Protein AF-A0A9D2SYR7-F1 (afdb_monomer)

Sequence (391 aa):
MKQKLTSLVLALALLLSACAGAGDPAEWQEQYDLGVRYLSEGNYAEAILAFTAAIEIDPRRAEAYVGRGDAYIGSGENEETLAAALADYQKAVDLDESLAPAWLGLTDIHIRQRDFEAALETLREALEKTENDPDVAGWLAEMEAGTFTDSSGNVRRTAITDEAGTVTGYVDTEVFYIGEGSDLHSALYPSDAPILIFLEGKDYDVGYLYLSELSDVTIQGTTGTRLLSSDGEDTILTISACQNLTLRGLTMGHELGSEIMGCSIGVLWIESSQVSMMDCDIFGCGLQGFFAMDSQVYAQDTIIRDCSYNILEASGSVVDFLNCTFSGNGYDGPSDYGIWAGFGTTIRLTGCVFQDNKNPGFYTTYPEDYSEESTVTVEDCTFSGNAWDGG

InterPro domains:
  IPR011050 Pectin lyase fold/virulence factor [SSF51126] (196-386)
  IPR011990 Tetratricopeptide-like helical domain superfamily [G3DSA:1.25.40.10] (24-147)
  IPR011990 Tetratricopeptide-like helical domain superfamily [SSF48452] (24-143)
  IPR012334 Pectin lyase fold [G3DSA:2.160.20.10] (148-390)
  IPR019734 Tetratricopeptide repeat [PS50005] (28-61)
  IPR019734 Tetratricopeptide repeat [PS50005] (100-133)
  IPR019734 Tetratricopeptide repeat [SM00028] (28-61)
  IPR019734 Tetratricopeptide repeat [SM00028] (62-99)
  IPR019734 Tetratricopeptide repeat [SM00028] (100-133)
  IPR039448 Right handed beta helix domain [PF13229] (266-390)

Radius of gyration: 29.41 Å; Cα contacts (8 Å, |Δi|>4): 934; chains: 1; bounding box: 71×54×85 Å

Mean predicted aligned error: 14.82 Å

Secondary structure (DSSP, 8-state):
-HHHHHHHHHHHHTTS---S----HHHHHHHHHHHHHHHHTT-HHHHHHHHHHHHHH-TT-HHHHHHHHHHHHHH--SHHHHHHHHHHHHHHHHH-TT-HHHHHHHHHHHHHTT-HHHHHHHHHHHHHHTTS-HHHHHHHHHHHTTEEE-TTS-EEEEEEE-TT--EEEEEE-EEEE-SSHHHHHHHTS--SS-EEEEE-SSEEE-SSEEEES-BSEEEEE-TT-EEEE-S--S-SEEEES-BSEEEES-EEEE---TT-TT--SEEEEEES-EEEEES-EEE--SSEEEEEES-EEEEES-EEE--SSEEEEEES-EEEEES-EEES-STTS--S-SEEE-TT-EEEEES-EEES--S--EEE---SS-SS--EEEEES-EEES-TTTT-

Solvent-accessible surface area (backbone atoms only — not comparable to full-atom values): 19263 Å² total; per-residue (Å²): 118,77,72,65,52,56,54,54,53,50,59,61,56,70,75,73,77,78,78,95,64,89,59,62,80,68,61,28,50,56,27,33,55,50,12,54,51,27,42,77,71,68,39,22,71,60,9,35,53,23,12,49,52,14,34,73,58,40,79,80,47,31,67,34,28,30,54,28,18,53,17,29,52,71,68,38,91,44,76,67,32,46,52,52,18,44,54,24,11,52,49,11,32,77,68,35,64,56,46,55,70,18,45,54,46,42,25,31,47,25,41,74,71,66,37,54,67,60,19,53,52,45,34,57,53,39,29,70,49,31,78,58,38,66,67,47,50,49,54,44,52,41,40,74,73,30,40,38,61,36,90,88,70,43,46,42,30,36,52,38,59,49,101,87,67,48,74,77,48,72,46,65,28,61,48,44,78,50,89,49,46,72,47,52,68,64,68,66,57,92,58,102,53,45,36,36,37,45,36,60,55,40,83,30,65,47,40,63,40,79,47,63,68,44,54,43,32,34,42,35,33,34,83,65,14,29,46,30,28,86,75,60,58,38,40,40,36,38,38,33,51,25,36,59,32,35,41,29,34,36,31,38,32,44,80,72,64,102,78,70,91,57,36,70,45,14,41,35,40,37,32,52,22,32,41,38,38,36,51,26,39,38,36,25,61,17,50,21,32,30,40,35,32,52,22,41,39,40,36,30,55,25,37,43,31,45,14,27,23,20,51,37,43,31,29,49,17,41,38,40,36,36,49,23,37,40,31,42,25,11,72,80,45,90,34,94,28,25,35,38,24,30,57,48,8,40,38,40,36,35,50,24,40,39,33,46,24,46,17,39,55,76,47,59,53,77,67,86,88,57,96,47,72,32,44,79,47,81,39,79,58,48,80,46,75,30,63,45,75,86,113

Structure (mmCIF, N/CA/C/O backbone):
data_AF-A0A9D2SYR7-F1
#
_entry.id   AF-A0A9D2SYR7-F1
#
loop_
_atom_site.group_PDB
_atom_site.id
_atom_site.type_symbol
_atom_site.label_atom_id
_atom_site.label_alt_id
_atom_site.label_comp_id
_atom_site.label_asym_id
_atom_site.label_entity_id
_atom_site.label_seq_id
_atom_site.pdbx_PDB_ins_code
_atom_site.Cartn_x
_atom_site.Cartn_y
_atom_site.Cartn_z
_atom_site.occupancy
_atom_site.B_iso_or_equiv
_atom_site.auth_seq_id
_atom_site.auth_comp_id
_atom_site.auth_asym_id
_atom_site.auth_atom_id
_atom_site.pdbx_PDB_model_num
ATOM 1 N N . MET A 1 1 ? -35.992 31.388 26.917 1.00 48.66 1 MET A N 1
ATOM 2 C CA . MET A 1 1 ? -34.893 30.652 27.590 1.00 48.66 1 MET A CA 1
ATOM 3 C C . MET A 1 1 ? -35.279 29.998 28.918 1.00 48.66 1 MET A C 1
ATOM 5 O O . MET A 1 1 ? -34.821 28.892 29.145 1.00 48.66 1 MET A O 1
ATOM 9 N N . LYS A 1 2 ? -36.138 30.580 29.774 1.00 36.91 2 LYS A N 1
ATOM 10 C CA . LYS A 1 2 ? -36.448 29.985 31.097 1.00 36.91 2 LYS A CA 1
ATOM 11 C C . LYS A 1 2 ? -37.322 28.712 31.090 1.00 36.91 2 LYS A C 1
ATOM 13 O O . LYS A 1 2 ? -37.214 27.939 32.025 1.00 36.91 2 LYS A O 1
ATOM 18 N N . GLN A 1 3 ? -38.121 28.462 30.046 1.00 39.56 3 GLN A N 1
ATOM 19 C CA . GLN A 1 3 ? -38.990 27.268 29.961 1.00 39.56 3 GLN A CA 1
ATOM 20 C C . GLN A 1 3 ? -38.303 26.006 29.406 1.00 39.56 3 GLN A C 1
ATOM 22 O O . GLN A 1 3 ? -38.726 24.905 29.734 1.00 39.56 3 GLN A O 1
ATOM 27 N N . LYS A 1 4 ? -37.232 26.139 28.607 1.00 41.53 4 LYS A N 1
ATOM 28 C CA . LYS A 1 4 ? -36.464 24.978 28.105 1.00 41.53 4 LYS A CA 1
ATOM 29 C C . LYS A 1 4 ? -35.461 24.447 29.137 1.00 41.53 4 LYS A C 1
ATOM 31 O O . LYS A 1 4 ? -35.156 23.263 29.137 1.00 41.53 4 LYS A O 1
ATOM 36 N N . LEU A 1 5 ? -35.007 25.305 30.054 1.00 37.31 5 LEU A N 1
ATOM 37 C CA . LEU A 1 5 ? -34.072 24.928 31.116 1.00 37.31 5 LEU A CA 1
ATOM 38 C C . LEU A 1 5 ? -34.754 24.103 32.223 1.00 37.31 5 LEU A C 1
ATOM 40 O O . LEU A 1 5 ? -34.153 23.194 32.778 1.00 37.31 5 LEU A O 1
ATOM 44 N N . THR A 1 6 ? -36.035 24.365 32.495 1.00 39.44 6 THR A N 1
ATOM 45 C CA . THR A 1 6 ? -36.835 23.597 33.461 1.00 39.44 6 THR A CA 1
ATOM 46 C C . THR A 1 6 ? -37.157 22.179 32.994 1.00 39.44 6 THR A C 1
ATOM 48 O O . THR A 1 6 ? -37.266 21.301 33.837 1.00 39.44 6 THR A O 1
ATOM 51 N N . SER A 1 7 ? -37.256 21.923 31.684 1.00 42.66 7 SER A N 1
ATOM 52 C CA . SER A 1 7 ? -37.457 20.561 31.158 1.00 42.66 7 SER A CA 1
ATOM 53 C C . SER A 1 7 ? -36.170 19.732 31.161 1.00 42.66 7 SER A C 1
ATOM 55 O O . SER A 1 7 ? -36.233 18.530 31.386 1.00 42.66 7 SER A O 1
ATOM 57 N N . LEU A 1 8 ? -35.007 20.369 30.991 1.00 40.44 8 LEU A N 1
ATOM 58 C CA . LEU A 1 8 ? -33.708 19.689 31.033 1.00 40.44 8 LEU A CA 1
ATOM 59 C C . LEU A 1 8 ? -33.313 19.296 32.468 1.00 40.44 8 LEU A C 1
ATOM 61 O O . LEU A 1 8 ? -32.791 18.213 32.699 1.00 40.44 8 LEU A O 1
ATOM 65 N N . VAL A 1 9 ? -33.642 20.141 33.452 1.00 47.28 9 VAL A N 1
ATOM 66 C CA . VAL A 1 9 ? -33.416 19.836 34.876 1.00 47.28 9 VAL A CA 1
ATOM 67 C C . VAL A 1 9 ? -34.416 18.795 35.401 1.00 47.28 9 VAL A C 1
ATOM 69 O O . VAL A 1 9 ? -34.073 18.037 36.301 1.00 47.28 9 VAL A O 1
ATOM 72 N N . LEU A 1 10 ? -35.620 18.692 34.822 1.00 41.81 10 LEU A N 1
ATOM 73 C CA . LEU A 1 10 ? -36.580 17.639 35.182 1.00 41.81 10 LEU A CA 1
ATOM 74 C C . LEU A 1 10 ? -36.207 16.269 34.588 1.00 41.81 10 LEU A C 1
ATOM 76 O O . LEU A 1 10 ? -36.459 15.257 35.230 1.00 41.81 10 LEU A O 1
ATOM 80 N N . ALA A 1 11 ? -35.568 16.239 33.412 1.00 42.59 11 ALA A N 1
ATOM 81 C CA . ALA A 1 11 ? -35.024 15.011 32.825 1.00 42.59 11 ALA A CA 1
ATOM 82 C C . ALA A 1 11 ? -33.800 14.495 33.605 1.00 42.59 11 ALA A C 1
ATOM 84 O O . ALA A 1 11 ? -33.682 13.297 33.833 1.00 42.59 11 ALA A O 1
ATOM 85 N 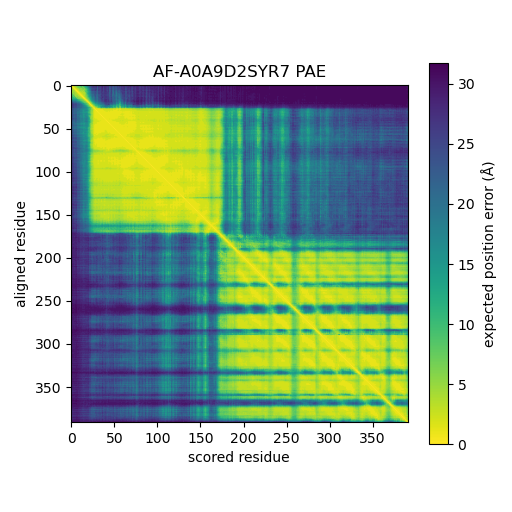N . LEU A 1 12 ? -32.950 15.398 34.108 1.00 42.22 12 LEU A N 1
ATOM 86 C CA . LEU A 1 12 ? -31.802 15.037 34.949 1.00 42.22 12 LEU A CA 1
ATOM 87 C C . LEU A 1 12 ? -32.207 14.655 36.391 1.00 42.22 12 LEU A C 1
ATOM 89 O O . LEU A 1 12 ? -31.517 13.887 37.049 1.00 42.22 12 LEU A O 1
ATOM 93 N N . ALA A 1 13 ? -33.344 15.159 36.887 1.00 41.44 13 ALA A N 1
ATOM 94 C CA . ALA A 1 13 ? -33.865 14.833 38.219 1.00 41.44 13 ALA A CA 1
ATOM 95 C C . ALA A 1 13 ? -34.674 13.521 38.275 1.00 41.44 13 ALA A C 1
ATOM 97 O O . ALA A 1 13 ? -34.903 13.007 39.368 1.00 41.44 13 ALA A O 1
ATOM 98 N N . LEU A 1 14 ? -35.084 12.967 37.129 1.00 45.38 14 LEU A N 1
ATOM 99 C CA . LEU A 1 14 ? -35.725 11.647 37.045 1.00 45.38 14 LEU A CA 1
ATOM 100 C C . LEU A 1 14 ? -34.717 10.482 37.024 1.00 45.38 14 LEU A C 1
ATOM 102 O O . LEU A 1 14 ? -35.133 9.339 37.157 1.00 45.38 14 LEU A O 1
ATOM 106 N N . LEU A 1 15 ? -33.411 10.767 36.946 1.00 47.22 15 LEU A N 1
ATOM 107 C CA . LEU A 1 15 ? -32.326 9.776 37.025 1.00 47.22 15 LEU A CA 1
ATOM 108 C C . LEU A 1 15 ? -31.729 9.621 38.438 1.00 47.22 15 LEU A C 1
ATOM 110 O O . LEU A 1 15 ? -30.835 8.814 38.651 1.00 47.22 15 LEU A O 1
ATOM 114 N N . LEU A 1 16 ? -32.215 10.377 39.431 1.00 45.88 16 LEU A N 1
ATOM 115 C CA . LEU A 1 16 ? -31.649 10.402 40.791 1.00 45.88 16 LEU A CA 1
ATOM 116 C C . LEU A 1 16 ? -32.623 9.918 41.876 1.00 45.88 16 LEU A C 1
ATOM 118 O O . LEU A 1 16 ? -32.547 10.345 43.029 1.00 45.88 16 LEU A O 1
ATOM 122 N N . SER A 1 17 ? -33.521 8.988 41.541 1.00 47.50 17 SER A N 1
ATOM 123 C CA . SER A 1 17 ? -34.275 8.253 42.560 1.00 47.50 17 SER A CA 1
ATOM 124 C C . SER A 1 17 ? -34.324 6.751 42.296 1.00 47.50 17 SER A C 1
ATOM 126 O O . SER A 1 17 ? -35.315 6.246 41.784 1.00 47.50 17 SER A O 1
ATOM 128 N N . ALA A 1 18 ? -33.313 6.024 42.761 1.00 40.41 18 ALA A N 1
ATOM 129 C CA . ALA A 1 18 ? -33.547 4.747 43.428 1.00 40.41 18 ALA A CA 1
ATOM 130 C C . ALA A 1 18 ? -32.327 4.360 44.263 1.00 40.41 18 ALA A C 1
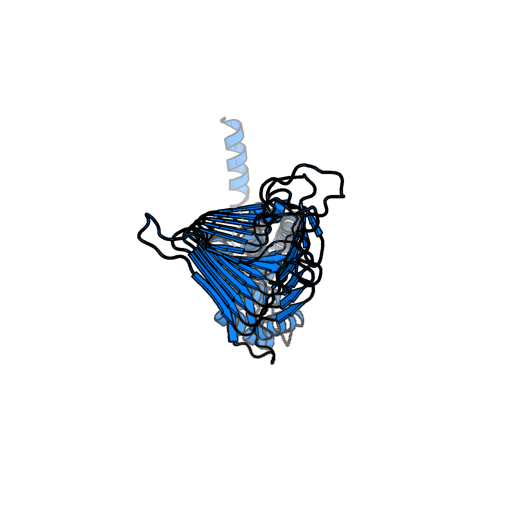ATOM 132 O O . ALA A 1 18 ? -31.233 4.112 43.772 1.00 40.41 18 ALA A O 1
ATOM 133 N N . CYS A 1 19 ? -32.538 4.336 45.572 1.00 40.38 19 CYS A N 1
ATOM 134 C CA . CYS A 1 19 ? -31.651 3.696 46.519 1.00 40.38 19 CYS A CA 1
ATOM 135 C C . CYS A 1 19 ? -31.628 2.178 46.284 1.00 40.38 19 CYS A C 1
ATOM 137 O O . CYS A 1 19 ? -32.682 1.587 46.080 1.00 40.38 19 CYS A O 1
ATOM 139 N N . ALA A 1 20 ? -30.445 1.578 46.435 1.00 46.44 20 ALA A N 1
ATOM 140 C CA . ALA A 1 20 ? -30.196 0.238 46.975 1.00 46.44 20 ALA A CA 1
ATOM 141 C C . ALA A 1 20 ? -31.358 -0.775 46.866 1.00 46.44 20 ALA A C 1
ATOM 143 O O . ALA A 1 20 ? -32.056 -1.061 47.839 1.00 46.44 20 ALA A O 1
ATOM 144 N N . GLY A 1 21 ? -31.502 -1.365 45.689 1.00 45.84 21 GLY A N 1
ATOM 145 C CA . GLY A 1 21 ? -32.274 -2.573 45.442 1.00 45.84 21 GLY A CA 1
ATOM 146 C C . GLY A 1 21 ? -31.791 -3.135 44.118 1.00 45.84 21 GLY A C 1
ATOM 147 O O . GLY A 1 21 ? -31.655 -2.371 43.172 1.00 45.84 21 GLY A O 1
ATOM 148 N N . ALA A 1 22 ? -31.450 -4.422 44.070 1.00 48.69 22 ALA A N 1
ATOM 149 C CA . ALA A 1 22 ? -31.136 -5.091 42.813 1.00 48.69 22 ALA A CA 1
ATOM 150 C C . ALA A 1 22 ? -32.291 -4.826 41.832 1.00 48.69 22 ALA A C 1
ATOM 152 O O . ALA A 1 22 ? -33.424 -5.211 42.131 1.00 48.69 22 ALA A O 1
ATOM 153 N N . GLY A 1 23 ? -32.011 -4.094 40.748 1.00 51.09 23 GLY A N 1
ATOM 154 C CA . GLY A 1 23 ? -32.981 -3.816 39.693 1.00 51.09 23 GLY A CA 1
ATOM 155 C C . GLY A 1 23 ? -33.523 -5.125 39.128 1.00 51.09 23 GLY A C 1
ATOM 156 O O . GLY A 1 23 ? -32.833 -6.149 39.134 1.00 51.09 23 GLY A O 1
ATOM 157 N N . ASP A 1 24 ? -34.781 -5.117 38.699 1.00 56.84 24 ASP A N 1
ATOM 158 C CA . ASP A 1 24 ? -35.392 -6.280 38.057 1.00 56.84 24 ASP A CA 1
ATOM 159 C C . ASP A 1 24 ? -34.542 -6.637 36.813 1.00 56.84 24 ASP A C 1
ATOM 161 O O . ASP A 1 24 ? -34.207 -5.725 36.053 1.00 56.84 24 ASP A O 1
ATOM 165 N N . PRO A 1 25 ? -34.166 -7.908 36.552 1.00 57.25 25 PRO A N 1
ATOM 166 C CA . PRO A 1 25 ? -33.299 -8.278 35.423 1.00 57.25 25 PRO A CA 1
ATOM 167 C C . PRO A 1 25 ? -33.793 -7.809 34.044 1.00 57.25 25 PRO A C 1
ATOM 169 O O . PRO A 1 25 ? -33.026 -7.800 33.090 1.00 57.25 25 PRO A O 1
ATOM 172 N N . ALA A 1 26 ? -35.065 -7.423 33.934 1.00 63.88 26 ALA A N 1
ATOM 173 C CA . ALA A 1 26 ? -35.643 -6.841 32.729 1.00 63.88 26 ALA A CA 1
ATOM 174 C C . ALA A 1 26 ? -35.141 -5.413 32.423 1.00 63.88 26 ALA A C 1
ATOM 176 O O . ALA A 1 26 ? -35.209 -4.991 31.273 1.00 63.88 26 ALA A O 1
ATOM 177 N N . GLU A 1 27 ? -34.640 -4.670 33.415 1.00 81.25 27 GLU A N 1
ATOM 178 C CA . GLU A 1 27 ? -34.367 -3.232 33.280 1.00 81.25 27 GLU A CA 1
ATOM 179 C C . GLU A 1 27 ? -33.000 -2.941 32.631 1.00 81.25 27 GLU A C 1
ATOM 181 O O . GLU A 1 27 ? -32.905 -2.065 31.772 1.00 81.25 27 GLU A O 1
ATOM 186 N N . TRP A 1 28 ? -31.951 -3.716 32.949 1.00 91.94 28 TRP A N 1
ATOM 187 C CA . TRP A 1 28 ? -30.653 -3.586 32.262 1.00 91.94 28 TRP A CA 1
ATOM 188 C C . TRP A 1 28 ? -30.715 -4.134 30.832 1.00 91.94 28 TRP A C 1
ATOM 190 O O . TRP A 1 28 ? -30.085 -3.568 29.942 1.00 91.94 28 TRP A O 1
ATOM 200 N N . GLN A 1 29 ? -31.493 -5.203 30.607 1.00 94.94 29 GLN A N 1
ATOM 201 C CA . GLN A 1 29 ? -31.641 -5.835 29.295 1.00 94.94 29 GLN A CA 1
ATOM 202 C C . GLN A 1 29 ? -32.264 -4.864 28.289 1.00 94.94 29 GLN A C 1
ATOM 204 O O . GLN A 1 29 ? -31.794 -4.778 27.163 1.00 94.94 29 GLN A O 1
ATOM 209 N N . GLU A 1 30 ? -33.264 -4.074 28.698 1.00 94.81 30 GLU A N 1
ATOM 210 C CA . GLU A 1 30 ? -33.865 -3.060 27.822 1.00 94.81 30 GLU A CA 1
ATOM 211 C C . GLU A 1 30 ? -32.842 -1.993 27.394 1.00 94.81 30 GLU A C 1
ATOM 213 O O . GLU A 1 30 ? -32.796 -1.613 26.223 1.00 94.81 30 GLU A O 1
ATOM 218 N N . GLN A 1 31 ? -31.992 -1.531 28.318 1.00 97.38 31 GLN A N 1
ATOM 219 C CA . GLN A 1 31 ? -30.932 -0.568 28.000 1.00 97.38 31 GLN A CA 1
ATOM 220 C C . GLN A 1 31 ? -29.824 -1.190 27.142 1.00 97.38 31 GLN A C 1
ATOM 222 O O . GLN A 1 31 ? -29.323 -0.545 26.223 1.00 97.38 31 GLN A O 1
ATOM 227 N N . TYR A 1 32 ? -29.478 -2.450 27.397 1.00 97.94 32 TYR A N 1
ATOM 228 C CA . TYR A 1 32 ? -28.531 -3.204 26.584 1.00 97.94 32 TYR A CA 1
ATOM 229 C C . TYR A 1 32 ? -29.039 -3.373 25.146 1.00 97.94 32 TYR A C 1
ATOM 231 O O . TYR A 1 32 ? -28.343 -2.999 24.206 1.00 97.94 32 TYR A O 1
ATOM 239 N N . ASP A 1 33 ? -30.276 -3.842 24.967 1.00 97.62 33 ASP A N 1
ATOM 240 C CA . ASP A 1 33 ? -30.898 -4.030 23.652 1.00 97.62 33 ASP A CA 1
ATOM 241 C C . ASP A 1 33 ? -31.002 -2.697 22.890 1.00 97.62 33 ASP A C 1
ATOM 243 O O . ASP A 1 33 ? -30.815 -2.634 21.670 1.00 97.62 33 ASP A O 1
ATOM 247 N N . LEU A 1 34 ? -31.264 -1.601 23.612 1.00 97.50 34 LEU A N 1
ATOM 248 C CA . LEU A 1 34 ? -31.245 -0.251 23.058 1.00 97.50 34 LEU A CA 1
ATOM 249 C C . LEU A 1 34 ? -29.843 0.158 22.585 1.00 97.50 34 LEU A C 1
ATOM 251 O O . LEU A 1 34 ? -29.720 0.722 21.495 1.00 97.50 34 LEU A O 1
ATOM 255 N N . GLY A 1 35 ? -28.808 -0.136 23.376 1.00 98.38 35 GLY A N 1
ATOM 256 C CA . GLY A 1 35 ? -27.408 0.091 23.018 1.00 98.38 35 GLY A CA 1
ATOM 257 C C . GLY A 1 35 ? -27.006 -0.677 21.764 1.00 98.38 35 GLY A C 1
ATOM 258 O O . GLY A 1 35 ? -26.484 -0.075 20.829 1.00 98.38 35 GLY A O 1
ATOM 259 N N . VAL A 1 36 ? -27.354 -1.966 21.688 1.00 98.31 36 VAL A N 1
ATOM 260 C CA . VAL A 1 36 ? -27.117 -2.814 20.507 1.00 98.31 36 VAL A CA 1
ATOM 261 C C . VAL A 1 36 ? -27.783 -2.225 19.264 1.00 98.31 36 VAL A C 1
ATOM 263 O O . VAL A 1 36 ? -27.164 -2.155 18.202 1.00 98.31 36 VAL A O 1
ATOM 266 N N . ARG A 1 37 ? -29.026 -1.742 19.383 1.00 98.44 37 ARG A N 1
ATOM 267 C CA . ARG A 1 37 ? -29.715 -1.097 18.260 1.00 98.44 37 ARG A CA 1
ATOM 268 C C . ARG A 1 37 ? -28.987 0.164 17.798 1.00 98.44 37 ARG A C 1
ATOM 270 O O . ARG A 1 37 ? -28.721 0.286 16.606 1.00 98.44 37 ARG A O 1
ATOM 277 N N . TYR A 1 38 ? -28.652 1.079 18.708 1.00 98.12 38 TYR A N 1
ATOM 278 C CA . TYR A 1 38 ? -27.938 2.305 18.337 1.00 98.12 38 TYR A CA 1
ATOM 279 C C . TYR A 1 38 ? -26.572 2.014 17.718 1.00 98.12 38 TYR A C 1
ATOM 281 O O . TYR A 1 38 ? -26.217 2.644 16.724 1.00 98.12 38 TYR A O 1
ATOM 289 N N . LEU A 1 39 ? -25.850 1.026 18.250 1.00 95.44 39 LEU A N 1
ATOM 290 C CA . LEU A 1 39 ? -24.577 0.575 17.700 1.00 95.44 39 LEU A CA 1
ATOM 291 C C . LEU A 1 39 ? -24.743 0.086 16.254 1.00 95.44 39 LEU A C 1
ATOM 293 O O . LEU A 1 39 ? -24.022 0.539 15.371 1.00 95.44 39 LEU A O 1
ATOM 297 N N . SER A 1 40 ? -25.754 -0.748 15.984 1.00 94.81 40 SER A N 1
ATOM 298 C CA . SER A 1 40 ? -26.044 -1.245 14.628 1.00 94.81 40 SER A CA 1
ATOM 299 C C . SER A 1 40 ? -26.464 -0.154 13.632 1.00 94.81 40 SER A C 1
ATOM 301 O O . SER A 1 40 ? -26.335 -0.332 12.423 1.00 94.81 40 SER A O 1
ATOM 303 N N . GLU A 1 41 ? -26.964 0.980 14.130 1.00 93.44 41 GLU A N 1
ATOM 304 C CA . GLU A 1 41 ? -27.340 2.151 13.331 1.00 93.44 41 GLU A CA 1
ATOM 305 C C . GLU A 1 41 ? -26.176 3.146 13.144 1.00 93.44 41 GLU A C 1
ATOM 307 O O . GLU A 1 41 ? -26.349 4.152 12.458 1.00 93.44 41 GLU A O 1
ATOM 312 N N . GLY A 1 42 ? -25.009 2.899 13.754 1.00 86.81 42 GLY A N 1
ATOM 313 C CA . GLY A 1 42 ? -23.868 3.825 13.761 1.00 86.81 42 GLY A CA 1
ATOM 314 C C . GLY A 1 42 ? -24.047 5.038 14.687 1.00 86.81 42 GLY A C 1
ATOM 315 O O . GLY A 1 42 ? -23.277 5.995 14.626 1.00 86.81 42 GLY A O 1
ATOM 316 N N . ASN A 1 43 ? -25.061 5.021 15.557 1.00 91.38 43 ASN A N 1
ATOM 317 C CA . ASN A 1 43 ? -25.347 6.077 16.531 1.00 91.38 43 ASN A CA 1
ATOM 318 C C . ASN A 1 43 ? -24.513 5.856 17.805 1.00 91.38 43 ASN A C 1
ATOM 320 O O . ASN A 1 43 ? -25.028 5.501 18.867 1.00 91.38 43 ASN A O 1
ATOM 324 N N . TYR A 1 44 ? -23.193 6.008 17.684 1.00 88.50 44 TYR A N 1
ATOM 325 C CA . TYR A 1 44 ? -22.240 5.580 18.713 1.00 88.50 44 TYR A CA 1
ATOM 326 C C . TYR A 1 44 ? -22.386 6.322 20.047 1.00 88.50 44 TYR A C 1
ATOM 328 O O . TYR A 1 44 ? -22.284 5.710 21.108 1.00 88.50 44 TYR A O 1
ATOM 336 N N . ALA A 1 45 ? -22.685 7.624 20.026 1.00 93.94 45 ALA A N 1
ATOM 337 C CA . ALA A 1 45 ? -22.868 8.404 21.251 1.00 93.94 45 ALA A CA 1
ATOM 338 C C . ALA A 1 45 ? -24.088 7.922 22.056 1.00 93.94 45 ALA A C 1
ATOM 340 O O . ALA A 1 45 ? -24.022 7.765 23.277 1.00 93.94 45 ALA A O 1
ATOM 341 N N . GLU A 1 46 ? -25.200 7.649 21.376 1.00 96.44 46 GLU A N 1
ATOM 342 C CA . GLU A 1 46 ? -26.412 7.097 21.970 1.00 96.44 46 GLU A CA 1
ATOM 343 C C . GLU A 1 46 ? -26.203 5.657 22.456 1.00 96.44 46 GLU A C 1
ATOM 345 O O . GLU A 1 46 ? -26.698 5.304 23.530 1.00 96.44 46 GLU A O 1
ATOM 350 N N . ALA A 1 47 ? -25.431 4.849 21.722 1.00 98.00 47 ALA A N 1
ATOM 351 C CA . ALA A 1 47 ? -25.047 3.505 22.144 1.00 98.00 47 ALA A CA 1
ATOM 352 C C . ALA A 1 47 ? -24.237 3.535 23.451 1.00 98.00 47 ALA A C 1
ATOM 354 O O . ALA A 1 47 ? -24.585 2.831 24.400 1.00 98.00 47 ALA A O 1
ATOM 355 N N . ILE A 1 48 ? -23.230 4.414 23.550 1.00 98.31 48 ILE A N 1
ATOM 356 C CA . ILE A 1 48 ? -22.422 4.601 24.768 1.00 98.31 48 ILE A CA 1
ATOM 357 C C . ILE A 1 48 ? -23.311 4.947 25.969 1.00 98.31 48 ILE A C 1
ATOM 359 O O . ILE A 1 48 ? -23.127 4.390 27.056 1.00 98.31 48 ILE A O 1
ATOM 363 N N . LEU A 1 49 ? -24.293 5.839 25.793 1.00 98.06 49 LEU A N 1
ATOM 364 C CA . LEU A 1 49 ? -25.225 6.216 26.861 1.00 98.06 49 LEU A CA 1
ATOM 365 C C . LEU A 1 49 ? -26.111 5.043 27.300 1.00 98.06 49 LEU A C 1
ATOM 367 O O . LEU A 1 49 ? -26.281 4.826 28.500 1.00 98.06 49 LEU A O 1
ATOM 371 N N . ALA A 1 50 ? -26.651 4.279 26.351 1.00 98.19 50 ALA A N 1
ATOM 372 C CA . ALA A 1 50 ? -27.522 3.144 26.641 1.00 98.19 50 ALA A CA 1
ATOM 373 C C . ALA A 1 50 ? -26.767 1.999 27.340 1.00 98.19 50 ALA A C 1
ATOM 375 O O . ALA A 1 50 ? -27.214 1.510 28.377 1.00 98.19 50 ALA A O 1
ATOM 376 N N . PHE A 1 51 ? -25.573 1.634 26.861 1.00 98.62 51 PHE A N 1
ATOM 377 C CA . PHE A 1 51 ? -24.742 0.640 27.544 1.00 98.62 51 PHE A CA 1
ATOM 378 C C . PHE A 1 51 ? -24.278 1.117 28.923 1.00 98.62 51 PHE A C 1
ATOM 380 O O . PHE A 1 51 ? -24.254 0.331 29.867 1.00 98.62 51 PHE A O 1
ATOM 387 N N . THR A 1 52 ? -23.985 2.411 29.085 1.00 98.56 52 THR A N 1
ATOM 388 C CA . THR A 1 52 ? -23.676 2.981 30.406 1.00 98.56 52 THR A CA 1
ATOM 389 C C . THR A 1 52 ? -24.848 2.824 31.370 1.00 98.56 52 THR A C 1
ATOM 391 O O . THR A 1 52 ? -24.637 2.388 32.498 1.00 98.56 52 THR A O 1
ATOM 394 N N . ALA A 1 53 ? -26.080 3.090 30.927 1.00 97.00 53 ALA A N 1
ATOM 395 C CA . ALA A 1 53 ? -27.267 2.861 31.747 1.00 97.00 53 ALA A CA 1
ATOM 396 C C . ALA A 1 53 ? -27.435 1.374 32.115 1.00 97.00 53 ALA A C 1
ATOM 398 O O . ALA A 1 53 ? -27.723 1.061 33.268 1.00 97.00 53 ALA A O 1
ATOM 399 N N . ALA A 1 54 ? -27.192 0.449 31.177 1.00 97.44 54 ALA A N 1
ATOM 400 C CA . ALA A 1 54 ? -27.217 -0.988 31.462 1.00 97.44 54 ALA A CA 1
ATOM 401 C C . ALA A 1 54 ? -26.190 -1.384 32.544 1.00 97.44 54 ALA A C 1
ATOM 403 O O . ALA A 1 54 ? -26.531 -2.109 33.479 1.00 97.44 54 ALA A O 1
ATOM 404 N N . ILE A 1 55 ? -24.965 -0.853 32.456 1.00 98.00 55 ILE A N 1
ATOM 405 C CA . ILE A 1 55 ? -23.878 -1.072 33.427 1.00 98.00 55 ILE A CA 1
ATOM 406 C C . ILE A 1 55 ? -24.210 -0.474 34.803 1.00 98.00 55 ILE A C 1
ATOM 408 O O . ILE A 1 55 ? -23.882 -1.068 35.830 1.00 98.00 55 ILE A O 1
ATOM 412 N N . GLU A 1 56 ? -24.855 0.694 34.857 1.00 96.75 56 GLU A N 1
ATOM 413 C CA . GLU A 1 56 ? -25.283 1.313 36.119 1.00 96.75 56 GLU A CA 1
ATOM 414 C C . GLU A 1 56 ? -26.378 0.500 36.829 1.00 96.75 56 GLU A C 1
ATOM 416 O O . GLU A 1 56 ? -26.396 0.448 38.062 1.00 96.75 56 GLU A O 1
ATOM 421 N N . ILE A 1 57 ? -27.265 -0.154 36.067 1.00 95.00 57 ILE A N 1
ATOM 422 C CA . ILE A 1 57 ? -28.328 -1.019 36.601 1.00 95.00 57 ILE A CA 1
ATOM 423 C C . ILE A 1 57 ? -27.753 -2.359 37.086 1.00 95.00 57 ILE A C 1
ATOM 425 O O . ILE A 1 57 ? -28.056 -2.781 38.206 1.00 95.00 57 ILE A O 1
ATOM 429 N N . ASP A 1 58 ? -26.919 -3.022 36.275 1.00 95.12 58 ASP A N 1
ATOM 430 C CA . ASP A 1 58 ? -26.176 -4.221 36.679 1.00 95.12 58 ASP A CA 1
ATOM 431 C C . ASP A 1 58 ? -24.700 -4.170 36.224 1.00 95.12 58 ASP A C 1
ATOM 433 O O . ASP A 1 58 ? -24.377 -4.503 35.080 1.00 95.12 58 ASP A O 1
ATOM 437 N N . PRO A 1 59 ? -23.758 -3.866 37.138 1.00 96.31 59 PRO A N 1
ATOM 438 C CA . PRO A 1 59 ? -22.334 -3.761 36.820 1.00 96.31 59 PRO A CA 1
ATOM 439 C C . PRO A 1 59 ? -21.647 -5.122 36.619 1.00 96.31 59 PRO A C 1
ATOM 441 O O . PRO A 1 59 ? -20.425 -5.183 36.490 1.00 96.31 59 PRO A O 1
ATOM 444 N N . ARG A 1 60 ? -22.391 -6.236 36.659 1.00 96.06 60 ARG A N 1
ATOM 445 C CA . ARG A 1 60 ? -21.870 -7.592 36.424 1.00 96.06 60 ARG A CA 1
ATOM 446 C C . ARG A 1 60 ? -22.187 -8.128 35.029 1.00 96.06 60 ARG A C 1
ATOM 448 O O . ARG A 1 60 ? -22.027 -9.332 34.816 1.00 96.06 60 ARG A O 1
ATOM 455 N N . ARG A 1 61 ? -22.690 -7.295 34.118 1.00 96.75 61 ARG A N 1
ATOM 456 C CA . ARG A 1 61 ? -23.006 -7.674 32.733 1.00 96.75 61 ARG A CA 1
ATOM 457 C C . ARG A 1 61 ? -21.793 -7.423 31.849 1.00 96.75 61 ARG A C 1
ATOM 459 O O . ARG A 1 61 ? -21.561 -6.292 31.434 1.00 96.75 61 ARG A O 1
ATOM 466 N N . ALA A 1 62 ? -21.001 -8.465 31.604 1.00 98.06 62 ALA A N 1
ATOM 467 C CA . ALA A 1 62 ? -19.790 -8.373 30.790 1.00 98.06 62 ALA A CA 1
ATOM 468 C C . ALA A 1 62 ? -20.112 -7.906 29.358 1.00 98.06 62 ALA A C 1
ATOM 470 O O . ALA A 1 62 ? -19.413 -7.066 28.802 1.00 98.06 62 ALA A O 1
ATOM 471 N N . GLU A 1 63 ? -21.239 -8.356 28.810 1.00 97.94 63 GLU A N 1
ATOM 472 C CA . GLU A 1 63 ? -21.708 -8.033 27.464 1.00 97.94 63 GLU A CA 1
ATOM 473 C C . GLU A 1 63 ? -21.985 -6.533 27.285 1.00 97.94 63 GLU A C 1
ATOM 475 O O . GLU A 1 63 ? -21.761 -5.987 26.208 1.00 97.94 63 GLU A O 1
ATOM 480 N N . ALA A 1 64 ? -22.442 -5.844 28.338 1.00 98.38 64 ALA A N 1
ATOM 481 C CA . ALA A 1 64 ? -22.690 -4.403 28.286 1.00 98.38 64 ALA A CA 1
ATOM 482 C C . ALA A 1 64 ? -21.386 -3.593 28.223 1.00 98.38 64 ALA A C 1
ATOM 484 O O . ALA A 1 64 ? -21.350 -2.550 27.573 1.00 98.38 64 ALA A O 1
ATOM 485 N N . TYR A 1 65 ? -20.315 -4.086 28.854 1.00 98.81 65 TYR A N 1
ATOM 486 C CA . TYR A 1 65 ? -18.981 -3.507 28.705 1.00 98.81 65 TYR A CA 1
ATOM 487 C C . TYR A 1 65 ? -18.431 -3.742 27.294 1.00 98.81 65 TYR A C 1
ATOM 489 O O . TYR A 1 65 ? -17.958 -2.787 26.689 1.00 98.81 65 TYR A O 1
ATOM 497 N N . VAL A 1 66 ? -18.578 -4.952 26.732 1.00 98.81 66 VAL A N 1
ATOM 498 C CA . VAL A 1 66 ? -18.206 -5.232 25.328 1.00 98.81 66 VAL A CA 1
ATOM 499 C C . VAL A 1 66 ? -18.914 -4.266 24.380 1.00 98.81 66 VAL A C 1
ATOM 501 O O . VAL A 1 66 ? -18.250 -3.539 23.652 1.00 98.81 66 VAL A O 1
ATOM 504 N N . GLY A 1 67 ? -20.244 -4.161 24.464 1.00 98.62 67 GLY A N 1
ATOM 505 C CA . GLY A 1 67 ? -21.007 -3.280 23.578 1.00 98.62 67 GLY A CA 1
ATOM 506 C C . GLY A 1 67 ? -20.631 -1.799 23.709 1.00 98.62 67 GLY A C 1
ATOM 507 O O . GLY A 1 67 ? -20.649 -1.061 22.722 1.00 98.62 67 GLY A O 1
ATOM 508 N N . ARG A 1 68 ? -20.252 -1.340 24.911 1.00 98.75 68 ARG A N 1
ATOM 509 C CA . ARG A 1 68 ? -19.757 0.031 25.096 1.00 98.75 68 ARG A CA 1
ATOM 510 C C . ARG A 1 68 ? -18.352 0.219 24.522 1.00 98.75 68 ARG A C 1
ATOM 512 O O . ARG A 1 68 ? -18.108 1.258 23.913 1.00 98.75 68 ARG A O 1
ATOM 519 N N . GLY A 1 69 ? -17.478 -0.777 24.662 1.00 98.50 69 GLY A N 1
ATOM 520 C CA . GLY A 1 69 ? -16.177 -0.830 23.993 1.00 98.50 69 GLY A CA 1
ATOM 521 C C . GLY A 1 69 ? -16.312 -0.738 22.473 1.00 98.50 69 GLY A C 1
ATOM 522 O O . GLY A 1 69 ? -15.694 0.135 21.862 1.00 98.50 69 GLY A O 1
ATOM 523 N N . ASP A 1 70 ? -17.210 -1.531 21.883 1.00 97.81 70 ASP A N 1
ATOM 524 C CA . ASP A 1 70 ? -17.506 -1.502 20.445 1.00 97.81 70 ASP A CA 1
ATOM 525 C C . ASP A 1 70 ? -17.998 -0.114 20.009 1.00 97.81 70 ASP A C 1
ATOM 527 O O . ASP A 1 70 ? -17.597 0.417 18.973 1.00 97.81 70 ASP A O 1
ATOM 531 N N . ALA A 1 71 ? -18.854 0.516 20.820 1.00 96.69 71 ALA A N 1
ATOM 532 C CA . ALA A 1 71 ? -19.355 1.857 20.545 1.00 96.69 71 ALA A CA 1
ATOM 533 C C . ALA A 1 71 ? -18.259 2.931 20.644 1.00 96.69 71 ALA A C 1
ATOM 535 O O . ALA A 1 71 ? -18.269 3.877 19.854 1.00 96.69 71 ALA A O 1
ATOM 536 N N . TYR A 1 72 ? -17.299 2.793 21.565 1.00 95.44 72 TYR A N 1
ATOM 537 C CA . TYR A 1 72 ? -16.124 3.666 21.604 1.00 95.44 72 TYR A CA 1
ATOM 538 C C . TYR A 1 72 ? -15.276 3.513 20.341 1.00 95.44 72 TYR A C 1
ATOM 540 O O . TYR A 1 72 ? -14.932 4.533 19.746 1.00 95.44 72 TYR A O 1
ATOM 548 N N . ILE A 1 73 ? -15.024 2.284 19.881 1.00 90.25 73 ILE A N 1
ATOM 549 C CA . ILE A 1 73 ? -14.288 2.030 18.632 1.00 90.25 73 ILE A CA 1
ATOM 550 C C . ILE A 1 73 ? -15.020 2.609 17.422 1.00 90.25 73 ILE A C 1
ATOM 552 O O . ILE A 1 73 ? -14.424 3.315 16.611 1.00 90.25 73 ILE A O 1
ATOM 556 N N . GLY A 1 74 ? -16.333 2.395 17.334 1.00 82.56 74 GLY A N 1
ATOM 557 C CA . GLY A 1 74 ? -17.154 2.969 16.271 1.00 82.56 74 GLY A CA 1
ATOM 558 C C . GLY A 1 74 ? -17.157 4.503 16.271 1.00 82.56 74 GLY A C 1
ATOM 559 O O . GLY A 1 74 ? -17.208 5.122 15.209 1.00 82.56 74 GLY A O 1
ATOM 560 N N . SER A 1 75 ? -17.044 5.136 17.445 1.00 77.38 75 SER A N 1
ATOM 561 C CA . SER A 1 75 ? -17.003 6.600 17.569 1.00 77.38 75 SER A CA 1
ATOM 562 C C . SER A 1 75 ? -15.714 7.244 17.036 1.00 77.38 75 SER A C 1
ATOM 564 O O . SER A 1 75 ? -15.692 8.458 16.812 1.00 77.38 75 SER A O 1
ATOM 566 N N . GLY A 1 76 ? -14.667 6.446 16.809 1.00 74.75 76 GLY A N 1
ATOM 567 C CA . GLY A 1 76 ? -13.395 6.867 16.238 1.00 74.75 76 GLY A CA 1
ATOM 568 C C . GLY A 1 76 ? -12.197 6.201 16.911 1.00 74.75 76 GLY A C 1
ATOM 569 O O . GLY A 1 76 ? -12.311 5.573 17.957 1.00 74.75 76 GLY A O 1
ATOM 570 N N . GLU A 1 77 ? -11.025 6.385 16.308 1.00 74.25 77 GLU A N 1
ATOM 571 C CA . GLU A 1 77 ? -9.757 5.832 16.783 1.00 74.25 77 GLU A CA 1
ATOM 572 C C . GLU A 1 77 ? -8.846 6.965 17.264 1.00 74.25 77 GLU A C 1
ATOM 574 O O . GLU A 1 77 ? -8.061 7.541 16.514 1.00 74.25 77 GLU A O 1
ATOM 579 N N . ASN A 1 78 ? -8.997 7.345 18.529 1.00 70.50 78 ASN A N 1
ATOM 580 C CA . ASN A 1 78 ? -8.118 8.302 19.197 1.00 70.50 78 ASN A CA 1
ATOM 581 C C . ASN A 1 78 ? -7.711 7.780 20.582 1.00 70.50 78 ASN A C 1
ATOM 583 O O . ASN A 1 78 ? -8.300 6.835 21.097 1.00 70.50 78 ASN A O 1
ATOM 587 N N . GLU A 1 79 ? -6.714 8.407 21.206 1.00 67.88 79 GLU A N 1
ATOM 588 C CA . GLU A 1 79 ? -6.161 7.946 22.489 1.00 67.88 79 GLU A CA 1
ATOM 589 C C . GLU A 1 79 ? -7.232 7.792 23.588 1.00 67.88 79 GLU A C 1
ATOM 591 O O . GLU A 1 79 ? -7.206 6.825 24.344 1.00 67.88 79 GLU A O 1
ATOM 596 N N . GLU A 1 80 ? -8.212 8.701 23.647 1.00 75.69 80 GLU A N 1
ATOM 597 C CA . GLU A 1 80 ? -9.286 8.673 24.649 1.00 75.69 80 GLU A CA 1
ATOM 598 C C . GLU A 1 80 ? -10.261 7.508 24.421 1.00 75.69 80 GLU A C 1
ATOM 600 O O . GLU A 1 80 ? -10.570 6.764 25.351 1.00 75.69 80 GLU A O 1
ATOM 605 N N . THR A 1 81 ? -10.722 7.332 23.182 1.00 77.56 81 THR A N 1
ATOM 606 C CA . THR A 1 81 ? -11.654 6.259 22.785 1.00 77.56 81 THR A CA 1
ATOM 607 C C . THR A 1 81 ? -11.011 4.881 22.895 1.00 77.56 81 THR A C 1
ATOM 609 O O . THR A 1 81 ? -11.629 3.975 23.453 1.00 77.56 81 THR A O 1
ATOM 612 N N . LEU A 1 82 ? -9.750 4.734 22.475 1.00 77.88 82 LEU A N 1
ATOM 613 C CA . LEU A 1 82 ? -8.987 3.495 22.632 1.00 77.88 82 LEU A CA 1
ATOM 614 C C . LEU A 1 82 ? -8.763 3.153 24.108 1.00 77.88 82 LEU A C 1
ATOM 616 O O . LEU A 1 82 ? -8.949 2.004 24.500 1.00 77.88 82 LEU A O 1
ATOM 620 N N . ALA A 1 83 ? -8.414 4.132 24.950 1.00 87.94 83 ALA A N 1
ATOM 621 C CA . ALA A 1 83 ? -8.246 3.902 26.384 1.00 87.94 83 ALA A CA 1
ATOM 622 C C . ALA A 1 83 ? -9.569 3.529 27.078 1.00 87.94 83 ALA A C 1
ATOM 624 O O . ALA A 1 83 ? -9.579 2.666 27.959 1.00 87.94 83 ALA A O 1
ATOM 625 N N . ALA A 1 84 ? -10.682 4.155 26.684 1.00 91.88 84 ALA A N 1
ATOM 626 C CA . ALA A 1 84 ? -12.006 3.834 27.208 1.00 91.88 84 ALA A CA 1
ATOM 627 C C . ALA A 1 84 ? -12.456 2.421 26.797 1.00 91.88 84 ALA A C 1
ATOM 629 O O . ALA A 1 84 ? -12.882 1.647 27.655 1.00 91.88 84 ALA A O 1
ATOM 630 N N . ALA A 1 85 ? -12.291 2.061 25.521 1.00 97.50 85 ALA A N 1
ATOM 631 C CA . ALA A 1 85 ? -12.598 0.726 25.016 1.00 97.50 85 ALA A CA 1
ATOM 632 C C . ALA A 1 85 ? -11.723 -0.354 25.672 1.00 97.50 85 ALA A C 1
ATOM 634 O O . ALA A 1 85 ? -12.248 -1.367 26.127 1.00 97.50 85 ALA A O 1
ATOM 635 N N . LEU A 1 86 ? -10.414 -0.106 25.821 1.00 97.88 86 LEU A N 1
ATOM 636 C CA . LEU A 1 86 ? -9.492 -1.005 26.526 1.00 97.88 86 LEU A CA 1
ATOM 637 C C . LEU A 1 86 ? -9.973 -1.310 27.946 1.00 97.88 86 LEU A C 1
ATOM 639 O O . LEU A 1 86 ? -10.007 -2.466 28.364 1.00 97.88 86 LEU A O 1
ATOM 643 N N . ALA A 1 87 ? -10.352 -0.266 28.690 1.00 98.44 87 ALA A N 1
ATOM 644 C CA . ALA A 1 87 ? -10.827 -0.408 30.059 1.00 98.44 87 ALA A CA 1
ATOM 645 C C . ALA A 1 87 ? -12.121 -1.232 30.137 1.00 98.44 87 ALA A C 1
ATOM 647 O O . ALA A 1 87 ? -12.278 -2.037 31.057 1.00 98.44 87 ALA A O 1
ATOM 648 N N . ASP A 1 88 ? -13.029 -1.053 29.177 1.00 98.75 88 ASP A N 1
ATOM 649 C CA . ASP A 1 88 ? -14.288 -1.791 29.120 1.00 98.75 88 ASP A CA 1
ATOM 650 C C . ASP A 1 88 ? -14.086 -3.258 28.720 1.00 98.75 88 ASP A C 1
ATOM 652 O O . ASP A 1 88 ? -14.601 -4.142 29.406 1.00 98.75 88 ASP A O 1
ATOM 656 N N . TYR A 1 89 ? -13.285 -3.554 27.694 1.00 98.75 89 TYR A N 1
ATOM 657 C CA . TYR A 1 89 ? -12.989 -4.941 27.327 1.00 98.75 89 TYR A CA 1
ATOM 658 C C . TYR A 1 89 ? -12.232 -5.678 28.435 1.00 98.75 89 TYR A C 1
ATOM 660 O O . TYR A 1 89 ? -12.593 -6.806 28.772 1.00 98.75 89 TYR A O 1
ATOM 668 N N . GLN A 1 90 ? -11.265 -5.025 29.091 1.00 98.69 90 GLN A N 1
ATOM 669 C CA . GLN A 1 90 ? -10.584 -5.606 30.250 1.00 98.69 90 GLN A CA 1
ATOM 670 C C . GLN A 1 90 ? -11.582 -5.900 31.371 1.00 98.69 90 GLN A C 1
ATOM 672 O O . GLN A 1 90 ? -11.545 -6.960 31.994 1.00 98.69 90 GLN A O 1
ATOM 677 N N . LYS A 1 91 ? -12.524 -4.980 31.607 1.00 98.69 91 LYS A N 1
ATOM 678 C CA . LYS A 1 91 ? -13.561 -5.181 32.613 1.00 98.69 91 LYS A CA 1
ATOM 679 C C . LYS A 1 91 ? -14.504 -6.333 32.259 1.00 98.69 91 LYS A C 1
ATOM 681 O O . LYS A 1 91 ? -14.946 -7.037 33.169 1.00 98.69 91 LYS A O 1
ATOM 686 N N . ALA A 1 92 ? -14.813 -6.525 30.979 1.00 98.69 92 ALA A N 1
ATOM 687 C CA . ALA A 1 92 ? -15.611 -7.645 30.501 1.00 98.69 92 ALA A CA 1
ATOM 688 C C . ALA A 1 92 ? -14.891 -8.986 30.726 1.00 98.69 92 ALA A C 1
ATOM 690 O O . ALA A 1 92 ? -15.498 -9.886 31.304 1.00 98.69 92 ALA A O 1
ATOM 691 N N . VAL A 1 93 ? -13.597 -9.080 30.393 1.00 98.50 93 VAL A N 1
ATOM 692 C CA . VAL A 1 93 ? -12.763 -10.268 30.669 1.00 98.50 93 VAL A CA 1
ATOM 693 C C . VAL A 1 93 ? -12.684 -10.569 32.169 1.00 98.50 93 VAL A C 1
ATOM 695 O O . VAL A 1 93 ? -12.854 -11.714 32.581 1.00 98.50 93 VAL A O 1
ATOM 698 N N . ASP A 1 94 ? -12.508 -9.548 33.015 1.00 98.25 94 ASP A N 1
ATOM 699 C CA . ASP A 1 94 ? -12.476 -9.717 34.476 1.00 98.25 94 ASP A CA 1
ATOM 700 C C . ASP A 1 94 ? -13.799 -10.271 35.050 1.00 98.25 94 ASP A C 1
ATOM 702 O O . ASP A 1 94 ? -13.823 -10.859 36.137 1.00 98.25 94 ASP A O 1
ATOM 706 N N . LEU A 1 95 ? -14.925 -10.006 34.378 1.00 98.25 95 LEU A N 1
ATOM 707 C CA . LEU A 1 95 ? -16.258 -10.455 34.786 1.00 98.25 95 LEU A CA 1
ATOM 708 C C . LEU A 1 95 ? -16.593 -11.849 34.247 1.00 98.25 95 LEU A C 1
ATOM 710 O O . LEU A 1 95 ? -17.244 -12.618 34.962 1.00 98.25 95 LEU A O 1
ATOM 714 N N . ASP A 1 96 ? -16.170 -12.148 33.021 1.00 97.94 96 ASP A N 1
ATOM 715 C CA . ASP A 1 96 ? -16.355 -13.426 32.340 1.00 97.94 96 ASP A CA 1
ATOM 716 C C . ASP A 1 96 ? -15.158 -13.728 31.425 1.00 97.94 96 ASP A C 1
ATOM 718 O O . ASP A 1 96 ? -15.078 -13.264 30.288 1.00 97.94 96 ASP A O 1
ATOM 722 N N . GLU A 1 97 ? -14.234 -14.554 31.918 1.00 97.31 97 GLU A N 1
ATOM 723 C CA . GLU A 1 97 ? -13.041 -14.951 31.164 1.00 97.31 97 GLU A CA 1
ATOM 724 C C . GLU A 1 97 ? -13.359 -15.863 29.968 1.00 97.31 97 GLU A C 1
ATOM 726 O O . GLU A 1 97 ? -12.509 -16.027 29.098 1.00 97.31 97 GLU A O 1
ATOM 731 N N . SER A 1 98 ? -14.568 -16.432 29.889 1.00 97.56 98 SER A N 1
ATOM 732 C CA . SER A 1 98 ? -14.994 -17.283 28.769 1.00 97.56 98 SER A CA 1
ATOM 733 C C . SER A 1 98 ? -15.656 -16.502 27.628 1.00 97.56 98 SER A C 1
ATOM 735 O O . SER A 1 98 ? -15.963 -17.076 26.582 1.00 97.56 98 SER A O 1
ATOM 737 N N . LEU A 1 99 ? -15.862 -15.189 27.796 1.00 98.00 99 LEU A N 1
ATOM 738 C CA . LEU A 1 99 ? -16.532 -14.341 26.815 1.00 98.00 99 LEU A CA 1
ATOM 739 C C . LEU A 1 99 ? -15.582 -13.957 25.670 1.00 98.00 99 LEU A C 1
ATOM 741 O O . LEU A 1 99 ? -14.882 -12.947 25.739 1.00 98.00 99 LEU A O 1
ATOM 745 N N . ALA A 1 100 ? -15.596 -14.736 24.586 1.00 98.25 100 ALA A N 1
ATOM 746 C CA . ALA A 1 100 ? -14.747 -14.505 23.413 1.00 98.25 100 ALA A CA 1
ATOM 747 C C . ALA A 1 100 ? -14.799 -13.065 22.853 1.00 98.25 100 ALA A C 1
ATOM 749 O O . ALA A 1 100 ? -13.728 -12.492 22.653 1.00 98.25 100 ALA A O 1
ATOM 750 N N . PRO A 1 101 ? -15.969 -12.404 22.700 1.00 98.31 101 PRO A N 1
ATOM 751 C CA . PRO A 1 101 ? -16.027 -11.015 22.232 1.00 98.31 101 PRO A CA 1
ATOM 752 C C . PRO A 1 101 ? -15.204 -10.018 23.061 1.00 98.31 101 PRO A C 1
ATOM 754 O O . PRO A 1 101 ? -14.664 -9.067 22.506 1.00 98.31 101 PRO A O 1
ATOM 757 N N . ALA A 1 102 ? -15.060 -10.234 24.374 1.00 98.38 102 ALA A N 1
ATOM 758 C CA . ALA A 1 102 ? -14.252 -9.359 25.222 1.00 98.38 102 ALA A CA 1
ATOM 759 C C . ALA A 1 102 ? -12.754 -9.482 24.909 1.00 98.38 102 ALA A C 1
ATOM 761 O O . ALA A 1 102 ? -12.049 -8.477 24.822 1.00 98.38 102 ALA A O 1
ATOM 762 N N . TRP A 1 103 ? -12.280 -10.708 24.685 1.00 98.56 103 TRP A N 1
ATOM 763 C CA . TRP A 1 103 ? -10.903 -10.972 24.274 1.00 98.56 103 TRP A CA 1
ATOM 764 C C . TRP A 1 103 ? -10.603 -10.450 22.870 1.00 98.56 103 TRP A C 1
ATOM 766 O O . TRP A 1 103 ? -9.566 -9.829 22.661 1.00 98.56 103 TRP A O 1
ATOM 776 N N . LEU A 1 104 ? -11.519 -10.664 21.921 1.00 98.50 104 LEU A N 1
ATOM 777 C CA . LEU A 1 104 ? -11.401 -10.138 20.559 1.00 98.50 104 LEU A CA 1
ATOM 778 C C . LEU A 1 104 ? -11.340 -8.602 20.571 1.00 98.50 104 LEU A C 1
ATOM 780 O O . LEU A 1 104 ? -10.514 -8.016 19.877 1.00 98.50 104 LEU A O 1
ATOM 784 N N . GLY A 1 105 ? -12.137 -7.956 21.429 1.00 98.31 105 GLY A N 1
ATOM 785 C CA . GLY A 1 105 ? -12.071 -6.516 21.666 1.00 98.31 105 GLY A CA 1
ATOM 786 C C . GLY A 1 105 ? -10.720 -6.050 22.222 1.00 98.31 105 GLY A C 1
ATOM 787 O O . GLY A 1 105 ? -10.153 -5.088 21.712 1.00 98.31 105 GLY A O 1
ATOM 788 N N . LEU A 1 106 ? -10.149 -6.737 23.222 1.00 98.12 106 LEU A N 1
ATOM 789 C CA . LEU A 1 106 ? -8.800 -6.423 23.728 1.00 98.12 106 LEU A CA 1
ATOM 790 C C . LEU A 1 106 ? -7.731 -6.540 22.635 1.00 98.12 106 LEU A C 1
ATOM 792 O O . LEU A 1 106 ? -6.888 -5.653 22.494 1.00 98.12 106 LEU A O 1
ATOM 796 N N . THR A 1 107 ? -7.781 -7.619 21.853 1.00 98.31 107 THR A N 1
ATOM 797 C CA . THR A 1 107 ? -6.883 -7.836 20.715 1.00 98.31 107 THR A CA 1
ATOM 798 C C . THR A 1 107 ? -6.996 -6.702 19.701 1.00 98.31 107 THR A C 1
ATOM 800 O O . THR A 1 107 ? -5.970 -6.173 19.277 1.00 98.31 107 THR A O 1
ATOM 803 N N . ASP A 1 108 ? -8.217 -6.277 19.362 1.00 96.62 108 ASP A N 1
ATOM 804 C CA . ASP A 1 108 ? -8.456 -5.152 18.454 1.00 96.62 108 ASP A CA 1
ATOM 805 C C . ASP A 1 108 ? -7.772 -3.870 18.939 1.00 96.62 108 ASP A C 1
ATOM 807 O O . ASP A 1 108 ? -7.097 -3.183 18.169 1.00 96.62 108 ASP A O 1
ATOM 811 N N . ILE A 1 109 ? -7.877 -3.569 20.239 1.00 95.00 109 ILE A N 1
ATOM 812 C CA . ILE A 1 109 ? -7.206 -2.401 20.814 1.00 95.00 109 ILE A CA 1
ATOM 813 C C . ILE A 1 109 ? -5.691 -2.512 20.684 1.00 95.00 109 ILE A C 1
ATOM 815 O O . ILE A 1 109 ? -5.055 -1.546 20.262 1.00 95.00 109 ILE A O 1
ATOM 819 N N . HIS A 1 110 ? -5.107 -3.664 21.010 1.00 94.81 110 HIS A N 1
ATOM 820 C CA . HIS A 1 110 ? -3.666 -3.860 20.874 1.00 94.81 110 HIS A CA 1
ATOM 821 C C . HIS A 1 110 ? -3.205 -3.716 19.413 1.00 94.81 110 HIS A C 1
ATOM 823 O O . HIS A 1 110 ? -2.183 -3.079 19.160 1.00 94.81 110 HIS A O 1
ATOM 829 N N . ILE A 1 111 ? -3.982 -4.209 18.441 1.00 91.81 111 ILE A N 1
ATOM 830 C CA . ILE A 1 111 ? -3.705 -4.026 17.007 1.00 91.81 111 ILE A CA 1
ATOM 831 C C . ILE A 1 111 ? -3.746 -2.541 16.617 1.00 91.81 111 ILE A C 1
ATOM 833 O O . ILE A 1 111 ? -2.803 -2.050 15.993 1.00 91.81 111 ILE A O 1
ATOM 837 N N . ARG A 1 112 ? -4.786 -1.805 17.025 1.00 84.44 112 ARG A N 1
ATOM 838 C CA . ARG A 1 112 ? -4.929 -0.358 16.764 1.00 84.44 112 ARG A CA 1
ATOM 839 C C . ARG A 1 112 ? -3.834 0.474 17.436 1.00 84.44 112 ARG A C 1
ATOM 841 O O . ARG A 1 112 ? -3.329 1.433 16.864 1.00 84.44 112 ARG A O 1
ATOM 848 N N . GLN A 1 113 ? -3.386 0.060 18.619 1.00 82.62 113 GLN A N 1
ATOM 849 C CA . GLN A 1 113 ? -2.241 0.650 19.321 1.00 82.62 113 GLN A CA 1
ATOM 850 C C . GLN A 1 113 ? -0.882 0.209 18.756 1.00 82.62 113 GLN A C 1
ATOM 852 O O . GLN A 1 113 ? 0.155 0.681 19.227 1.00 82.62 113 GLN A O 1
ATOM 857 N N . ARG A 1 114 ? -0.871 -0.671 17.745 1.00 82.31 114 ARG A N 1
ATOM 858 C CA . ARG A 1 114 ? 0.326 -1.267 17.130 1.00 82.31 114 ARG A CA 1
ATOM 859 C C . ARG A 1 114 ? 1.184 -2.081 18.106 1.00 82.31 114 ARG A C 1
ATOM 861 O O . ARG A 1 114 ? 2.363 -2.328 17.844 1.00 82.31 114 ARG A O 1
ATOM 868 N N . ASP A 1 115 ? 0.592 -2.558 19.197 1.00 87.00 115 ASP A N 1
ATOM 869 C CA . ASP A 1 115 ? 1.197 -3.530 20.107 1.00 87.00 115 ASP A CA 1
ATOM 870 C C . ASP A 1 115 ? 0.839 -4.957 19.669 1.00 87.00 115 ASP A C 1
ATOM 872 O O . ASP A 1 115 ? 0.061 -5.686 20.283 1.00 87.00 115 ASP A O 1
ATOM 876 N N . PHE A 1 116 ? 1.394 -5.353 18.528 1.00 91.50 116 PHE A N 1
ATOM 877 C CA . PHE A 1 116 ? 1.074 -6.629 17.889 1.00 91.50 116 PHE A CA 1
ATOM 878 C C . PHE A 1 116 ? 1.544 -7.854 18.688 1.00 91.50 116 PHE A C 1
ATOM 880 O O . PHE A 1 116 ? 0.981 -8.936 18.534 1.00 91.50 116 PHE A O 1
ATOM 887 N N . GLU A 1 117 ? 2.563 -7.693 19.538 1.00 93.31 117 GLU A N 1
ATOM 888 C CA . GLU A 1 117 ? 3.006 -8.763 20.437 1.00 93.31 117 GLU A CA 1
ATOM 889 C C . GLU A 1 117 ? 1.980 -8.965 21.556 1.00 93.31 117 GLU A C 1
ATOM 891 O O . GLU A 1 117 ? 1.569 -10.099 21.805 1.00 93.31 117 GLU A O 1
ATOM 896 N N . ALA A 1 118 ? 1.495 -7.876 22.169 1.00 94.31 118 ALA A N 1
ATOM 897 C CA . ALA A 1 118 ? 0.408 -7.957 23.137 1.00 94.31 118 ALA A CA 1
ATOM 898 C C . ALA A 1 118 ? -0.872 -8.525 22.509 1.00 94.31 118 ALA A C 1
ATOM 900 O O . ALA A 1 118 ? -1.542 -9.340 23.142 1.00 94.31 118 ALA A O 1
ATOM 901 N N . ALA A 1 119 ? -1.192 -8.166 21.261 1.00 97.31 119 ALA A N 1
ATOM 902 C CA . ALA A 1 119 ? -2.331 -8.729 20.535 1.00 97.31 119 ALA A CA 1
ATOM 903 C C . ALA A 1 119 ? -2.215 -10.258 20.365 1.00 97.31 119 ALA A C 1
ATOM 905 O O . ALA A 1 119 ? -3.165 -10.984 20.659 1.00 97.31 119 ALA A O 1
ATOM 906 N N . LEU A 1 120 ? -1.044 -10.763 19.949 1.00 97.50 120 LEU A N 1
ATOM 907 C CA . LEU A 1 120 ? -0.798 -12.205 19.810 1.00 97.50 120 LEU A CA 1
ATOM 908 C C . LEU A 1 120 ? -0.908 -12.934 21.150 1.00 97.50 120 LEU A C 1
ATOM 910 O O . LEU A 1 120 ? -1.531 -13.992 21.223 1.00 97.50 120 LEU A O 1
ATOM 914 N N . GLU A 1 121 ? -0.315 -12.381 22.207 1.00 97.50 121 GLU A N 1
ATOM 915 C CA . GLU A 1 121 ? -0.386 -12.984 23.539 1.00 97.50 121 GLU A CA 1
ATOM 916 C C . GLU A 1 121 ? -1.824 -13.006 24.072 1.00 97.50 121 GLU A C 1
ATOM 918 O O . GLU A 1 121 ? -2.275 -14.026 24.591 1.00 97.50 121 GLU A O 1
ATOM 923 N N . THR A 1 122 ? -2.574 -11.923 23.844 1.00 98.19 122 THR A N 1
ATOM 924 C CA . THR A 1 122 ? -3.996 -11.819 24.205 1.00 98.19 122 THR A CA 1
ATOM 925 C C . THR A 1 122 ? -4.816 -12.916 23.527 1.00 98.19 122 THR A C 1
ATOM 927 O O . THR A 1 122 ? -5.593 -13.594 24.195 1.00 98.19 122 THR A O 1
ATOM 930 N N . LEU A 1 123 ? -4.624 -13.154 22.223 1.00 98.06 123 LEU A N 1
ATOM 931 C CA . LEU A 1 123 ? -5.339 -14.218 21.507 1.00 98.06 123 LEU A CA 1
ATOM 932 C C . LEU A 1 123 ? -4.942 -15.626 21.959 1.00 98.06 123 LEU A C 1
ATOM 934 O O . LEU A 1 123 ? -5.796 -16.511 22.012 1.00 98.06 123 LEU A O 1
ATOM 938 N N . ARG A 1 124 ? -3.667 -15.854 22.296 1.00 97.88 124 ARG A N 1
ATOM 939 C CA . ARG A 1 124 ? -3.212 -17.149 22.827 1.00 97.88 124 ARG A CA 1
ATOM 940 C C . ARG A 1 124 ? -3.873 -17.461 24.163 1.00 97.88 124 ARG A C 1
ATOM 942 O O . ARG A 1 124 ? -4.367 -18.571 24.343 1.00 97.88 124 ARG A O 1
ATOM 949 N N . GLU A 1 125 ? -3.929 -16.485 25.068 1.00 97.69 125 GLU A N 1
ATOM 950 C CA . GLU A 1 125 ? -4.641 -16.643 26.337 1.00 97.69 125 GLU A CA 1
ATOM 951 C C . GLU A 1 125 ? -6.147 -16.834 26.106 1.00 97.69 125 GLU A C 1
ATOM 953 O O . GLU A 1 125 ? -6.752 -17.758 26.657 1.00 97.69 125 GLU A O 1
ATOM 958 N N . ALA A 1 126 ? -6.746 -16.029 25.225 1.00 97.56 126 ALA A N 1
ATOM 959 C CA . ALA A 1 126 ? -8.154 -16.136 24.865 1.00 97.56 126 ALA A CA 1
ATOM 960 C C . ALA A 1 126 ? -8.519 -17.533 24.349 1.00 97.56 126 ALA A C 1
ATOM 962 O O . ALA A 1 126 ? -9.560 -18.071 24.724 1.00 97.56 126 ALA A O 1
ATOM 963 N N . LEU A 1 127 ? -7.663 -18.153 23.531 1.00 97.25 127 LEU A N 1
ATOM 964 C CA . LEU A 1 127 ? -7.907 -19.483 22.972 1.00 97.25 127 LEU A CA 1
ATOM 965 C C . LEU A 1 127 ? -8.043 -20.547 24.072 1.00 97.25 127 LEU A C 1
ATOM 967 O O . LEU A 1 127 ? -8.920 -21.412 23.996 1.00 97.25 127 LEU A O 1
ATOM 971 N N . GLU A 1 128 ? -7.216 -20.461 25.119 1.00 95.94 128 GLU A N 1
ATOM 972 C CA . GLU A 1 128 ? -7.298 -21.354 26.280 1.00 95.94 128 GLU A CA 1
ATOM 973 C C . GLU A 1 128 ? -8.566 -21.105 27.106 1.00 95.94 128 GLU A C 1
ATOM 975 O O . GLU A 1 128 ? -9.216 -22.053 27.554 1.00 95.94 128 GLU A O 1
ATOM 980 N N . LYS A 1 129 ? -8.928 -19.834 27.308 1.00 97.19 129 LYS A N 1
ATOM 981 C CA . LYS A 1 129 ? -10.033 -19.415 28.184 1.00 97.19 129 LYS A CA 1
ATOM 982 C C . LYS A 1 129 ? -11.423 -19.607 27.580 1.00 97.19 129 LYS A C 1
ATOM 984 O O . LYS A 1 129 ? -12.379 -19.847 28.312 1.00 97.19 129 LYS A O 1
ATOM 989 N N . THR A 1 130 ? -11.526 -19.538 26.258 1.00 95.94 130 THR A N 1
ATOM 990 C CA . THR A 1 130 ? -12.791 -19.592 25.503 1.00 95.94 130 THR A CA 1
ATOM 991 C C . THR A 1 130 ? -13.096 -20.984 24.936 1.00 95.94 130 THR A C 1
ATOM 993 O O . THR A 1 130 ? -13.958 -21.139 24.079 1.00 95.94 130 THR A O 1
ATOM 996 N N . GLU A 1 131 ? -12.395 -22.020 25.413 1.00 94.00 131 GLU A N 1
ATOM 997 C CA . GLU A 1 131 ? -12.542 -23.414 24.964 1.00 94.00 131 GLU A CA 1
ATOM 998 C C . GLU A 1 131 ? -12.299 -23.624 23.451 1.00 94.00 131 GLU A C 1
ATOM 1000 O O . GLU A 1 131 ? -12.906 -24.500 22.831 1.00 94.00 131 GLU A O 1
ATOM 1005 N N . ASN A 1 132 ? -11.328 -22.906 22.873 1.00 90.44 132 ASN A N 1
ATOM 1006 C CA . ASN A 1 132 ? -11.044 -22.855 21.430 1.00 90.44 132 ASN A CA 1
ATOM 1007 C C . ASN A 1 132 ? -12.205 -22.286 20.603 1.00 90.44 132 ASN A C 1
ATOM 1009 O O . ASN A 1 132 ? -12.626 -22.897 19.613 1.00 90.44 132 ASN A O 1
ATOM 1013 N N . ASP A 1 133 ? -12.714 -21.123 21.008 1.00 97.31 133 ASP A N 1
ATOM 1014 C CA . ASP A 1 133 ? -13.677 -20.379 20.205 1.00 97.31 133 ASP A CA 1
ATOM 1015 C C . ASP A 1 133 ? -13.155 -20.197 18.758 1.00 97.31 133 ASP A C 1
ATOM 1017 O O . ASP A 1 133 ? -11.980 -19.862 18.556 1.00 97.31 133 ASP A O 1
ATOM 1021 N N . PRO A 1 134 ? -13.979 -20.482 17.732 1.00 97.25 134 PRO A N 1
ATOM 1022 C CA . PRO A 1 134 ? -13.533 -20.486 16.343 1.00 97.25 134 PRO A CA 1
ATOM 1023 C C . PRO A 1 134 ? -13.116 -19.105 15.833 1.00 97.25 134 PRO A C 1
ATOM 1025 O O . PRO A 1 134 ? -12.238 -19.045 14.972 1.00 97.25 134 PRO A O 1
ATOM 1028 N N . ASP A 1 135 ? -13.698 -18.021 16.350 1.00 96.00 135 ASP A N 1
ATOM 1029 C CA . ASP A 1 135 ? -13.362 -16.662 15.922 1.00 96.00 135 ASP A CA 1
ATOM 1030 C C . ASP A 1 135 ? -12.004 -16.252 16.509 1.00 96.00 135 ASP A C 1
ATOM 1032 O O . ASP A 1 135 ? -11.144 -15.733 15.794 1.00 96.00 135 ASP A O 1
ATOM 1036 N N . VAL A 1 136 ? -11.751 -16.606 17.777 1.00 97.88 136 VAL A N 1
ATOM 1037 C CA . VAL A 1 136 ? -10.431 -16.457 18.420 1.00 97.88 136 VAL A CA 1
ATOM 1038 C C . VAL A 1 136 ? -9.363 -17.261 17.677 1.00 97.88 136 VAL A C 1
ATOM 1040 O O . VAL A 1 136 ? -8.299 -16.732 17.351 1.00 97.88 136 VAL A O 1
ATOM 1043 N N . ALA A 1 137 ? -9.644 -18.531 17.369 1.00 97.56 137 ALA A N 1
ATOM 1044 C CA . ALA A 1 137 ? -8.719 -19.389 16.632 1.00 97.56 137 ALA A CA 1
ATOM 1045 C C . ALA A 1 137 ? -8.443 -18.865 15.214 1.00 97.56 137 ALA A C 1
ATOM 1047 O O . ALA A 1 137 ? -7.310 -18.942 14.738 1.00 97.56 137 ALA A O 1
ATOM 1048 N N . GLY A 1 138 ? -9.470 -18.334 14.545 1.00 96.94 138 GLY A N 1
ATOM 1049 C CA . GLY A 1 138 ? -9.364 -17.753 13.211 1.00 96.94 138 GLY A CA 1
ATOM 1050 C C . GLY A 1 138 ? -8.460 -16.524 13.182 1.00 96.94 138 GLY A C 1
ATOM 1051 O O . GLY A 1 138 ? -7.516 -16.489 12.394 1.00 96.94 138 GLY A O 1
ATOM 1052 N N . TRP A 1 139 ? -8.697 -15.559 14.075 1.00 96.88 139 TRP A N 1
ATOM 1053 C CA . TRP A 1 139 ? -7.891 -14.336 14.138 1.00 96.88 139 TRP A CA 1
ATOM 1054 C C . TRP A 1 139 ? -6.443 -14.634 14.556 1.00 96.88 139 TRP A C 1
ATOM 1056 O O . TRP A 1 139 ? -5.504 -14.076 13.988 1.00 96.88 139 TRP A O 1
ATOM 1066 N N . LEU A 1 140 ? -6.233 -15.591 15.472 1.00 97.75 140 LEU A N 1
ATOM 1067 C CA . LEU A 1 140 ? -4.883 -16.023 15.844 1.00 97.75 140 LEU A CA 1
ATOM 1068 C C . LEU A 1 140 ? -4.147 -16.632 14.649 1.00 97.75 140 LEU A C 1
ATOM 1070 O O . LEU A 1 140 ? -2.998 -16.279 14.401 1.00 97.75 140 LEU A O 1
ATOM 1074 N N . ALA A 1 141 ? -4.808 -17.506 13.886 1.00 95.44 141 ALA A N 1
ATOM 1075 C CA . ALA A 1 141 ? -4.213 -18.118 12.702 1.00 95.44 141 ALA A CA 1
ATOM 1076 C C . ALA A 1 141 ? -3.863 -17.082 11.620 1.00 95.44 141 ALA A C 1
ATOM 1078 O O . ALA A 1 141 ? -2.829 -17.215 10.967 1.00 95.44 141 ALA A O 1
ATOM 1079 N N . GLU A 1 142 ? -4.688 -16.048 11.439 1.00 93.06 142 GLU A N 1
ATOM 1080 C CA . GLU A 1 142 ? -4.399 -14.926 10.537 1.00 93.06 142 GLU A CA 1
ATOM 1081 C C . GLU A 1 142 ? -3.133 -14.165 10.968 1.00 93.06 142 GLU A C 1
ATOM 1083 O O . GLU A 1 142 ? -2.215 -13.967 10.166 1.00 93.06 142 GLU A O 1
ATOM 1088 N N . MET A 1 143 ? -3.038 -13.817 12.254 1.00 94.50 143 MET A N 1
ATOM 1089 C CA . MET A 1 143 ? -1.884 -13.102 12.804 1.00 94.50 143 MET A CA 1
ATOM 1090 C C . MET A 1 143 ? -0.609 -13.950 12.800 1.00 94.50 143 MET A C 1
ATOM 1092 O O . MET A 1 143 ? 0.469 -13.436 12.503 1.00 94.50 143 MET A O 1
ATOM 1096 N N . GLU A 1 144 ? -0.708 -15.256 13.057 1.00 92.75 144 GLU A N 1
ATOM 1097 C CA . GLU A 1 144 ? 0.416 -16.193 12.942 1.00 92.75 144 GLU A CA 1
ATOM 1098 C C . GLU A 1 144 ? 0.854 -16.417 11.488 1.00 92.75 144 GLU A C 1
ATOM 1100 O O . GLU A 1 144 ? 2.038 -16.649 11.233 1.00 92.75 144 GLU A O 1
ATOM 1105 N N . ALA A 1 145 ? -0.066 -16.296 10.525 1.00 88.31 145 ALA A N 1
ATOM 1106 C CA . ALA A 1 145 ? 0.260 -16.242 9.100 1.00 88.31 145 ALA A CA 1
ATOM 1107 C C . ALA A 1 145 ? 0.906 -14.903 8.689 1.00 88.31 145 ALA A C 1
ATOM 1109 O O . ALA A 1 145 ? 1.460 -14.798 7.593 1.00 88.31 145 ALA A O 1
ATOM 1110 N N . GLY A 1 146 ? 0.890 -13.909 9.581 1.00 88.25 146 GLY A N 1
ATOM 1111 C CA . GLY A 1 146 ? 1.604 -12.649 9.442 1.00 88.25 146 GLY A CA 1
ATOM 1112 C C . GLY A 1 146 ? 0.736 -11.457 9.055 1.00 88.25 146 GLY A C 1
ATOM 1113 O O . GLY A 1 146 ? 1.297 -10.394 8.804 1.00 88.25 146 GLY A O 1
ATOM 1114 N N . THR A 1 147 ? -0.591 -11.591 9.011 1.00 87.69 147 THR A N 1
ATOM 1115 C CA . THR A 1 147 ? -1.511 -10.485 8.704 1.00 87.69 147 THR A CA 1
ATOM 1116 C C . THR A 1 147 ? -2.258 -10.058 9.964 1.00 87.69 147 THR A C 1
ATOM 1118 O O . THR A 1 147 ? -2.836 -10.875 10.668 1.00 87.69 147 THR A O 1
ATOM 1121 N N . PHE A 1 148 ? -2.219 -8.766 10.276 1.00 91.00 148 PHE A N 1
ATOM 1122 C CA . PHE A 1 148 ? -2.822 -8.196 11.476 1.00 91.00 148 PHE A CA 1
ATOM 1123 C C . PHE A 1 148 ? -3.924 -7.239 11.054 1.00 91.00 148 PHE A C 1
ATOM 1125 O O . PHE A 1 148 ? -3.645 -6.084 10.730 1.00 91.00 148 PHE A O 1
ATOM 1132 N N . THR A 1 149 ? -5.157 -7.725 11.039 1.00 87.88 149 THR A N 1
ATOM 1133 C CA . THR A 1 149 ? -6.343 -6.939 10.683 1.00 87.88 149 THR A CA 1
ATOM 1134 C C . THR A 1 149 ? -7.077 -6.501 11.944 1.00 87.88 149 THR A C 1
ATOM 1136 O O . THR A 1 149 ? -7.131 -7.262 12.904 1.00 87.88 149 THR A O 1
ATOM 1139 N N . ASP A 1 150 ? -7.597 -5.274 11.969 1.00 90.00 150 ASP A N 1
ATOM 1140 C CA . ASP A 1 150 ? -8.465 -4.783 13.044 1.00 90.00 150 ASP A CA 1
ATOM 1141 C C . ASP A 1 150 ? -9.921 -5.272 12.882 1.00 90.00 150 ASP A C 1
ATOM 1143 O O . ASP A 1 150 ? -10.317 -5.815 11.850 1.00 90.00 150 ASP A O 1
ATOM 1147 N N . SER A 1 151 ? -10.756 -5.038 13.892 1.00 88.50 151 SER A N 1
ATOM 1148 C CA . SER A 1 151 ? -12.180 -5.409 13.914 1.00 88.50 151 SER A CA 1
ATOM 1149 C C . SER A 1 151 ? -13.022 -4.752 12.812 1.00 88.50 151 SER A C 1
ATOM 1151 O O . SER A 1 151 ? -14.131 -5.199 12.524 1.00 88.50 151 SER A O 1
ATOM 1153 N N . SER A 1 152 ? -12.520 -3.681 12.189 1.00 82.94 152 SER A N 1
ATOM 1154 C CA . SER A 1 152 ? -13.162 -2.985 11.070 1.00 82.94 152 SER A CA 1
ATOM 1155 C C . SER A 1 152 ? -12.736 -3.531 9.703 1.00 82.94 152 SER A C 1
ATOM 1157 O O . SER A 1 152 ? -13.249 -3.065 8.687 1.00 82.94 152 SER A O 1
ATOM 1159 N N . GLY A 1 153 ? -11.835 -4.517 9.662 1.00 81.81 153 GLY A N 1
ATOM 1160 C CA . GLY A 1 153 ? -11.324 -5.117 8.432 1.00 81.81 153 GLY A CA 1
ATOM 1161 C C . GLY A 1 153 ? -10.102 -4.409 7.843 1.00 81.81 153 GLY A C 1
ATOM 1162 O O . GLY A 1 153 ? -9.715 -4.724 6.718 1.00 81.81 153 GLY A O 1
ATOM 1163 N N . ASN A 1 154 ? -9.478 -3.469 8.562 1.00 74.06 154 ASN A N 1
ATOM 1164 C CA . ASN A 1 154 ? -8.283 -2.780 8.073 1.00 74.06 154 ASN A CA 1
ATOM 1165 C C . ASN A 1 154 ? -7.022 -3.550 8.460 1.00 74.06 154 ASN A C 1
ATOM 1167 O O . ASN A 1 154 ? -6.779 -3.805 9.641 1.00 74.06 154 ASN A O 1
ATOM 1171 N N . VAL A 1 155 ? -6.173 -3.853 7.481 1.00 78.94 155 VAL A N 1
ATOM 1172 C CA . VAL A 1 155 ? -4.856 -4.449 7.733 1.00 78.94 155 VAL A CA 1
ATOM 1173 C C . VAL A 1 155 ? -3.928 -3.384 8.328 1.00 78.94 155 VAL A C 1
ATOM 1175 O O . VAL A 1 155 ? -3.681 -2.349 7.715 1.00 78.94 155 VAL A O 1
ATOM 1178 N N . ARG A 1 156 ? -3.407 -3.642 9.530 1.00 78.31 156 ARG A N 1
ATOM 1179 C CA . ARG A 1 156 ? -2.513 -2.757 10.300 1.00 78.31 156 ARG A CA 1
ATOM 1180 C C . ARG A 1 156 ? -1.047 -3.184 10.256 1.00 78.31 156 ARG A C 1
ATOM 1182 O O . ARG A 1 156 ? -0.151 -2.362 10.445 1.00 78.31 156 ARG A O 1
ATOM 1189 N N . ARG A 1 157 ? -0.780 -4.467 10.002 1.00 82.62 157 ARG A N 1
ATOM 1190 C CA . ARG A 1 157 ? 0.568 -5.006 9.769 1.00 82.62 157 ARG A CA 1
ATOM 1191 C C . ARG A 1 157 ? 0.502 -6.223 8.855 1.00 82.62 157 ARG A C 1
ATOM 1193 O O . ARG A 1 157 ? -0.408 -7.037 8.971 1.00 82.62 157 ARG A O 1
ATOM 1200 N N . THR A 1 158 ? 1.495 -6.369 7.984 1.00 83.69 158 THR A N 1
ATOM 1201 C CA . THR A 1 158 ? 1.686 -7.585 7.185 1.00 83.69 158 THR A CA 1
ATOM 1202 C C . THR A 1 158 ? 3.134 -8.059 7.237 1.00 83.69 158 THR A C 1
ATOM 1204 O O . THR A 1 158 ? 4.065 -7.254 7.276 1.00 83.69 158 THR A O 1
ATOM 1207 N N . ALA A 1 159 ? 3.338 -9.371 7.234 1.00 82.62 159 ALA A N 1
ATOM 1208 C CA . ALA A 1 159 ? 4.645 -9.986 7.092 1.00 82.62 159 ALA A CA 1
ATOM 1209 C C . ALA A 1 159 ? 5.181 -9.794 5.667 1.00 82.62 159 ALA A C 1
ATOM 1211 O O . ALA A 1 159 ? 4.460 -9.959 4.681 1.00 82.62 159 ALA A O 1
ATOM 1212 N N . ILE A 1 160 ? 6.472 -9.492 5.563 1.00 72.12 160 ILE A N 1
ATOM 1213 C CA . ILE A 1 160 ? 7.240 -9.605 4.325 1.00 72.12 160 ILE A CA 1
ATOM 1214 C C . ILE A 1 160 ? 7.772 -11.029 4.278 1.00 72.12 160 ILE A C 1
ATOM 1216 O O . ILE A 1 160 ? 8.428 -11.461 5.226 1.00 72.12 160 ILE A O 1
ATOM 1220 N N . THR A 1 161 ? 7.516 -11.746 3.188 1.00 69.38 161 THR A N 1
ATOM 1221 C CA . THR A 1 161 ? 8.040 -13.099 2.983 1.00 69.38 161 THR A CA 1
ATOM 1222 C C . THR A 1 161 ? 9.043 -13.139 1.835 1.00 69.38 161 THR A C 1
ATOM 1224 O O . THR A 1 161 ? 8.932 -12.375 0.876 1.00 69.38 161 THR A O 1
ATOM 1227 N N . ASP A 1 162 ? 10.062 -13.991 1.948 1.00 65.62 162 ASP A N 1
ATOM 1228 C CA . ASP A 1 162 ? 10.926 -14.333 0.813 1.00 65.62 162 ASP A CA 1
ATOM 1229 C C . ASP A 1 162 ? 10.239 -15.327 -0.144 1.00 65.62 162 ASP A C 1
ATOM 1231 O O . ASP A 1 162 ? 9.141 -15.817 0.120 1.00 65.62 162 ASP A O 1
ATOM 1235 N N . GLU A 1 163 ? 10.892 -15.664 -1.260 1.00 63.25 163 GLU A N 1
ATOM 1236 C CA . GLU A 1 163 ? 10.377 -16.643 -2.236 1.00 63.25 163 GLU A CA 1
ATOM 1237 C C . GLU A 1 163 ? 10.118 -18.039 -1.634 1.00 63.25 163 GLU A C 1
ATOM 1239 O O . GLU A 1 163 ? 9.373 -18.835 -2.209 1.00 63.25 163 GLU A O 1
ATOM 1244 N N . ALA A 1 164 ? 10.716 -18.354 -0.480 1.00 67.88 164 ALA A N 1
ATOM 1245 C CA . ALA A 1 164 ? 10.505 -19.603 0.246 1.00 67.88 164 ALA A CA 1
ATOM 1246 C C . ALA A 1 164 ? 9.357 -19.517 1.273 1.00 67.88 164 ALA A C 1
ATOM 1248 O O . ALA A 1 164 ? 9.064 -20.515 1.936 1.00 67.88 164 ALA A O 1
ATOM 1249 N N . GLY A 1 165 ? 8.698 -18.358 1.397 1.00 61.88 165 GLY A N 1
ATOM 1250 C CA . GLY A 1 165 ? 7.628 -18.097 2.361 1.00 61.88 165 GLY A CA 1
ATOM 1251 C C . GLY A 1 165 ? 8.127 -17.768 3.771 1.00 61.88 165 GLY A C 1
ATOM 1252 O O . GLY A 1 165 ? 7.335 -17.751 4.711 1.00 61.88 165 GLY A O 1
ATOM 1253 N N . THR A 1 166 ? 9.426 -17.521 3.954 1.00 74.19 166 THR A N 1
ATOM 1254 C CA . THR A 1 166 ? 10.005 -17.171 5.256 1.00 74.19 166 THR A CA 1
ATOM 1255 C C . THR A 1 166 ? 9.724 -15.712 5.562 1.00 74.19 166 THR A C 1
ATOM 1257 O O . THR A 1 166 ? 10.059 -14.850 4.755 1.00 74.19 166 THR A O 1
ATOM 1260 N N . VAL A 1 167 ? 9.179 -15.413 6.743 1.00 74.62 167 VAL A N 1
ATOM 1261 C CA . VAL A 1 167 ? 9.000 -14.027 7.192 1.00 74.62 167 VAL A CA 1
ATOM 1262 C C . VAL A 1 167 ? 10.369 -13.371 7.404 1.00 74.62 167 VAL A C 1
ATOM 1264 O O . VAL A 1 167 ? 11.125 -13.765 8.292 1.00 74.62 167 VAL A O 1
ATOM 1267 N N . THR A 1 168 ? 10.698 -12.377 6.581 1.00 70.94 168 THR A N 1
ATOM 1268 C CA . THR A 1 168 ? 11.957 -11.614 6.627 1.00 70.94 168 THR A CA 1
ATOM 1269 C C . THR A 1 168 ? 11.807 -10.263 7.325 1.00 70.94 168 THR A C 1
ATOM 1271 O O . THR A 1 168 ? 12.805 -9.646 7.696 1.00 70.94 168 THR A O 1
ATOM 1274 N N . GLY A 1 169 ? 10.570 -9.820 7.555 1.00 73.38 169 GLY A N 1
ATOM 1275 C CA . GLY A 1 169 ? 10.246 -8.580 8.250 1.00 73.38 169 GLY A CA 1
ATOM 1276 C C . GLY A 1 169 ? 8.739 -8.365 8.352 1.00 73.38 169 GLY A C 1
ATOM 1277 O O . GLY A 1 169 ? 7.954 -9.217 7.944 1.00 73.38 169 GLY A O 1
ATOM 1278 N N . TYR A 1 170 ? 8.343 -7.211 8.879 1.00 75.19 170 TYR A N 1
ATOM 1279 C CA . TYR A 1 170 ? 6.954 -6.763 8.928 1.00 75.19 170 TYR A CA 1
ATOM 1280 C C . TYR A 1 170 ? 6.870 -5.328 8.415 1.00 75.19 170 TYR A C 1
ATOM 1282 O O . TYR A 1 170 ? 7.788 -4.539 8.646 1.00 75.19 170 TYR A O 1
ATOM 1290 N N . VAL A 1 171 ? 5.767 -5.000 7.750 1.00 68.94 171 VAL A N 1
ATOM 1291 C CA . VAL A 1 171 ? 5.404 -3.626 7.402 1.00 68.94 171 VAL A CA 1
ATOM 1292 C C . VAL A 1 171 ? 4.201 -3.249 8.243 1.00 68.94 171 VAL A C 1
ATOM 1294 O O . VAL A 1 171 ? 3.127 -3.835 8.100 1.00 68.94 171 VAL A O 1
ATOM 1297 N N . ASP A 1 172 ? 4.383 -2.276 9.125 1.00 65.12 172 ASP A N 1
ATOM 1298 C CA . ASP A 1 172 ? 3.270 -1.631 9.807 1.00 65.12 172 ASP A CA 1
ATOM 1299 C C . ASP A 1 172 ? 2.667 -0.630 8.833 1.00 65.12 172 ASP A C 1
ATOM 1301 O O . ASP A 1 172 ? 3.375 0.251 8.351 1.00 65.12 172 ASP A O 1
ATOM 1305 N N . THR A 1 173 ? 1.395 -0.801 8.505 1.00 55.31 173 THR A N 1
ATOM 1306 C CA . THR A 1 173 ? 0.822 -0.186 7.314 1.00 55.31 173 THR A CA 1
ATOM 1307 C C . THR A 1 173 ? -0.508 0.477 7.642 1.00 55.31 173 THR A C 1
ATOM 1309 O O . THR A 1 173 ? -1.356 -0.134 8.287 1.00 55.31 173 THR A O 1
ATOM 1312 N N . GLU A 1 174 ? -0.728 1.696 7.149 1.00 52.22 174 GLU A N 1
ATOM 1313 C CA . GLU A 1 174 ? -2.086 2.146 6.828 1.00 52.22 174 GLU A CA 1
ATOM 1314 C C . GLU A 1 174 ? -2.450 1.552 5.466 1.00 52.22 174 GLU A C 1
ATOM 1316 O O . GLU A 1 174 ? -2.012 2.051 4.428 1.00 52.22 174 GLU A O 1
ATOM 1321 N N . VAL A 1 175 ? -3.143 0.404 5.465 1.00 46.34 175 VAL A N 1
ATOM 1322 C CA . VAL A 1 175 ? -3.553 -0.246 4.214 1.00 46.34 175 VAL A CA 1
ATOM 1323 C C . VAL A 1 175 ? -4.829 0.407 3.720 1.00 46.34 175 VAL A C 1
ATOM 1325 O O . VAL A 1 175 ? -5.900 0.223 4.295 1.00 46.34 175 VAL A O 1
ATOM 1328 N N . PHE A 1 176 ? -4.720 1.124 2.609 1.00 50.50 176 PHE A N 1
ATOM 1329 C CA . PHE A 1 176 ? -5.878 1.621 1.881 1.00 50.50 176 PHE A CA 1
ATOM 1330 C C . PHE A 1 176 ? -6.231 0.639 0.758 1.00 50.50 176 PHE A C 1
ATOM 1332 O O . PHE A 1 176 ? -5.444 0.446 -0.171 1.00 50.50 176 PHE A O 1
ATOM 1339 N N . TYR A 1 177 ? -7.416 0.025 0.842 1.00 42.50 177 TYR A N 1
ATOM 1340 C CA . TYR A 1 177 ? -8.015 -0.734 -0.258 1.00 42.50 177 TYR A CA 1
ATOM 1341 C C . TYR A 1 177 ? -8.806 0.219 -1.142 1.00 42.50 177 TYR A C 1
ATOM 1343 O O . TYR A 1 177 ? -9.871 0.708 -0.762 1.00 42.50 177 TYR A O 1
ATOM 1351 N N . ILE A 1 178 ? -8.274 0.501 -2.325 1.00 50.84 178 ILE A N 1
ATOM 1352 C CA . ILE A 1 178 ? -8.866 1.495 -3.214 1.00 50.84 178 ILE A CA 1
ATOM 1353 C C . ILE A 1 178 ? -9.875 0.831 -4.155 1.00 50.84 178 ILE A C 1
ATOM 1355 O O . ILE A 1 178 ? -9.519 0.059 -5.054 1.00 50.84 178 ILE A O 1
ATOM 1359 N N . GLY A 1 179 ? -11.155 1.147 -3.937 1.00 33.81 179 GLY A N 1
ATOM 1360 C CA . GLY A 1 179 ? -12.281 0.707 -4.756 1.00 33.81 179 GLY A CA 1
ATOM 1361 C C . GLY A 1 179 ? -12.438 1.526 -6.039 1.00 33.81 179 GLY A C 1
ATOM 1362 O O . GLY A 1 179 ? -12.694 0.936 -7.091 1.00 33.81 179 GLY A O 1
ATOM 1363 N N . GLU A 1 180 ? -12.220 2.841 -5.966 1.00 53.00 180 GLU A N 1
ATOM 1364 C CA . GLU A 1 180 ? -12.348 3.794 -7.077 1.00 53.00 180 GLU A CA 1
ATOM 1365 C C . GLU A 1 180 ? -11.133 4.741 -7.156 1.00 53.00 180 GLU A C 1
ATOM 1367 O O . GLU A 1 180 ? -10.504 5.047 -6.148 1.00 53.00 180 GLU A O 1
ATOM 1372 N N . GLY A 1 181 ? -10.786 5.251 -8.347 1.00 51.09 181 GLY A N 1
ATOM 1373 C CA . GLY A 1 181 ? -9.591 6.096 -8.546 1.00 51.09 181 GLY A CA 1
ATOM 1374 C C . GLY A 1 181 ? -9.541 7.372 -7.683 1.00 51.09 181 GLY A C 1
ATOM 1375 O O . GLY A 1 181 ? -8.457 7.844 -7.339 1.00 51.09 181 GLY A O 1
ATOM 1376 N N . SER A 1 182 ? -10.694 7.900 -7.257 1.00 57.22 182 SER A N 1
ATOM 1377 C CA . SER A 1 182 ? -10.790 9.039 -6.328 1.00 57.22 182 SER A CA 1
ATOM 1378 C C . SER A 1 182 ? -10.284 8.730 -4.918 1.00 57.22 182 SER A C 1
ATOM 1380 O O . SER A 1 182 ? -9.802 9.628 -4.223 1.00 57.22 182 SER A O 1
ATOM 1382 N N . ASP A 1 183 ? -10.367 7.471 -4.492 1.00 57.03 183 ASP A N 1
ATOM 1383 C CA . ASP A 1 183 ? -9.956 7.062 -3.150 1.00 57.03 183 ASP A CA 1
ATOM 1384 C C . ASP A 1 183 ? -8.425 7.020 -3.047 1.00 57.03 183 ASP A C 1
ATOM 1386 O O . ASP A 1 183 ? -7.869 7.275 -1.980 1.00 57.03 183 ASP A O 1
ATOM 1390 N N . LEU A 1 184 ? -7.729 6.794 -4.172 1.00 63.84 184 LEU A N 1
ATOM 1391 C CA . LEU A 1 184 ? -6.265 6.775 -4.242 1.00 63.84 184 LEU A CA 1
ATOM 1392 C C . LEU A 1 184 ? -5.685 8.146 -3.886 1.00 63.84 184 LEU A C 1
ATOM 1394 O O . LEU A 1 184 ? -4.766 8.230 -3.083 1.00 63.84 184 LEU A O 1
ATOM 1398 N N . HIS A 1 185 ? -6.277 9.227 -4.404 1.00 64.31 185 HIS A N 1
ATOM 1399 C CA . HIS A 1 185 ? -5.895 10.597 -4.042 1.00 64.31 185 HIS A CA 1
ATOM 1400 C C . HIS A 1 185 ? -6.089 10.885 -2.545 1.00 64.31 185 HIS A C 1
ATOM 1402 O O . HIS A 1 185 ? -5.323 11.646 -1.959 1.00 64.31 185 HIS A O 1
ATOM 1408 N N . SER A 1 186 ? -7.100 10.276 -1.921 1.00 62.12 186 SER A N 1
ATOM 1409 C CA . SER A 1 186 ? -7.421 10.483 -0.503 1.00 62.12 186 SER A CA 1
ATOM 1410 C C . SER A 1 186 ? -6.510 9.681 0.433 1.00 62.12 186 SE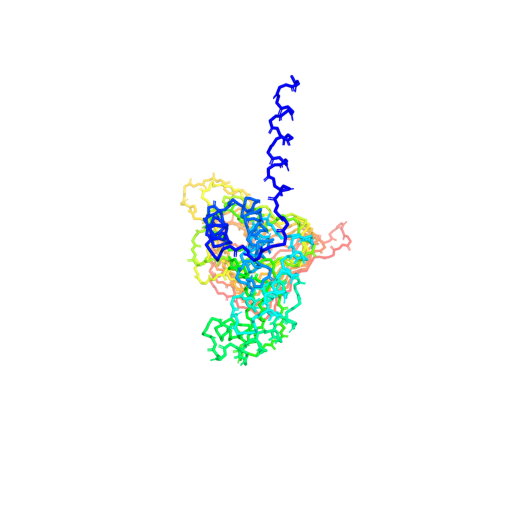R A C 1
ATOM 1412 O O . SER A 1 186 ? -6.247 10.117 1.549 1.00 62.12 186 SER A O 1
ATOM 1414 N N . ALA A 1 187 ? -5.995 8.537 -0.022 1.00 61.50 187 ALA A N 1
ATOM 1415 C CA . ALA A 1 187 ? -5.036 7.708 0.713 1.00 61.50 187 ALA A CA 1
ATOM 1416 C C . ALA A 1 187 ? -3.617 8.302 0.772 1.00 61.50 187 ALA A C 1
ATOM 1418 O O . ALA A 1 187 ? -2.783 7.845 1.546 1.00 61.50 187 ALA A O 1
ATOM 1419 N N . LEU A 1 188 ? -3.339 9.317 -0.048 1.00 65.69 188 LEU A N 1
ATOM 1420 C CA . LEU A 1 188 ? -2.022 9.941 -0.195 1.00 65.69 188 LEU A CA 1
ATOM 1421 C C . LEU A 1 188 ? -1.871 11.232 0.629 1.00 65.69 188 LEU A C 1
ATOM 1423 O O . LEU A 1 188 ? -0.959 12.020 0.380 1.00 65.69 188 LEU A O 1
ATOM 1427 N N . TYR A 1 189 ? -2.752 11.477 1.605 1.00 61.22 189 TYR A N 1
ATOM 1428 C CA . TYR A 1 189 ? -2.530 12.557 2.568 1.00 61.22 189 TYR A CA 1
ATOM 1429 C C . TYR A 1 189 ? -1.339 12.218 3.483 1.00 61.22 189 TYR A C 1
ATOM 1431 O O . TYR A 1 189 ? -1.160 11.057 3.846 1.00 61.22 189 TYR A O 1
ATOM 1439 N N . PRO A 1 190 ? -0.518 13.214 3.863 1.00 54.19 190 PRO A N 1
ATOM 1440 C CA . PRO A 1 190 ? 0.706 12.986 4.620 1.00 54.19 190 PRO A CA 1
ATOM 1441 C C . PRO A 1 190 ? 0.416 12.280 5.949 1.00 54.19 190 PRO A C 1
ATOM 1443 O O . PRO A 1 190 ? -0.343 12.786 6.778 1.00 54.19 190 PRO A O 1
ATOM 1446 N N . SER A 1 191 ? 1.054 11.125 6.129 1.00 56.59 191 SER A N 1
ATOM 1447 C CA . SER A 1 191 ? 1.082 10.326 7.353 1.00 56.59 191 SER A CA 1
ATOM 1448 C C . SER A 1 191 ? 2.529 10.269 7.851 1.00 56.59 191 SER A C 1
ATOM 1450 O O . SER A 1 191 ? 3.459 10.210 7.049 1.00 56.59 191 SER A O 1
ATOM 1452 N N . ASP A 1 192 ? 2.737 10.296 9.170 1.00 59.22 192 ASP A N 1
ATOM 1453 C CA . ASP A 1 192 ? 4.072 10.145 9.782 1.00 59.22 192 ASP A CA 1
ATOM 1454 C C . ASP A 1 192 ? 4.558 8.674 9.763 1.00 59.22 192 ASP A C 1
ATOM 1456 O O . ASP A 1 192 ? 5.640 8.360 10.268 1.00 59.22 192 ASP A O 1
ATOM 1460 N N . ALA A 1 193 ? 3.751 7.754 9.222 1.00 62.50 193 ALA A N 1
ATOM 1461 C CA . ALA A 1 193 ? 4.052 6.333 9.094 1.00 62.50 193 ALA A CA 1
ATOM 1462 C C . ALA A 1 193 ? 4.239 5.924 7.621 1.00 62.50 193 ALA A C 1
ATOM 1464 O O . ALA A 1 193 ? 3.612 6.521 6.746 1.00 62.50 193 ALA A O 1
ATOM 1465 N N . PRO A 1 194 ? 5.037 4.873 7.340 1.00 72.12 194 PRO A N 1
ATOM 1466 C CA . PRO A 1 194 ? 5.099 4.285 6.009 1.00 72.12 194 PRO A CA 1
ATOM 1467 C C . PRO A 1 194 ? 3.706 3.886 5.513 1.00 72.12 194 PRO A C 1
ATOM 1469 O O . PRO A 1 194 ? 2.948 3.220 6.225 1.00 72.12 194 PRO A O 1
ATOM 1472 N N . ILE A 1 195 ? 3.378 4.281 4.287 1.00 78.12 195 ILE A N 1
ATOM 1473 C CA . ILE A 1 195 ? 2.078 4.006 3.668 1.00 78.12 195 ILE A CA 1
ATOM 1474 C C . ILE A 1 195 ? 2.268 2.862 2.678 1.00 78.12 195 ILE A C 1
ATOM 1476 O O . ILE A 1 195 ? 3.166 2.915 1.843 1.00 78.12 195 ILE A O 1
ATOM 1480 N N . LEU A 1 196 ? 1.414 1.841 2.717 1.00 75.44 196 LEU A N 1
ATOM 1481 C CA . LEU A 1 196 ? 1.347 0.840 1.654 1.00 75.44 196 LEU A CA 1
ATOM 1482 C C . LEU A 1 196 ? -0.089 0.736 1.140 1.00 75.44 196 LEU A C 1
ATOM 1484 O O . LEU A 1 196 ? -1.013 0.325 1.836 1.00 75.44 196 LEU A O 1
ATOM 1488 N N . ILE A 1 197 ? -0.257 1.141 -0.113 1.00 79.25 197 ILE A N 1
ATOM 1489 C CA . ILE A 1 197 ? -1.523 1.149 -0.831 1.00 79.25 197 ILE A CA 1
ATOM 1490 C C . ILE A 1 197 ? -1.599 -0.130 -1.653 1.00 79.25 197 ILE A C 1
ATOM 1492 O O . ILE A 1 197 ? -0.742 -0.371 -2.505 1.00 79.25 197 ILE A O 1
ATOM 1496 N N . PHE A 1 198 ? -2.640 -0.926 -1.420 1.00 71.69 198 PHE A N 1
ATOM 1497 C CA . PHE A 1 198 ? -2.915 -2.121 -2.207 1.00 71.69 198 PHE A CA 1
ATOM 1498 C C . PHE A 1 198 ? -4.008 -1.842 -3.231 1.00 71.69 198 PHE A C 1
ATOM 1500 O O . PHE A 1 198 ? -5.120 -1.426 -2.899 1.00 71.69 198 PHE A O 1
ATOM 1507 N N . LEU A 1 199 ? -3.684 -2.111 -4.490 1.00 73.69 199 LEU A N 1
ATOM 1508 C CA . LEU A 1 199 ? -4.600 -1.991 -5.610 1.00 73.69 199 LEU A CA 1
ATOM 1509 C C . LEU A 1 199 ? -4.978 -3.385 -6.120 1.00 73.69 199 LEU A C 1
ATOM 1511 O O . LEU A 1 199 ? -4.131 -4.237 -6.403 1.00 73.69 199 LEU A O 1
ATOM 1515 N N . GLU A 1 200 ? -6.279 -3.624 -6.235 1.00 70.88 200 GLU A N 1
ATOM 1516 C CA . GLU A 1 200 ? -6.822 -4.875 -6.753 1.00 70.88 200 GLU A CA 1
ATOM 1517 C C . GLU A 1 200 ? -6.591 -4.998 -8.265 1.00 70.88 200 GLU A C 1
ATOM 1519 O O . GLU A 1 200 ? -6.348 -4.017 -8.970 1.00 70.88 200 GLU A O 1
ATOM 1524 N N . GLY A 1 201 ? -6.661 -6.222 -8.784 1.00 77.31 201 GLY A N 1
ATOM 1525 C CA . GLY A 1 201 ? -6.451 -6.522 -10.197 1.00 77.31 201 GLY A CA 1
ATOM 1526 C C . GLY A 1 201 ? -7.597 -6.025 -11.078 1.00 77.31 201 GLY A C 1
ATOM 1527 O O . GLY A 1 201 ? -8.471 -6.809 -11.448 1.00 77.31 201 GLY A O 1
ATOM 1528 N N . LYS A 1 202 ? -7.614 -4.728 -11.391 1.00 80.06 202 LYS A 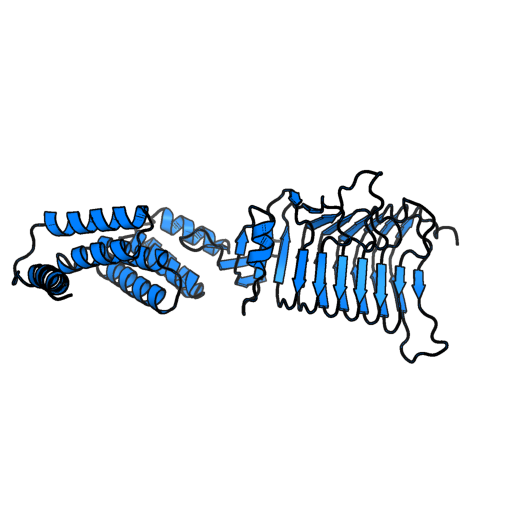N 1
ATOM 1529 C CA . LYS A 1 202 ? -8.575 -4.077 -12.290 1.00 80.06 202 LYS A CA 1
ATOM 1530 C C . LYS A 1 202 ? -8.012 -2.783 -12.886 1.00 80.06 202 LYS A C 1
ATOM 1532 O O . LYS A 1 202 ? -6.941 -2.319 -12.491 1.00 80.06 202 LYS A O 1
ATOM 1537 N N . ASP A 1 203 ? -8.778 -2.194 -13.799 1.00 85.25 203 ASP A N 1
ATOM 1538 C CA . ASP A 1 203 ? -8.500 -0.871 -14.350 1.00 85.25 203 ASP A CA 1
ATOM 1539 C C . ASP A 1 203 ? -8.910 0.229 -13.356 1.00 85.25 203 ASP A C 1
ATOM 1541 O O . ASP A 1 203 ? -10.036 0.255 -12.852 1.00 85.25 203 ASP A O 1
ATOM 1545 N N . TYR A 1 204 ? -7.988 1.152 -13.109 1.00 81.06 204 TYR A N 1
ATOM 1546 C CA . TYR A 1 204 ? -8.181 2.397 -12.382 1.00 81.06 204 TYR A CA 1
ATOM 1547 C C . TYR A 1 204 ? -7.987 3.542 -13.365 1.00 81.06 204 TYR A C 1
ATOM 1549 O O . TYR A 1 204 ? -6.866 3.793 -13.807 1.00 81.06 204 TYR A O 1
ATOM 1557 N N . ASP A 1 205 ? -9.071 4.236 -13.701 1.00 78.69 205 ASP A N 1
ATOM 1558 C CA . ASP A 1 205 ? -8.966 5.504 -14.416 1.00 78.69 205 ASP A CA 1
ATOM 1559 C C . ASP A 1 205 ? -8.557 6.583 -13.414 1.00 78.69 205 ASP A C 1
ATOM 1561 O O . ASP A 1 205 ? -9.335 6.968 -12.536 1.00 78.69 205 ASP A O 1
ATOM 1565 N N . VAL A 1 206 ? -7.292 6.982 -13.482 1.00 75.25 206 VAL A N 1
ATOM 1566 C CA . VAL A 1 206 ? -6.707 7.965 -12.568 1.00 75.25 206 VAL A CA 1
ATOM 1567 C C . VAL A 1 206 ? -6.692 9.367 -13.163 1.00 75.25 206 VAL A C 1
ATOM 1569 O O . VAL A 1 206 ? -6.405 10.308 -12.425 1.00 75.25 206 VAL A O 1
ATOM 1572 N N . GLY A 1 207 ? -7.005 9.523 -14.456 1.00 72.94 207 GLY A N 1
ATOM 1573 C CA . GLY A 1 207 ? -6.858 10.784 -15.185 1.00 72.94 207 GLY A CA 1
ATOM 1574 C C . GLY A 1 207 ? -5.420 11.306 -15.100 1.00 72.94 207 GLY A C 1
ATOM 1575 O O . GLY A 1 207 ? -4.562 10.911 -15.886 1.00 72.94 207 GLY A O 1
ATOM 1576 N N . TYR A 1 208 ? -5.155 12.149 -14.104 1.00 74.50 208 TYR A N 1
ATOM 1577 C CA . TYR A 1 208 ? -3.837 12.653 -13.724 1.00 74.50 208 TYR A CA 1
ATOM 1578 C C . TYR A 1 208 ? -3.594 12.396 -12.229 1.00 74.50 208 TYR A C 1
ATOM 1580 O O . TYR A 1 208 ? -4.327 12.919 -11.385 1.00 74.50 208 TYR A O 1
ATOM 1588 N N . LEU A 1 209 ? -2.560 11.619 -11.886 1.00 80.94 209 LEU A N 1
ATOM 1589 C CA . LEU A 1 209 ? -2.178 11.338 -10.499 1.00 80.94 209 LEU A CA 1
ATOM 1590 C C . LEU A 1 209 ? -0.927 12.136 -10.108 1.00 80.94 209 LEU A C 1
ATOM 1592 O O . LEU A 1 209 ? 0.143 11.979 -10.698 1.00 80.94 209 LEU A O 1
ATOM 1596 N N . TYR A 1 210 ? -1.059 12.977 -9.080 1.00 84.50 210 TYR A N 1
ATOM 1597 C CA . TYR A 1 210 ? 0.028 13.807 -8.558 1.00 84.50 210 TYR A CA 1
ATOM 1598 C C . TYR A 1 210 ? 0.472 13.325 -7.177 1.00 84.50 210 TYR A C 1
ATOM 1600 O O . TYR A 1 210 ? -0.266 13.451 -6.200 1.00 84.50 210 TYR A O 1
ATOM 1608 N N . LEU A 1 211 ? 1.690 12.792 -7.097 1.00 88.00 211 LEU A N 1
ATOM 1609 C CA . LEU A 1 211 ? 2.348 12.377 -5.861 1.00 88.00 211 LEU A CA 1
ATOM 1610 C C . LEU A 1 211 ? 3.338 13.465 -5.450 1.00 88.00 211 LEU A C 1
ATOM 1612 O O . LEU A 1 211 ? 4.280 13.750 -6.187 1.00 88.00 211 LEU A O 1
ATOM 1616 N N . SER A 1 212 ? 3.129 14.090 -4.293 1.00 89.12 212 SER A N 1
ATOM 1617 C CA . SER A 1 212 ? 3.935 15.235 -3.865 1.00 89.12 212 SER A CA 1
ATOM 1618 C C . SER A 1 212 ? 4.256 15.178 -2.385 1.00 89.12 212 SER A C 1
ATOM 1620 O O . SER A 1 212 ? 3.355 14.962 -1.581 1.00 89.12 212 SER A O 1
ATOM 1622 N N . GLU A 1 213 ? 5.519 15.437 -2.036 1.00 88.06 213 GLU A N 1
ATOM 1623 C CA . GLU A 1 213 ? 5.987 15.540 -0.641 1.00 88.06 213 GLU A CA 1
ATOM 1624 C C . GLU A 1 213 ? 5.705 14.278 0.202 1.00 88.06 213 GLU A C 1
ATOM 1626 O O . GLU A 1 213 ? 5.519 14.345 1.416 1.00 88.06 213 GLU A O 1
ATOM 1631 N N . LEU A 1 214 ? 5.676 13.110 -0.446 1.00 85.94 214 LEU A N 1
ATOM 1632 C CA . LEU A 1 214 ? 5.455 11.824 0.211 1.00 85.94 214 LEU A CA 1
ATOM 1633 C C . LEU A 1 214 ? 6.769 11.236 0.726 1.00 85.94 214 LEU A C 1
ATOM 1635 O O . LEU A 1 214 ? 7.826 11.438 0.132 1.00 85.94 214 LEU A O 1
ATOM 1639 N N . SER A 1 215 ? 6.714 10.477 1.816 1.00 87.50 215 SER A N 1
ATOM 1640 C CA . SER A 1 215 ? 7.864 9.738 2.345 1.00 87.50 215 SER A CA 1
ATOM 1641 C C . SER A 1 215 ? 7.450 8.318 2.710 1.00 87.50 215 SER A C 1
ATOM 1643 O O . SER A 1 215 ? 6.388 8.126 3.292 1.00 87.50 215 SER A O 1
ATOM 1645 N N . ASP A 1 216 ? 8.278 7.337 2.348 1.00 85.31 216 ASP A N 1
ATOM 1646 C CA . ASP A 1 216 ? 8.098 5.919 2.693 1.00 85.31 216 ASP A CA 1
ATOM 1647 C C . ASP A 1 216 ? 6.748 5.339 2.226 1.00 85.31 216 ASP A C 1
ATOM 1649 O O . ASP A 1 216 ? 6.044 4.651 2.967 1.00 85.31 216 ASP A O 1
ATOM 1653 N N . VAL A 1 217 ? 6.380 5.614 0.971 1.00 87.19 217 VAL A N 1
ATOM 1654 C CA . VAL A 1 217 ? 5.122 5.148 0.370 1.00 87.19 217 VAL A CA 1
ATOM 1655 C C . VAL A 1 217 ? 5.381 4.000 -0.597 1.00 87.19 217 VAL A C 1
ATOM 1657 O O . VAL A 1 217 ? 6.238 4.096 -1.467 1.00 87.19 217 VAL A O 1
ATOM 1660 N N . THR A 1 218 ? 4.603 2.927 -0.503 1.00 86.62 218 THR A N 1
ATOM 1661 C CA . THR A 1 218 ? 4.555 1.846 -1.491 1.00 86.62 218 THR A CA 1
ATOM 1662 C C . THR A 1 218 ? 3.166 1.773 -2.114 1.00 86.62 218 THR A C 1
ATOM 1664 O O . THR A 1 218 ? 2.172 1.672 -1.407 1.00 86.62 218 THR A O 1
ATOM 1667 N N . ILE A 1 219 ? 3.075 1.782 -3.440 1.00 89.25 219 ILE A N 1
ATOM 1668 C CA . ILE A 1 219 ? 1.842 1.504 -4.181 1.00 89.25 219 ILE A CA 1
ATOM 1669 C C . ILE A 1 219 ? 2.027 0.160 -4.873 1.00 89.25 219 ILE A C 1
ATOM 1671 O O . ILE A 1 219 ? 2.851 0.027 -5.781 1.00 89.25 219 ILE A O 1
ATOM 1675 N N . GLN A 1 220 ? 1.277 -0.843 -4.424 1.00 85.44 220 GLN A N 1
ATOM 1676 C CA . GLN A 1 220 ? 1.397 -2.215 -4.890 1.00 85.44 220 GLN A CA 1
ATOM 1677 C C . GLN A 1 220 ? 0.123 -2.672 -5.601 1.00 85.44 220 GLN A C 1
ATOM 1679 O O . GLN A 1 220 ? -0.947 -2.776 -5.002 1.00 85.44 220 GLN A O 1
ATOM 1684 N N . GLY A 1 221 ? 0.268 -2.997 -6.882 1.00 79.25 221 GLY A N 1
ATOM 1685 C CA . GLY A 1 221 ? -0.740 -3.689 -7.670 1.00 79.25 221 GLY A CA 1
ATOM 1686 C C . GLY A 1 221 ? -0.687 -5.200 -7.489 1.00 79.25 221 GLY A C 1
ATOM 1687 O O . GLY A 1 221 ? 0.343 -5.790 -7.156 1.00 79.25 221 GLY A O 1
ATOM 1688 N N . THR A 1 222 ? -1.821 -5.835 -7.747 1.00 76.38 222 THR A N 1
ATOM 1689 C CA . THR A 1 222 ? -1.926 -7.282 -7.948 1.00 76.38 222 THR A CA 1
ATOM 1690 C C . THR A 1 222 ? -2.035 -7.589 -9.445 1.00 76.38 222 THR A C 1
ATOM 1692 O O . THR A 1 222 ? -2.087 -6.694 -10.288 1.00 76.38 222 THR A O 1
ATOM 1695 N N . THR A 1 223 ? -2.023 -8.868 -9.829 1.00 77.62 223 THR A N 1
ATOM 1696 C CA . THR A 1 223 ? -2.113 -9.245 -11.248 1.00 77.62 223 THR A CA 1
ATOM 1697 C C . THR A 1 223 ? -3.361 -8.648 -11.900 1.00 77.62 223 THR A C 1
ATOM 1699 O O . THR A 1 223 ? -4.481 -8.930 -11.481 1.00 77.62 223 THR A O 1
ATOM 1702 N N . GLY A 1 224 ? -3.161 -7.861 -12.959 1.00 73.44 224 GLY A N 1
ATOM 1703 C CA . GLY A 1 224 ? -4.240 -7.176 -13.669 1.00 73.44 224 GLY A CA 1
ATOM 1704 C C . GLY A 1 224 ? -4.549 -5.769 -13.155 1.00 73.44 224 GLY A C 1
ATOM 1705 O O . GLY A 1 224 ? -5.496 -5.172 -13.650 1.00 73.44 224 GLY A O 1
ATOM 1706 N N . THR A 1 225 ? -3.781 -5.228 -12.201 1.00 85.50 225 THR A N 1
ATOM 1707 C CA . THR A 1 225 ? -3.893 -3.825 -11.782 1.00 85.50 225 THR A CA 1
ATOM 1708 C C . THR A 1 225 ? -3.341 -2.904 -12.863 1.00 85.50 225 THR A C 1
ATOM 1710 O O . THR A 1 225 ? -2.167 -3.003 -13.240 1.00 85.50 225 THR A O 1
ATOM 1713 N N . ARG A 1 226 ? -4.179 -1.979 -13.337 1.00 88.38 226 ARG A N 1
ATOM 1714 C CA . ARG A 1 226 ? -3.828 -1.035 -14.400 1.00 88.38 226 ARG A CA 1
ATOM 1715 C C . ARG A 1 226 ? -4.184 0.387 -13.984 1.00 88.38 226 ARG A C 1
ATOM 1717 O O . ARG A 1 226 ? -5.340 0.653 -13.686 1.00 88.38 226 ARG A O 1
ATOM 1724 N N . LEU A 1 227 ? -3.208 1.291 -13.965 1.00 87.12 227 LEU A N 1
ATOM 1725 C CA . LEU A 1 227 ? -3.417 2.729 -13.796 1.00 87.12 227 LEU A CA 1
ATOM 1726 C C . LEU A 1 227 ? -3.457 3.368 -15.180 1.00 87.12 227 LEU A C 1
ATOM 1728 O O . LEU A 1 227 ? -2.443 3.412 -15.882 1.00 87.12 227 LEU A O 1
ATOM 1732 N N . LEU A 1 228 ? -4.640 3.811 -15.582 1.00 81.56 228 LEU A N 1
ATOM 1733 C CA . LEU A 1 228 ? -4.913 4.311 -16.920 1.00 81.56 228 LEU A CA 1
ATOM 1734 C C . LEU A 1 228 ? -5.348 5.771 -16.865 1.00 81.56 228 LEU A C 1
ATOM 1736 O O . LEU A 1 228 ? -5.937 6.213 -15.883 1.00 81.56 228 LEU A O 1
ATOM 1740 N N . SER A 1 229 ? -5.091 6.499 -17.946 1.00 75.38 229 SER A N 1
ATOM 1741 C CA . SER A 1 229 ? -5.664 7.826 -18.172 1.00 75.38 229 SER A CA 1
ATOM 1742 C C . SER A 1 229 ? -6.482 7.816 -19.457 1.00 75.38 229 SER A C 1
ATOM 1744 O O . SER A 1 229 ? -5.956 7.487 -20.528 1.00 75.38 229 SER A O 1
ATOM 1746 N N . SER A 1 230 ? -7.773 8.145 -19.347 1.00 66.19 230 SER A N 1
ATOM 1747 C CA . SER A 1 230 ? -8.693 8.245 -20.489 1.00 66.19 230 SER A CA 1
ATOM 1748 C C . SER A 1 230 ? -8.890 9.683 -21.003 1.00 66.19 230 SER A C 1
ATOM 1750 O O . SER A 1 230 ? -9.447 9.884 -22.086 1.00 66.19 230 SER A O 1
ATOM 1752 N N . ASP A 1 231 ? -8.360 10.675 -20.279 1.00 59.25 231 ASP A N 1
ATOM 1753 C CA . ASP A 1 231 ? -8.696 12.097 -20.441 1.00 59.25 231 ASP A CA 1
ATOM 1754 C C . ASP A 1 231 ? -7.821 12.842 -21.467 1.00 59.25 231 ASP A C 1
ATOM 1756 O O . ASP A 1 231 ? -8.114 13.981 -21.835 1.00 59.25 231 ASP A O 1
ATOM 1760 N N . GLY A 1 232 ? -6.765 12.198 -21.977 1.00 54.22 232 GLY A N 1
ATOM 1761 C CA . GLY A 1 232 ? -5.806 12.825 -22.894 1.00 54.22 232 GLY A CA 1
ATOM 1762 C C . GLY A 1 232 ? -4.858 13.819 -22.215 1.00 54.22 232 GLY A C 1
ATOM 1763 O O . GLY A 1 232 ? -4.295 14.668 -22.905 1.00 54.22 232 GLY A O 1
ATOM 1764 N N . GLU A 1 233 ? -4.711 13.720 -20.891 1.00 58.56 233 GLU A N 1
ATOM 1765 C CA . GLU A 1 233 ? -3.722 14.464 -20.110 1.00 58.56 233 GLU A CA 1
ATOM 1766 C C . GLU A 1 233 ? -2.287 14.111 -20.535 1.00 58.56 233 GLU A C 1
ATOM 1768 O O . GLU A 1 233 ? -2.008 13.052 -21.103 1.00 58.56 233 GLU A O 1
ATOM 1773 N N . ASP A 1 234 ? -1.366 15.040 -20.280 1.00 63.78 234 ASP A N 1
ATOM 1774 C CA . ASP A 1 234 ? 0.012 14.959 -20.771 1.00 63.78 234 ASP A CA 1
ATOM 1775 C C . ASP A 1 234 ? 0.874 13.921 -20.037 1.00 63.78 234 ASP A C 1
ATOM 1777 O O . ASP A 1 234 ? 1.854 13.451 -20.617 1.00 63.78 234 ASP A O 1
ATOM 1781 N N . THR A 1 235 ? 0.510 13.580 -18.792 1.00 72.31 235 THR A N 1
ATOM 1782 C CA . THR A 1 235 ? 1.222 12.641 -17.909 1.00 72.31 235 THR A CA 1
ATOM 1783 C C . THR A 1 235 ? 0.237 11.833 -17.063 1.00 72.31 235 THR A C 1
ATOM 1785 O O . THR A 1 235 ? -0.734 12.390 -16.561 1.00 72.31 235 THR A O 1
ATOM 1788 N N . ILE A 1 236 ? 0.496 10.539 -16.838 1.00 79.00 236 ILE A N 1
ATOM 1789 C CA . ILE A 1 236 ? -0.336 9.706 -15.943 1.00 79.00 236 ILE A CA 1
ATOM 1790 C C . ILE A 1 236 ? 0.052 9.920 -14.491 1.00 79.00 236 ILE A C 1
ATOM 1792 O O . ILE A 1 236 ? -0.810 10.089 -13.629 1.00 79.00 236 ILE A O 1
ATOM 1796 N N . LEU A 1 237 ? 1.357 9.887 -14.225 1.00 86.44 237 LEU A N 1
ATOM 1797 C CA . LEU A 1 237 ? 1.897 9.975 -12.883 1.00 86.44 237 LEU A CA 1
ATOM 1798 C C . LEU A 1 237 ? 3.009 11.018 -12.819 1.00 86.44 237 LEU A C 1
ATOM 1800 O O . LEU A 1 237 ? 4.084 10.846 -13.399 1.00 86.44 237 LEU A O 1
ATOM 1804 N N . THR A 1 238 ? 2.749 12.078 -12.064 1.00 88.12 238 THR A N 1
ATOM 1805 C CA . THR A 1 238 ? 3.743 13.092 -11.721 1.00 88.12 238 THR A CA 1
ATOM 1806 C C . THR A 1 238 ? 4.164 12.901 -10.272 1.00 88.12 238 THR A C 1
ATOM 1808 O O . THR A 1 238 ? 3.322 12.853 -9.378 1.00 88.12 238 THR A O 1
ATOM 1811 N N . ILE A 1 239 ? 5.469 12.810 -10.042 1.00 92.44 239 ILE A N 1
ATOM 1812 C CA . ILE A 1 239 ? 6.093 12.547 -8.749 1.00 92.44 239 ILE A CA 1
ATOM 1813 C C . ILE A 1 239 ? 7.030 13.708 -8.434 1.00 92.44 239 ILE A C 1
ATOM 1815 O O . ILE A 1 239 ? 7.990 13.945 -9.165 1.00 92.44 239 ILE A O 1
ATOM 1819 N N . SER A 1 240 ? 6.762 14.429 -7.349 1.00 93.75 240 SER A N 1
ATOM 1820 C CA . SER A 1 240 ? 7.545 15.591 -6.933 1.00 93.75 240 SER A CA 1
ATOM 1821 C C . SER A 1 240 ? 7.926 15.509 -5.458 1.00 93.75 240 SER A C 1
ATOM 1823 O O . SER A 1 240 ? 7.100 15.176 -4.610 1.00 93.75 240 SER A O 1
ATOM 1825 N N . ALA A 1 241 ? 9.181 15.820 -5.130 1.00 93.62 241 ALA A N 1
ATOM 1826 C CA . ALA A 1 241 ? 9.671 15.897 -3.751 1.00 93.62 241 ALA A CA 1
ATOM 1827 C C . ALA A 1 241 ? 9.380 14.648 -2.883 1.00 93.62 241 ALA A C 1
ATOM 1829 O O . ALA A 1 241 ? 9.190 14.766 -1.673 1.00 93.62 241 ALA A O 1
ATOM 1830 N N . CYS A 1 242 ? 9.317 13.456 -3.485 1.00 93.00 242 CYS A N 1
ATOM 1831 C CA . CYS A 1 242 ? 9.020 12.214 -2.772 1.00 93.00 242 CYS A CA 1
ATOM 1832 C C . CYS A 1 242 ? 10.302 11.506 -2.305 1.00 93.00 242 CYS A C 1
ATOM 1834 O O . CYS A 1 242 ? 11.294 11.463 -3.032 1.00 93.00 242 CYS A O 1
ATOM 1836 N N . GLN A 1 243 ? 10.281 10.886 -1.126 1.00 92.38 243 GLN A N 1
ATOM 1837 C CA . GLN A 1 243 ? 11.371 10.053 -0.604 1.00 92.38 243 GLN A CA 1
ATOM 1838 C C . GLN A 1 243 ? 10.906 8.606 -0.435 1.00 92.38 243 GLN A C 1
ATOM 1840 O O . GLN A 1 243 ? 9.802 8.362 0.044 1.00 92.38 243 GLN A O 1
ATOM 1845 N N . ASN A 1 244 ? 11.746 7.639 -0.817 1.00 90.81 244 ASN A N 1
ATOM 1846 C CA . ASN A 1 244 ? 11.440 6.206 -0.720 1.00 90.81 244 ASN A CA 1
ATOM 1847 C C . ASN A 1 244 ? 10.069 5.799 -1.308 1.00 90.81 244 ASN A C 1
ATOM 1849 O O . ASN A 1 244 ? 9.381 4.947 -0.748 1.00 90.81 244 ASN A O 1
ATOM 1853 N N . LEU A 1 245 ? 9.660 6.388 -2.437 1.00 94.12 245 LEU A N 1
ATOM 1854 C CA . LEU A 1 245 ? 8.434 5.974 -3.120 1.00 94.12 245 LEU A CA 1
ATOM 1855 C C . LEU A 1 245 ? 8.686 4.676 -3.897 1.00 94.12 245 LEU A C 1
ATOM 1857 O O . LEU A 1 245 ? 9.578 4.620 -4.740 1.00 94.12 245 LEU A O 1
ATOM 1861 N N . THR A 1 246 ? 7.880 3.648 -3.656 1.00 94.00 246 THR A N 1
ATOM 1862 C CA . THR A 1 246 ? 7.957 2.361 -4.352 1.00 94.00 246 THR A CA 1
ATOM 1863 C C . THR A 1 246 ? 6.680 2.101 -5.141 1.00 94.00 246 THR A C 1
ATOM 1865 O O . THR A 1 246 ? 5.584 2.139 -4.594 1.00 94.00 246 THR A O 1
ATOM 1868 N N . LEU A 1 247 ? 6.812 1.802 -6.427 1.00 93.62 247 LEU A N 1
ATOM 1869 C CA . LEU A 1 247 ? 5.733 1.366 -7.309 1.00 93.62 247 LEU A CA 1
ATOM 1870 C C . LEU A 1 247 ? 5.982 -0.100 -7.668 1.00 93.62 247 LEU A C 1
ATOM 1872 O O . LEU A 1 247 ? 7.063 -0.429 -8.160 1.00 93.62 247 LEU A O 1
ATOM 1876 N N . ARG A 1 248 ? 5.017 -0.989 -7.416 1.00 92.94 248 ARG A N 1
ATOM 1877 C CA . ARG A 1 248 ? 5.222 -2.430 -7.606 1.00 92.94 248 ARG A CA 1
ATOM 1878 C C . ARG A 1 248 ? 4.062 -3.125 -8.295 1.00 92.94 248 ARG A C 1
ATOM 1880 O O . ARG A 1 248 ? 2.924 -2.978 -7.861 1.00 92.94 248 ARG A O 1
ATOM 1887 N N . GLY A 1 249 ? 4.350 -3.945 -9.306 1.00 90.00 249 GLY A N 1
ATOM 1888 C CA . GLY A 1 249 ? 3.336 -4.797 -9.939 1.00 90.00 249 GLY A CA 1
ATOM 1889 C C . GLY A 1 249 ? 2.236 -4.011 -10.659 1.00 90.00 249 GLY A C 1
ATOM 1890 O O . GLY A 1 249 ? 1.102 -4.479 -10.749 1.00 90.00 249 GLY A O 1
ATOM 1891 N N . LEU A 1 250 ? 2.540 -2.791 -11.110 1.00 91.75 250 LEU A N 1
ATOM 1892 C CA . LEU A 1 250 ? 1.578 -1.894 -11.745 1.00 91.75 250 LEU A CA 1
ATOM 1893 C C . LEU A 1 250 ? 1.755 -1.914 -13.258 1.00 91.75 250 LEU A C 1
ATOM 1895 O O . LEU A 1 250 ? 2.865 -1.748 -13.762 1.00 91.75 250 LEU A O 1
ATOM 1899 N N . THR A 1 251 ? 0.647 -2.033 -13.986 1.00 91.62 251 THR A N 1
ATOM 1900 C CA . THR A 1 251 ? 0.620 -1.635 -15.397 1.00 91.62 251 THR A CA 1
ATOM 1901 C C . THR A 1 251 ? 0.196 -0.169 -15.463 1.00 91.62 251 THR A C 1
ATOM 1903 O O . THR A 1 251 ? -0.858 0.169 -14.936 1.00 91.62 251 THR A O 1
ATOM 1906 N N . MET A 1 252 ? 0.979 0.715 -16.069 1.00 89.00 252 MET A N 1
ATOM 1907 C CA . MET A 1 252 ? 0.711 2.158 -16.084 1.00 89.00 252 MET A CA 1
ATOM 1908 C C . MET A 1 252 ? 0.789 2.670 -17.512 1.00 89.00 252 MET A C 1
ATOM 1910 O O . MET A 1 252 ? 1.807 2.471 -18.175 1.00 89.00 252 MET A O 1
ATOM 1914 N N . GLY A 1 253 ? -0.273 3.298 -18.011 1.00 83.69 253 GLY A N 1
ATOM 1915 C CA . GLY A 1 253 ? -0.247 3.707 -19.406 1.00 83.69 253 GLY A CA 1
ATOM 1916 C C . GLY A 1 253 ? -1.511 4.295 -20.000 1.00 83.69 253 GLY A C 1
ATOM 1917 O O . GLY A 1 253 ? -2.587 4.285 -19.409 1.00 83.69 253 GLY A O 1
ATOM 1918 N N . HIS A 1 254 ? -1.353 4.837 -21.203 1.00 76.00 254 HIS A N 1
ATOM 1919 C CA . HIS A 1 254 ? -2.431 5.455 -21.967 1.00 76.00 254 HIS A CA 1
ATOM 1920 C C . HIS A 1 254 ? -3.102 4.418 -22.876 1.00 76.00 254 HIS A C 1
ATOM 1922 O O . HIS A 1 254 ? -2.441 3.818 -23.723 1.00 76.00 254 HIS A O 1
ATOM 1928 N N . GLU A 1 255 ? -4.426 4.266 -22.785 1.00 70.38 255 GLU A N 1
ATOM 1929 C CA . GLU A 1 255 ? -5.236 3.525 -23.771 1.00 70.38 255 GLU A CA 1
ATOM 1930 C C . GLU A 1 255 ? -5.855 4.467 -24.819 1.00 70.38 255 GLU A C 1
ATOM 1932 O O . GLU A 1 255 ? -7.029 4.371 -25.177 1.00 70.38 255 GLU A O 1
ATOM 1937 N N . LEU A 1 256 ? -5.078 5.428 -25.316 1.00 60.81 256 LEU A N 1
ATOM 1938 C CA . LEU A 1 256 ? -5.576 6.364 -26.320 1.00 60.81 256 LEU A CA 1
ATOM 1939 C C . LEU A 1 256 ? -5.560 5.688 -27.702 1.00 60.81 256 LEU A C 1
ATOM 1941 O O . LEU A 1 256 ? -4.538 5.171 -28.155 1.00 60.81 256 LEU A O 1
ATOM 1945 N N . GLY A 1 257 ? -6.707 5.686 -28.387 1.00 54.12 257 GLY A N 1
ATOM 1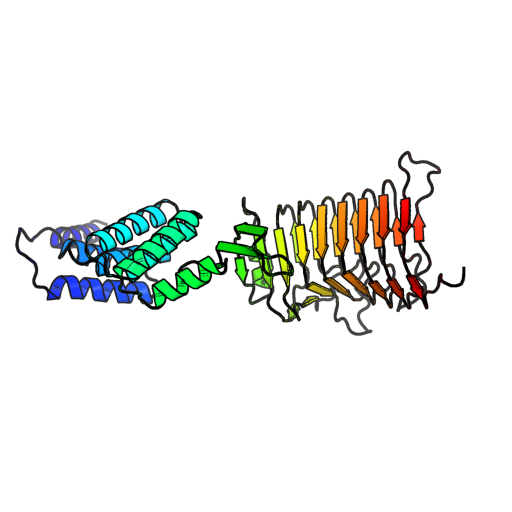946 C CA . GLY A 1 257 ? -6.786 5.291 -29.795 1.00 54.12 257 GLY A CA 1
ATOM 1947 C C . GLY A 1 257 ? -5.947 6.219 -30.683 1.00 54.12 257 GLY A C 1
ATOM 1948 O O . GLY A 1 257 ? -5.672 7.358 -30.315 1.00 54.12 257 GLY A O 1
ATOM 1949 N N . SER A 1 258 ? -5.586 5.751 -31.882 1.00 48.66 258 SER A N 1
ATOM 1950 C CA . SER A 1 258 ? -4.666 6.383 -32.852 1.00 48.66 258 SER A CA 1
ATOM 1951 C C . SER A 1 258 ? -5.040 7.790 -33.371 1.00 48.66 258 SER A C 1
ATOM 1953 O O . SER A 1 258 ? -4.513 8.223 -34.393 1.00 48.66 258 SER A O 1
ATOM 1955 N N . GLU A 1 259 ? -5.993 8.487 -32.750 1.00 48.25 259 GLU A N 1
ATOM 1956 C CA . GLU A 1 259 ? -6.561 9.758 -33.217 1.00 48.25 259 GLU A CA 1
ATOM 1957 C C . GLU A 1 259 ? -6.327 10.942 -32.261 1.00 48.25 259 GLU A C 1
ATOM 1959 O O . GLU A 1 259 ? -6.633 12.079 -32.626 1.00 48.25 259 GLU A O 1
ATOM 1964 N N . ILE A 1 260 ? -5.764 10.728 -31.065 1.00 50.38 260 ILE A N 1
ATOM 1965 C CA . ILE A 1 260 ? -5.557 11.808 -30.088 1.00 50.38 260 ILE A CA 1
ATOM 1966 C C . ILE A 1 260 ? -4.154 12.404 -30.264 1.00 50.38 260 ILE A C 1
ATOM 1968 O O . ILE A 1 260 ? -3.177 11.956 -29.670 1.00 50.38 260 ILE A O 1
ATOM 1972 N N . MET A 1 261 ? -4.060 13.447 -31.097 1.00 49.59 261 MET A N 1
ATOM 1973 C CA . MET A 1 261 ? -2.936 14.390 -31.062 1.00 49.59 261 MET A CA 1
ATOM 1974 C C . MET A 1 261 ? -3.043 15.211 -29.773 1.00 49.59 261 MET A C 1
ATOM 1976 O O . MET A 1 261 ? -3.798 16.184 -29.744 1.00 49.59 261 MET A O 1
ATOM 1980 N N . GLY A 1 262 ? -2.346 14.812 -28.709 1.00 50.28 262 GLY A N 1
ATOM 1981 C CA . GLY A 1 262 ? -2.495 15.504 -27.427 1.00 50.28 262 GLY A CA 1
ATOM 1982 C C . GLY A 1 262 ? -1.461 15.216 -26.349 1.00 50.28 262 GLY A C 1
ATOM 1983 O O . GLY A 1 262 ? -1.120 16.154 -25.652 1.00 50.28 262 GLY A O 1
ATOM 1984 N N . CYS A 1 263 ? -0.922 13.999 -26.231 1.00 56.06 263 CYS A N 1
ATOM 1985 C CA . CYS A 1 263 ? -0.014 13.691 -25.121 1.00 56.06 263 CYS A CA 1
ATOM 1986 C C . CYS A 1 263 ? 1.365 14.336 -25.349 1.00 56.06 263 CYS A C 1
ATOM 1988 O O . CYS A 1 263 ? 2.172 13.855 -26.151 1.00 56.06 263 CYS A O 1
ATOM 1990 N N . SER A 1 264 ? 1.608 15.478 -24.707 1.00 55.66 264 SER A N 1
ATOM 1991 C CA . SER A 1 264 ? 2.771 16.323 -24.978 1.00 55.66 264 SER A CA 1
ATOM 1992 C C . SER A 1 264 ? 3.977 16.039 -24.086 1.00 55.66 264 SER A C 1
ATOM 1994 O O . SER A 1 264 ? 5.044 16.576 -24.369 1.00 55.66 264 SER A O 1
ATOM 1996 N N . ILE A 1 265 ? 3.859 15.180 -23.064 1.00 59.09 265 ILE A N 1
ATOM 1997 C CA . ILE A 1 265 ? 4.948 14.943 -22.107 1.00 59.09 265 ILE A CA 1
ATOM 1998 C C . ILE A 1 265 ? 5.305 13.457 -21.996 1.00 59.09 265 ILE A C 1
ATOM 2000 O O . ILE A 1 265 ? 6.345 13.084 -22.532 1.00 59.09 265 ILE A O 1
ATOM 2004 N N . GLY A 1 266 ? 4.484 12.585 -21.400 1.00 71.94 266 GLY A N 1
ATOM 2005 C CA . GLY A 1 266 ? 4.859 11.175 -21.247 1.00 71.94 266 GLY A CA 1
ATOM 2006 C C . GLY A 1 266 ? 4.013 10.331 -20.303 1.00 71.94 266 GLY A C 1
ATOM 2007 O O . GLY A 1 266 ? 2.907 10.706 -19.962 1.00 71.94 266 GLY A O 1
ATOM 2008 N N . VAL A 1 267 ? 4.501 9.162 -19.867 1.00 80.00 267 VAL A N 1
ATOM 2009 C CA . VAL A 1 267 ? 3.776 8.341 -18.870 1.00 80.00 267 VAL A CA 1
ATOM 2010 C C . VAL A 1 267 ? 4.145 8.754 -17.442 1.00 80.00 267 VAL A C 1
ATOM 2012 O O . VAL A 1 267 ? 3.268 8.876 -16.585 1.00 80.00 267 VAL A O 1
ATOM 2015 N N . LEU A 1 268 ? 5.435 9.008 -17.201 1.00 87.94 268 LEU A N 1
ATOM 2016 C CA . LEU A 1 268 ? 5.997 9.314 -15.884 1.00 87.94 268 LEU A CA 1
ATOM 2017 C C . LEU A 1 268 ? 6.810 10.609 -15.909 1.00 87.94 268 LEU A C 1
ATOM 2019 O O . LEU A 1 268 ? 7.729 10.748 -16.718 1.00 87.94 268 LEU A O 1
ATOM 2023 N N . TRP A 1 269 ? 6.515 11.508 -14.970 1.00 90.19 269 TRP A N 1
ATOM 2024 C CA . TRP A 1 269 ? 7.300 12.713 -14.702 1.00 90.19 269 TRP A CA 1
ATOM 2025 C C . TRP A 1 269 ? 7.819 12.686 -13.269 1.00 90.19 269 TRP A C 1
ATOM 2027 O O . TRP A 1 269 ? 7.024 12.696 -12.333 1.00 90.19 269 TRP A O 1
ATOM 2037 N N . ILE A 1 270 ? 9.138 12.662 -13.080 1.00 94.00 270 ILE A N 1
ATOM 2038 C CA . ILE A 1 270 ? 9.760 12.555 -11.756 1.00 94.00 270 ILE A CA 1
ATOM 2039 C C . ILE A 1 270 ? 10.693 13.737 -11.514 1.00 94.00 270 ILE A C 1
ATOM 2041 O O . ILE A 1 270 ? 11.628 13.971 -12.276 1.00 94.00 270 ILE A O 1
ATOM 2045 N N . GLU A 1 271 ? 10.464 14.469 -10.430 1.00 95.69 271 GLU A N 1
ATOM 2046 C CA . GLU A 1 271 ? 11.249 15.642 -10.059 1.00 95.69 271 GLU A CA 1
ATOM 2047 C C . GLU A 1 271 ? 11.640 15.607 -8.581 1.00 95.69 271 GLU A C 1
ATOM 2049 O O . GLU A 1 271 ? 10.803 15.367 -7.707 1.00 95.69 271 GLU A O 1
ATOM 2054 N N . SER A 1 272 ? 12.913 15.887 -8.284 1.00 97.38 272 SER A N 1
ATOM 2055 C CA . SER A 1 272 ? 13.433 15.999 -6.913 1.00 97.38 272 SER A CA 1
ATOM 2056 C C . SER A 1 272 ? 13.049 14.821 -6.003 1.00 97.38 272 SER A C 1
ATOM 2058 O O . SER A 1 272 ? 12.719 15.025 -4.834 1.00 97.38 272 SER A O 1
ATOM 2060 N N . SER A 1 273 ? 13.022 13.596 -6.538 1.00 97.81 273 SER A N 1
ATOM 2061 C CA . SER A 1 273 ? 12.424 12.439 -5.858 1.00 97.81 273 SER A CA 1
ATOM 2062 C C . SER A 1 273 ? 13.326 11.206 -5.838 1.00 97.81 273 SER A C 1
ATOM 2064 O O . SER A 1 273 ? 14.212 11.046 -6.676 1.00 97.81 273 SER A O 1
ATOM 2066 N N . GLN A 1 274 ? 13.070 10.300 -4.894 1.00 97.62 274 GLN A N 1
ATOM 2067 C CA . GLN A 1 274 ? 13.628 8.950 -4.855 1.00 97.62 274 GLN A CA 1
ATOM 2068 C C . GLN A 1 274 ? 12.520 7.929 -5.119 1.00 97.62 274 GLN A C 1
ATOM 2070 O O . GLN A 1 274 ? 11.607 7.777 -4.303 1.00 97.62 274 GLN A O 1
ATOM 2075 N N . VAL A 1 275 ? 12.611 7.231 -6.252 1.00 97.44 275 VAL A N 1
ATOM 2076 C CA . VAL A 1 275 ? 11.565 6.328 -6.745 1.00 97.44 275 VAL A CA 1
ATOM 2077 C C . VAL A 1 275 ? 12.150 4.969 -7.111 1.00 97.44 275 VAL A C 1
ATOM 2079 O O . VAL A 1 275 ? 13.144 4.885 -7.829 1.00 97.44 275 VAL A O 1
ATOM 2082 N N . SER A 1 276 ? 11.517 3.899 -6.636 1.00 97.38 276 SER A N 1
ATOM 2083 C CA . SER A 1 276 ? 11.800 2.518 -7.028 1.00 97.38 276 SER A CA 1
ATOM 2084 C C . SER A 1 276 ? 10.602 1.918 -7.758 1.00 97.38 276 SER A C 1
ATOM 2086 O O . SER A 1 276 ? 9.478 2.003 -7.277 1.00 97.38 276 SER A O 1
ATOM 2088 N N . MET A 1 277 ? 10.832 1.292 -8.905 1.00 96.00 277 MET A N 1
ATOM 2089 C CA . MET A 1 277 ? 9.830 0.575 -9.690 1.00 96.00 277 MET A CA 1
ATOM 2090 C C . MET A 1 277 ? 10.235 -0.894 -9.785 1.00 96.00 277 MET A C 1
ATOM 2092 O O . MET A 1 277 ? 11.362 -1.196 -10.176 1.00 96.00 277 MET A O 1
ATOM 2096 N N . MET A 1 278 ? 9.339 -1.802 -9.410 1.00 95.50 278 MET A N 1
ATOM 2097 C CA . MET A 1 278 ? 9.597 -3.244 -9.408 1.00 95.50 278 MET A CA 1
ATOM 2098 C C . MET A 1 278 ? 8.456 -3.981 -10.102 1.00 95.50 278 MET A C 1
ATOM 2100 O O . MET A 1 278 ? 7.295 -3.799 -9.734 1.00 95.50 278 MET A O 1
ATOM 2104 N N . ASP A 1 279 ? 8.777 -4.833 -11.074 1.00 93.94 279 ASP A N 1
ATOM 2105 C CA . ASP A 1 279 ? 7.787 -5.672 -11.764 1.00 93.94 279 ASP A CA 1
ATOM 2106 C C . ASP A 1 279 ? 6.651 -4.859 -12.432 1.00 93.94 279 ASP A C 1
ATOM 2108 O O . ASP A 1 279 ? 5.488 -5.268 -12.430 1.00 93.94 279 ASP A O 1
ATOM 2112 N N . CYS A 1 280 ? 6.955 -3.665 -12.954 1.00 94.25 280 CYS A N 1
ATOM 2113 C CA . CYS A 1 280 ? 5.966 -2.787 -13.588 1.00 94.25 280 CYS A CA 1
ATOM 2114 C C . CYS A 1 280 ? 5.891 -2.994 -15.115 1.00 94.25 280 CYS A C 1
ATOM 2116 O O . CYS A 1 280 ? 6.852 -3.432 -15.743 1.00 94.25 280 CYS A O 1
ATOM 2118 N N . ASP A 1 281 ? 4.766 -2.626 -15.733 1.00 92.75 281 ASP A N 1
ATOM 2119 C CA . ASP A 1 281 ? 4.596 -2.542 -17.195 1.00 92.75 281 ASP A CA 1
ATOM 2120 C C . ASP A 1 281 ? 4.129 -1.133 -17.577 1.00 92.75 281 ASP A C 1
ATOM 2122 O O . ASP A 1 281 ? 2.977 -0.756 -17.369 1.00 92.75 281 ASP A O 1
ATOM 2126 N N . ILE A 1 282 ? 5.048 -0.332 -18.097 1.00 89.69 282 ILE A N 1
ATOM 2127 C CA . ILE A 1 282 ? 4.826 1.053 -18.498 1.00 89.69 282 ILE A CA 1
ATOM 2128 C C . ILE A 1 282 ? 4.588 1.077 -20.005 1.00 89.69 282 ILE A C 1
ATOM 2130 O O . ILE A 1 282 ? 5.444 0.641 -20.781 1.00 89.69 282 ILE A O 1
ATOM 2134 N N . PHE A 1 283 ? 3.438 1.603 -20.427 1.00 85.06 283 PHE A N 1
ATOM 2135 C CA . PHE A 1 283 ? 3.059 1.623 -21.837 1.00 85.06 283 PHE A CA 1
ATOM 2136 C C . PHE A 1 283 ? 2.353 2.915 -22.270 1.00 85.06 283 PHE A C 1
ATOM 2138 O O . PHE A 1 283 ? 1.701 3.577 -21.472 1.00 85.06 283 PHE A O 1
ATOM 2145 N N . GLY A 1 284 ? 2.407 3.263 -23.556 1.00 71.81 284 GLY A N 1
ATOM 2146 C CA . GLY A 1 284 ? 1.492 4.250 -24.148 1.00 71.81 284 GLY A CA 1
ATOM 2147 C C . GLY A 1 284 ? 2.121 5.519 -24.740 1.00 71.81 284 GLY A C 1
ATOM 2148 O O . GLY A 1 284 ? 3.326 5.745 -24.695 1.00 71.81 284 GLY A O 1
ATOM 2149 N N . CYS A 1 285 ? 1.247 6.328 -25.352 1.00 58.97 285 CYS A N 1
ATOM 2150 C CA . CYS A 1 285 ? 1.552 7.488 -26.202 1.00 58.97 285 CYS A CA 1
ATOM 2151 C C . CYS A 1 285 ? 2.071 8.709 -25.411 1.00 58.97 285 CYS A C 1
ATOM 2153 O O . CYS A 1 285 ? 1.580 8.948 -24.312 1.00 58.97 285 CYS A O 1
ATOM 2155 N N . GLY A 1 286 ? 3.030 9.465 -25.978 1.00 60.53 286 GLY A N 1
ATOM 2156 C CA . GLY A 1 286 ? 3.623 10.700 -25.419 1.00 60.53 286 GLY A CA 1
ATOM 2157 C C . GLY A 1 286 ? 4.963 11.107 -26.075 1.00 60.53 286 GLY A C 1
ATOM 2158 O O . GLY A 1 286 ? 5.592 10.283 -26.748 1.00 60.53 286 GLY A O 1
ATOM 2159 N N . LEU A 1 287 ? 5.425 12.362 -25.901 1.00 58.38 287 LEU A N 1
ATOM 2160 C CA . LEU A 1 287 ? 6.749 12.811 -26.397 1.00 58.38 287 LEU A CA 1
ATOM 2161 C C . LEU A 1 287 ? 7.926 12.083 -25.705 1.00 58.38 287 LEU A C 1
ATOM 2163 O O . LEU A 1 287 ? 8.998 11.930 -26.287 1.00 58.38 287 LEU A O 1
ATOM 2167 N N . GLN A 1 288 ? 7.758 11.606 -24.476 1.00 65.50 288 GLN A N 1
ATOM 2168 C CA . GLN A 1 288 ? 8.776 10.883 -23.712 1.00 65.50 288 GLN A CA 1
ATOM 2169 C C . GLN A 1 288 ? 8.103 9.708 -22.987 1.00 65.50 288 GLN A C 1
ATOM 2171 O O . GLN A 1 288 ? 6.993 9.832 -22.495 1.00 65.50 288 GLN A O 1
ATOM 2176 N N . GLY A 1 289 ? 8.727 8.535 -22.912 1.00 70.00 289 GLY A N 1
ATOM 2177 C CA . GLY A 1 289 ? 8.217 7.440 -22.080 1.00 70.00 289 GLY A CA 1
ATOM 2178 C C . GLY A 1 289 ? 8.313 7.804 -20.600 1.00 70.00 289 GLY A C 1
ATOM 2179 O O . GLY A 1 289 ? 7.365 7.626 -19.834 1.00 70.00 289 GLY A O 1
ATOM 2180 N N . PHE A 1 290 ? 9.452 8.384 -20.225 1.00 82.12 290 PHE A N 1
ATOM 2181 C CA . PHE A 1 290 ? 9.813 8.690 -18.852 1.00 82.12 290 PHE A CA 1
ATOM 2182 C C . PHE A 1 290 ? 10.723 9.927 -18.778 1.00 82.12 290 PHE A C 1
ATOM 2184 O O . PHE A 1 290 ? 11.713 10.011 -19.513 1.00 82.12 290 PHE A O 1
ATOM 2191 N N . PHE A 1 291 ? 10.430 10.841 -17.850 1.00 89.00 291 PHE A N 1
ATOM 2192 C CA . PHE A 1 291 ? 11.244 12.021 -17.544 1.00 89.00 291 PHE A CA 1
ATOM 2193 C C . PHE A 1 291 ? 11.721 12.013 -16.082 1.00 89.00 291 PHE A C 1
ATOM 2195 O O . PHE A 1 291 ? 10.918 11.787 -15.174 1.00 89.00 291 PHE A O 1
ATOM 2202 N N . ALA A 1 292 ? 13.006 12.303 -15.846 1.00 93.75 292 ALA A N 1
ATOM 2203 C CA . ALA A 1 292 ? 13.580 12.468 -14.506 1.00 93.75 292 ALA A CA 1
ATOM 2204 C C . ALA A 1 292 ? 14.454 13.723 -14.373 1.00 93.75 292 ALA A C 1
ATOM 2206 O O . ALA A 1 292 ? 15.416 13.915 -15.116 1.00 93.75 292 ALA A O 1
ATOM 2207 N N . MET A 1 293 ? 14.182 14.541 -13.360 1.00 95.06 293 MET A N 1
ATOM 2208 C CA . MET A 1 293 ? 14.991 15.710 -13.021 1.00 95.06 293 MET A CA 1
ATOM 2209 C C . MET A 1 293 ? 15.385 15.702 -11.546 1.00 95.06 293 MET A C 1
ATOM 2211 O O . MET A 1 293 ? 14.536 15.502 -10.677 1.00 95.06 293 MET A O 1
ATOM 2215 N N . ASP A 1 294 ? 16.672 15.909 -11.266 1.00 96.94 294 ASP A N 1
ATOM 2216 C CA . ASP A 1 294 ? 17.237 15.973 -9.913 1.00 96.94 294 ASP A CA 1
ATOM 2217 C C . ASP A 1 294 ? 16.794 14.806 -9.005 1.00 96.94 294 ASP A C 1
ATOM 2219 O O . ASP A 1 294 ? 16.492 14.983 -7.825 1.00 96.94 294 ASP A O 1
ATOM 2223 N N . SER A 1 295 ? 16.697 13.601 -9.575 1.00 98.00 295 SER A N 1
ATOM 2224 C CA . SER A 1 295 ? 16.042 12.446 -8.951 1.00 98.00 295 SER A CA 1
ATOM 2225 C C . SER A 1 295 ? 16.931 11.202 -8.897 1.00 98.00 295 SER A C 1
ATOM 2227 O O 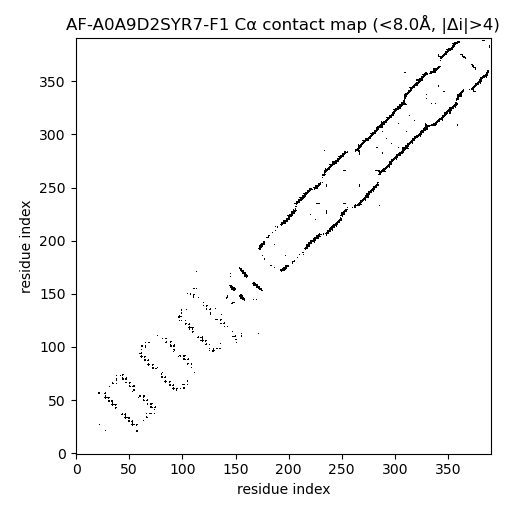. SER A 1 295 ? 17.882 11.044 -9.663 1.00 98.00 295 SER A O 1
ATOM 2229 N N . GLN A 1 296 ? 16.597 10.286 -7.989 1.00 98.19 296 GLN A N 1
ATOM 2230 C CA . GLN A 1 296 ? 17.142 8.931 -7.924 1.00 98.19 296 GLN A CA 1
ATOM 2231 C C . GLN A 1 296 ? 16.053 7.943 -8.325 1.00 98.19 296 GLN A C 1
ATOM 2233 O O . GLN A 1 296 ? 15.032 7.829 -7.651 1.00 98.19 296 GLN A O 1
ATOM 2238 N N . VAL A 1 297 ? 16.271 7.231 -9.422 1.00 97.81 297 VAL A N 1
ATOM 2239 C CA . VAL A 1 297 ? 15.305 6.294 -9.988 1.00 97.81 297 VAL A CA 1
ATOM 2240 C C . VAL A 1 297 ? 15.948 4.922 -10.076 1.00 97.81 297 VAL A C 1
ATOM 2242 O O . VAL A 1 297 ? 17.001 4.763 -10.688 1.00 97.81 297 VAL A O 1
ATOM 2245 N N . TYR A 1 298 ? 15.287 3.926 -9.506 1.00 98.12 298 TYR A N 1
ATOM 2246 C CA . TYR A 1 298 ? 15.646 2.523 -9.657 1.00 98.12 298 TYR A CA 1
ATOM 2247 C C . TYR A 1 298 ? 14.488 1.778 -10.312 1.00 98.12 298 TYR A C 1
ATOM 2249 O O . TYR A 1 298 ? 13.356 1.868 -9.848 1.00 98.12 298 TYR A O 1
ATOM 2257 N N . ALA A 1 299 ? 14.754 1.043 -11.383 1.00 97.31 299 ALA A N 1
ATOM 2258 C CA . ALA A 1 299 ? 13.776 0.209 -12.062 1.00 97.31 299 ALA A CA 1
ATOM 2259 C C . ALA A 1 299 ? 14.318 -1.213 -12.177 1.00 97.31 299 ALA A C 1
ATOM 2261 O O . ALA A 1 299 ? 15.420 -1.429 -12.681 1.00 97.31 299 ALA A O 1
ATOM 2262 N N . GLN A 1 300 ? 13.537 -2.186 -11.726 1.00 97.69 300 GLN A N 1
ATOM 2263 C CA . GLN A 1 300 ? 13.895 -3.592 -11.780 1.00 97.69 300 GLN A CA 1
ATOM 2264 C C . GLN A 1 300 ? 12.764 -4.414 -12.389 1.00 97.69 300 GLN A C 1
ATOM 2266 O O . GLN A 1 300 ? 11.593 -4.183 -12.078 1.00 97.69 300 GLN A O 1
ATOM 2271 N N . ASP A 1 301 ? 13.131 -5.360 -13.260 1.00 96.50 301 ASP A N 1
ATOM 2272 C CA . ASP A 1 301 ? 12.210 -6.325 -13.877 1.00 96.50 301 ASP A CA 1
ATOM 2273 C C . ASP A 1 301 ? 10.977 -5.626 -14.500 1.00 96.50 301 ASP A C 1
ATOM 2275 O O . ASP A 1 301 ? 9.861 -6.136 -14.515 1.00 96.50 301 ASP A O 1
ATOM 2279 N N . THR A 1 302 ? 11.186 -4.399 -14.994 1.00 95.31 302 THR A N 1
ATOM 2280 C CA . THR A 1 302 ? 10.141 -3.498 -15.487 1.00 95.31 302 THR A CA 1
ATOM 2281 C C . THR A 1 302 ? 10.149 -3.461 -17.013 1.00 95.31 302 THR A C 1
ATOM 2283 O O . THR A 1 302 ? 11.205 -3.430 -17.651 1.00 95.31 302 THR A O 1
ATOM 2286 N N . ILE A 1 303 ? 8.961 -3.462 -17.611 1.00 93.81 303 ILE A N 1
ATOM 2287 C CA . ILE A 1 303 ? 8.751 -3.357 -19.054 1.00 93.81 303 ILE A CA 1
ATOM 2288 C C . ILE A 1 303 ? 8.416 -1.902 -19.393 1.00 93.81 303 ILE A C 1
ATOM 2290 O O . ILE A 1 303 ? 7.577 -1.291 -18.742 1.00 93.81 303 ILE A O 1
ATOM 2294 N N . ILE A 1 304 ? 9.074 -1.347 -20.410 1.00 90.88 304 ILE A N 1
ATOM 2295 C CA . ILE A 1 304 ? 8.802 -0.026 -20.977 1.00 90.88 304 ILE A CA 1
ATOM 2296 C C . ILE A 1 304 ? 8.561 -0.209 -22.472 1.00 90.88 304 ILE A C 1
ATOM 2298 O O . ILE A 1 304 ? 9.475 -0.565 -23.229 1.00 90.88 304 ILE A O 1
ATOM 2302 N N . ARG A 1 305 ? 7.325 -0.000 -22.919 1.00 88.94 305 ARG A N 1
ATOM 2303 C CA . ARG A 1 305 ? 6.947 -0.327 -24.294 1.00 88.94 305 ARG A CA 1
ATOM 2304 C C . ARG A 1 305 ? 5.992 0.653 -24.940 1.00 88.94 305 ARG A C 1
ATOM 2306 O O . ARG A 1 305 ? 5.237 1.353 -24.277 1.00 88.94 305 ARG A O 1
ATOM 2313 N N . ASP A 1 306 ? 5.995 0.634 -26.267 1.00 82.69 306 ASP A N 1
ATOM 2314 C CA . ASP A 1 306 ? 5.045 1.381 -27.088 1.00 82.69 306 ASP A CA 1
ATOM 2315 C C . ASP A 1 306 ? 5.027 2.897 -26.780 1.00 82.69 306 ASP A C 1
ATOM 2317 O O . ASP A 1 306 ? 3.991 3.544 -26.913 1.00 82.69 306 ASP A O 1
ATOM 2321 N N . CYS A 1 307 ? 6.161 3.483 -26.371 1.00 80.25 307 CYS A N 1
ATOM 2322 C CA . CYS A 1 307 ? 6.300 4.932 -26.190 1.00 80.25 307 CYS A CA 1
ATOM 2323 C C . CYS A 1 307 ? 6.523 5.624 -27.545 1.00 80.25 307 CYS A C 1
ATOM 2325 O O . CYS A 1 307 ? 7.332 5.157 -28.348 1.00 80.25 307 CYS A O 1
ATOM 2327 N N . SER A 1 308 ? 5.835 6.738 -27.829 1.00 75.00 308 SER A N 1
ATOM 2328 C CA . SER A 1 308 ? 5.787 7.302 -29.195 1.00 75.00 308 SER A CA 1
ATOM 2329 C C . SER A 1 308 ? 7.095 7.939 -29.674 1.00 75.00 308 SER A C 1
ATOM 2331 O O . SER A 1 308 ? 7.432 7.775 -30.846 1.00 75.00 308 SER A O 1
ATOM 2333 N N . TYR A 1 309 ? 7.831 8.647 -28.808 1.00 75.12 309 TYR A N 1
ATOM 2334 C CA . TYR A 1 309 ? 8.977 9.477 -29.219 1.00 75.12 309 TYR A CA 1
ATOM 2335 C C . TYR A 1 309 ? 10.308 9.088 -28.581 1.00 75.12 309 TYR A C 1
ATOM 2337 O O . TYR A 1 309 ? 11.183 8.644 -29.306 1.00 75.12 309 TYR A O 1
ATOM 2345 N N . ASN A 1 310 ? 10.506 9.229 -27.272 1.00 80.69 310 ASN A N 1
ATOM 2346 C CA . ASN A 1 310 ? 11.763 8.851 -26.606 1.00 80.69 310 ASN A CA 1
ATOM 2347 C C . ASN A 1 310 ? 11.464 7.858 -25.474 1.00 80.69 310 ASN A C 1
ATOM 2349 O O . ASN A 1 310 ? 10.336 7.807 -24.998 1.00 80.69 310 ASN A O 1
ATOM 2353 N N . ILE A 1 311 ? 12.442 7.063 -25.035 1.00 86.31 311 ILE A N 1
ATOM 2354 C CA . ILE A 1 311 ? 12.275 6.133 -23.903 1.00 86.31 311 ILE A CA 1
ATOM 2355 C C . ILE A 1 311 ? 12.491 6.881 -22.585 1.00 86.31 311 ILE A C 1
ATOM 2357 O O . ILE A 1 311 ? 11.631 6.848 -21.710 1.00 86.31 311 ILE A O 1
ATOM 2361 N N . LEU A 1 312 ? 13.634 7.561 -22.460 1.00 89.38 312 LEU A N 1
ATOM 2362 C CA . LEU A 1 312 ? 14.071 8.223 -21.231 1.00 89.38 312 LEU A CA 1
ATOM 2363 C C . LEU A 1 312 ? 14.765 9.548 -21.534 1.00 89.38 312 LEU A C 1
ATOM 2365 O O . LEU A 1 312 ? 15.692 9.598 -22.344 1.00 89.38 312 LEU A O 1
ATOM 2369 N N . GLU A 1 313 ? 14.380 10.577 -20.793 1.00 90.12 313 GLU A N 1
ATOM 2370 C CA . GLU A 1 313 ? 15.109 11.832 -20.650 1.00 90.12 313 GLU A CA 1
ATOM 2371 C C . GLU A 1 313 ? 15.410 12.085 -19.170 1.00 90.12 313 GLU A C 1
ATOM 2373 O O . GLU A 1 313 ? 14.510 12.051 -18.332 1.00 90.12 313 GLU A O 1
ATOM 2378 N N . ALA A 1 314 ? 16.685 12.305 -18.841 1.00 93.19 314 ALA A N 1
ATOM 2379 C CA . ALA A 1 314 ? 17.105 12.549 -17.467 1.00 93.19 314 ALA A CA 1
ATOM 2380 C C . ALA A 1 314 ? 18.126 13.690 -17.353 1.00 93.19 314 ALA A C 1
ATOM 2382 O O . ALA A 1 314 ? 19.056 13.767 -18.153 1.00 93.19 314 ALA A O 1
ATOM 2383 N N . SER A 1 315 ? 17.975 14.552 -16.343 1.00 93.38 315 SER A N 1
ATOM 2384 C CA . SER A 1 315 ? 18.903 15.646 -16.010 1.00 93.38 315 SER A CA 1
ATOM 2385 C C . SER A 1 315 ? 19.154 15.698 -14.500 1.00 93.38 315 SER A C 1
ATOM 2387 O O . SER A 1 315 ? 18.227 15.500 -13.719 1.00 93.38 315 SER A O 1
ATOM 2389 N N . GLY A 1 316 ? 20.395 15.933 -14.064 1.00 94.81 316 GLY A N 1
ATOM 2390 C CA . GLY A 1 316 ? 20.770 15.986 -12.642 1.00 94.81 316 GLY A CA 1
ATOM 2391 C C . GLY A 1 316 ? 20.455 14.706 -11.856 1.00 94.81 316 GLY A C 1
ATOM 2392 O O . GLY A 1 316 ? 20.346 14.739 -10.634 1.00 94.81 316 GLY A O 1
ATOM 2393 N N . SER A 1 317 ? 20.243 13.583 -12.548 1.00 96.94 317 SER A N 1
ATOM 2394 C CA . SER A 1 317 ? 19.604 12.393 -11.977 1.00 96.94 317 SER A CA 1
ATOM 2395 C C . SER A 1 317 ? 20.508 11.164 -11.995 1.00 96.94 317 SER A C 1
ATOM 2397 O O . SER A 1 317 ? 21.406 11.033 -12.829 1.00 96.94 317 SER A O 1
ATOM 2399 N N . VAL A 1 318 ? 20.236 10.217 -11.101 1.00 97.81 318 VAL A N 1
ATOM 2400 C CA . VAL A 1 318 ? 20.799 8.863 -11.151 1.00 97.81 318 VAL A CA 1
ATOM 2401 C C . VAL A 1 318 ? 19.671 7.902 -11.488 1.00 97.81 318 VAL A C 1
ATOM 2403 O O . VAL A 1 318 ? 18.689 7.836 -10.755 1.00 97.81 318 VAL A O 1
ATOM 2406 N N . VAL A 1 319 ? 19.802 7.181 -12.599 1.00 97.75 319 VAL A N 1
ATOM 2407 C CA . VAL A 1 319 ? 18.787 6.245 -13.089 1.00 97.75 319 VAL A CA 1
ATOM 2408 C C . VAL A 1 319 ? 19.424 4.879 -13.304 1.00 97.75 319 VAL A C 1
ATOM 2410 O O . VAL A 1 319 ? 20.306 4.725 -14.146 1.00 97.75 319 VAL A O 1
ATOM 2413 N N . ASP A 1 320 ? 18.971 3.883 -12.556 1.00 98.31 320 ASP A N 1
ATOM 2414 C CA . ASP A 1 320 ? 19.476 2.517 -12.615 1.00 98.31 320 ASP A CA 1
ATOM 2415 C C . ASP A 1 320 ? 18.366 1.575 -13.103 1.00 98.31 320 ASP A C 1
ATOM 2417 O O . ASP A 1 320 ? 17.310 1.474 -12.483 1.00 98.31 320 ASP A O 1
ATOM 2421 N N . PHE A 1 321 ? 18.614 0.871 -14.207 1.00 98.00 321 PHE A N 1
ATOM 2422 C CA . PHE A 1 321 ? 17.750 -0.184 -14.733 1.00 98.00 321 PHE A CA 1
ATOM 2423 C C . PHE A 1 321 ? 18.425 -1.544 -14.582 1.00 98.00 321 PHE A C 1
ATOM 2425 O O . PHE A 1 321 ? 19.534 -1.759 -15.083 1.00 98.00 321 PHE A O 1
ATOM 2432 N N . LEU A 1 322 ? 17.720 -2.483 -13.959 1.00 98.12 322 LEU A N 1
ATOM 2433 C CA . LEU A 1 322 ? 18.138 -3.868 -13.796 1.00 98.12 322 LEU A CA 1
ATOM 2434 C C . LEU A 1 322 ? 17.119 -4.798 -14.458 1.00 98.12 322 LEU A C 1
ATOM 2436 O O . LEU A 1 322 ? 15.938 -4.763 -14.123 1.00 98.12 322 LEU A O 1
ATOM 2440 N N . ASN A 1 323 ? 17.570 -5.632 -15.398 1.00 97.94 323 ASN A N 1
ATOM 2441 C CA . ASN A 1 323 ? 16.739 -6.632 -16.087 1.00 97.94 323 ASN A CA 1
ATOM 2442 C C . ASN A 1 323 ? 15.457 -6.066 -16.733 1.00 97.94 323 ASN A C 1
ATOM 2444 O O . ASN A 1 323 ? 14.456 -6.762 -16.886 1.00 97.94 323 ASN A O 1
ATOM 2448 N N . CYS A 1 324 ? 15.466 -4.789 -17.115 1.00 97.12 324 CYS A N 1
ATOM 2449 C CA . CYS A 1 324 ? 14.306 -4.148 -17.723 1.00 97.12 324 CYS A CA 1
ATOM 2450 C C . CYS A 1 324 ? 14.193 -4.491 -19.213 1.00 97.12 324 CYS A C 1
ATOM 2452 O O . CYS A 1 324 ? 15.194 -4.741 -19.889 1.00 97.12 324 CYS A O 1
ATOM 2454 N N . THR A 1 325 ? 12.970 -4.477 -19.743 1.00 96.12 325 THR A N 1
ATOM 2455 C CA . THR A 1 325 ? 12.704 -4.714 -21.168 1.00 96.12 325 THR A CA 1
ATOM 2456 C C . THR A 1 325 ? 12.159 -3.457 -21.824 1.00 96.12 325 THR A C 1
ATOM 2458 O O . THR A 1 325 ? 11.134 -2.934 -21.412 1.00 96.12 325 THR A O 1
ATOM 2461 N N . PHE A 1 326 ? 12.809 -3.012 -22.892 1.00 92.81 326 PHE A N 1
ATOM 2462 C CA . PHE A 1 326 ? 12.418 -1.874 -23.710 1.00 92.81 326 PHE A CA 1
ATOM 2463 C C . PHE A 1 326 ? 11.954 -2.376 -25.075 1.00 92.81 326 PHE A C 1
ATOM 2465 O O . PHE A 1 326 ? 12.776 -2.903 -25.833 1.00 92.81 326 PHE A O 1
ATOM 2472 N N . SER A 1 327 ? 10.668 -2.232 -25.413 1.00 91.31 327 SER A N 1
ATOM 2473 C CA . SER A 1 327 ? 10.152 -2.800 -26.668 1.00 91.31 327 SER A CA 1
ATOM 2474 C C . SER A 1 327 ? 9.154 -1.943 -27.440 1.00 91.31 327 SER A C 1
ATOM 2476 O O . SER A 1 327 ? 8.296 -1.303 -26.852 1.00 91.31 327 SER A O 1
ATOM 2478 N N . GLY A 1 328 ? 9.246 -1.937 -28.774 1.00 86.00 328 GLY A N 1
ATOM 2479 C CA . GLY A 1 328 ? 8.254 -1.274 -29.634 1.00 86.00 328 GLY A CA 1
ATOM 2480 C C . GLY A 1 328 ? 8.208 0.258 -29.527 1.00 86.00 328 GLY A C 1
ATOM 2481 O O . GLY A 1 328 ? 7.263 0.881 -30.008 1.00 86.00 328 GLY A O 1
ATOM 2482 N N . ASN A 1 329 ? 9.214 0.886 -28.914 1.00 84.12 329 ASN A N 1
ATOM 2483 C CA . ASN A 1 329 ? 9.251 2.337 -28.743 1.00 84.12 329 ASN A CA 1
ATOM 2484 C C . ASN A 1 329 ? 9.559 3.058 -30.074 1.00 84.12 329 ASN A C 1
ATOM 2486 O O . ASN A 1 329 ? 10.128 2.483 -31.004 1.00 84.12 329 ASN A O 1
ATOM 2490 N N . GLY A 1 330 ? 9.174 4.330 -30.188 1.00 75.62 330 GLY A N 1
ATOM 2491 C CA . GLY A 1 330 ? 9.370 5.161 -31.383 1.00 75.62 330 GLY A CA 1
ATOM 2492 C C . GLY A 1 330 ? 8.357 4.890 -32.495 1.00 75.62 330 GLY A C 1
ATOM 2493 O O . GLY A 1 330 ? 8.665 5.057 -33.677 1.00 75.62 330 GLY A O 1
ATOM 2494 N N . TYR A 1 331 ? 7.173 4.372 -32.159 1.00 67.88 331 TYR A N 1
ATOM 2495 C CA . TYR A 1 331 ? 6.291 3.760 -33.153 1.00 67.88 331 TYR A CA 1
ATOM 2496 C C . TYR A 1 331 ? 5.699 4.747 -34.182 1.00 67.88 331 TYR A C 1
ATOM 2498 O O . TYR A 1 331 ? 5.444 4.297 -35.308 1.00 67.88 331 TYR A O 1
ATOM 2506 N N . ASP A 1 332 ? 5.577 6.042 -33.846 1.00 66.69 332 ASP A N 1
ATOM 2507 C CA . ASP A 1 332 ? 4.934 7.101 -34.655 1.00 66.69 332 ASP A CA 1
ATOM 2508 C C . ASP A 1 332 ? 5.865 7.881 -35.608 1.00 66.69 332 ASP A C 1
ATOM 2510 O O . ASP A 1 332 ? 5.392 8.683 -36.417 1.00 66.69 332 ASP A O 1
ATOM 2514 N N . GLY A 1 333 ? 7.182 7.651 -35.598 1.00 61.03 333 GLY A N 1
ATOM 2515 C CA . GLY A 1 333 ? 8.091 8.331 -36.529 1.00 61.03 333 GLY A CA 1
ATOM 2516 C C . GLY A 1 333 ? 9.523 8.481 -36.018 1.00 61.03 333 GLY A C 1
ATOM 2517 O O . GLY A 1 333 ? 9.841 7.997 -34.937 1.00 61.03 333 GLY A O 1
ATOM 2518 N N . PRO A 1 334 ? 10.417 9.116 -36.804 1.00 53.59 334 PRO A N 1
ATOM 2519 C CA . PRO A 1 334 ? 11.800 9.319 -36.392 1.00 53.59 334 PRO A CA 1
ATOM 2520 C C . PRO A 1 334 ? 11.848 10.285 -35.207 1.00 53.59 334 PRO A C 1
ATOM 2522 O O . PRO A 1 334 ? 11.447 11.442 -35.333 1.00 53.59 334 PRO A O 1
ATOM 2525 N N . SER A 1 335 ? 12.340 9.797 -34.075 1.00 64.44 335 SER A N 1
ATOM 2526 C CA . SER A 1 335 ? 12.598 10.596 -32.883 1.00 64.44 335 SER A CA 1
ATOM 2527 C C . SER A 1 335 ? 14.061 11.025 -32.797 1.00 64.44 335 SER A C 1
ATOM 2529 O O . SER A 1 335 ? 14.889 10.566 -33.585 1.00 64.44 335 SER A O 1
ATOM 2531 N N . ASP A 1 336 ? 14.379 11.926 -31.867 1.00 67.38 336 ASP A N 1
ATOM 2532 C CA . ASP A 1 336 ? 15.735 12.462 -31.716 1.00 67.38 336 ASP A CA 1
ATOM 2533 C C . ASP A 1 336 ? 16.656 11.517 -30.933 1.00 67.38 336 ASP A C 1
ATOM 2535 O O . ASP A 1 336 ? 17.867 11.538 -31.166 1.00 67.38 336 ASP A O 1
ATOM 2539 N N . TYR A 1 337 ? 16.107 10.680 -30.036 1.00 79.62 337 TYR A N 1
ATOM 2540 C CA . TYR A 1 337 ? 16.882 9.699 -29.271 1.00 79.62 337 TYR A CA 1
ATOM 2541 C C . TYR A 1 337 ? 16.040 8.581 -28.621 1.00 79.62 337 TYR A C 1
ATOM 2543 O O . TYR A 1 337 ? 14.834 8.708 -28.433 1.00 79.62 337 TYR A O 1
ATOM 2551 N N . GLY A 1 338 ? 16.673 7.465 -28.244 1.00 84.56 338 GLY A N 1
ATOM 2552 C CA . GLY A 1 338 ? 16.103 6.459 -27.347 1.00 84.56 338 GLY A CA 1
ATOM 2553 C C . GLY A 1 338 ? 16.242 6.891 -25.889 1.00 84.56 338 GLY A C 1
ATOM 2554 O O . GLY A 1 338 ? 15.247 7.153 -25.221 1.00 84.56 338 GLY A O 1
ATOM 2555 N N . ILE A 1 339 ? 17.482 7.015 -25.413 1.00 89.44 339 ILE A N 1
ATOM 2556 C CA . ILE A 1 339 ? 17.800 7.487 -24.055 1.00 89.44 339 ILE A CA 1
ATOM 2557 C C . ILE A 1 339 ? 18.684 8.727 -24.144 1.00 89.44 339 ILE A C 1
ATOM 2559 O O . ILE A 1 339 ? 19.685 8.715 -24.866 1.00 89.44 339 ILE A O 1
ATOM 2563 N N . TRP A 1 340 ? 18.357 9.760 -23.370 1.00 90.31 340 TRP A N 1
ATOM 2564 C CA . TRP A 1 340 ? 19.170 10.962 -23.233 1.00 90.31 340 TRP A CA 1
ATOM 2565 C C . TRP A 1 340 ? 19.542 11.245 -21.774 1.00 90.31 340 TRP A C 1
ATOM 2567 O O . TRP A 1 340 ? 18.682 11.344 -20.899 1.00 90.31 340 TRP A O 1
ATOM 2577 N N . ALA A 1 341 ? 20.846 11.393 -21.535 1.00 92.19 341 ALA A N 1
ATOM 2578 C CA . ALA A 1 341 ? 21.425 11.849 -20.277 1.00 92.19 341 ALA A CA 1
ATOM 2579 C C . ALA A 1 341 ? 21.920 13.299 -20.421 1.00 92.19 341 ALA A C 1
ATOM 2581 O O . ALA A 1 341 ? 22.970 13.561 -21.021 1.00 92.19 341 ALA A O 1
ATOM 2582 N N . GLY A 1 342 ? 21.160 14.231 -19.851 1.00 89.81 342 GLY A N 1
ATOM 2583 C CA . GLY A 1 342 ? 21.508 15.640 -19.689 1.00 89.81 342 GLY A CA 1
ATOM 2584 C C . GLY A 1 342 ? 22.516 15.869 -18.563 1.00 89.81 342 GLY A C 1
ATOM 2585 O O . GLY A 1 342 ? 23.045 14.919 -17.982 1.00 89.81 342 GLY A O 1
ATOM 2586 N N . PHE A 1 343 ? 22.807 17.129 -18.246 1.00 88.81 343 PHE A N 1
ATOM 2587 C CA . PHE A 1 343 ? 23.872 17.545 -17.319 1.00 88.81 343 PHE A CA 1
ATOM 2588 C C . PHE A 1 343 ? 23.840 16.814 -15.969 1.00 88.81 343 PHE A C 1
ATOM 2590 O O . PHE A 1 343 ? 22.767 16.620 -15.407 1.00 88.81 343 PHE A O 1
ATOM 2597 N N . GLY A 1 344 ? 25.007 16.396 -15.466 1.00 90.69 344 GLY A N 1
ATOM 2598 C CA . GLY A 1 344 ? 25.141 15.756 -14.147 1.00 90.69 344 GLY A CA 1
ATOM 2599 C C . GLY A 1 344 ? 24.435 14.402 -13.998 1.00 90.69 344 GLY A C 1
ATOM 2600 O O . GLY A 1 344 ? 24.282 13.908 -12.884 1.00 90.69 344 GLY A O 1
ATOM 2601 N N . THR A 1 345 ? 23.993 13.790 -15.100 1.00 95.00 345 THR A N 1
ATOM 2602 C CA . THR A 1 345 ? 23.182 12.565 -15.066 1.00 95.00 345 THR A CA 1
ATOM 2603 C C . THR A 1 345 ? 24.026 11.305 -15.171 1.00 95.00 345 THR A C 1
ATOM 2605 O O . THR A 1 345 ? 24.928 11.208 -16.002 1.00 95.00 345 THR A O 1
ATOM 2608 N N . THR A 1 346 ? 23.685 10.287 -14.389 1.00 96.00 346 THR A N 1
ATOM 2609 C CA . THR A 1 346 ? 24.224 8.932 -14.536 1.00 96.00 346 THR A CA 1
ATOM 2610 C C . THR A 1 346 ? 23.101 7.951 -14.822 1.00 96.00 346 THR A C 1
ATOM 2612 O O . THR A 1 346 ? 22.196 7.805 -14.010 1.00 96.00 346 THR A O 1
ATOM 2615 N N . ILE A 1 347 ? 23.186 7.248 -15.948 1.00 97.00 347 ILE A N 1
ATOM 2616 C CA . ILE A 1 347 ? 22.258 6.179 -16.320 1.00 97.00 347 ILE A CA 1
ATOM 2617 C C . ILE A 1 347 ? 23.025 4.859 -16.362 1.00 97.00 347 ILE A C 1
ATOM 2619 O O . ILE A 1 347 ? 24.069 4.770 -17.015 1.00 97.00 347 ILE A O 1
ATOM 2623 N N . ARG A 1 348 ? 22.516 3.825 -15.693 1.00 98.00 348 ARG A N 1
ATOM 2624 C CA . ARG A 1 348 ? 23.068 2.467 -15.746 1.00 98.00 348 ARG A CA 1
ATOM 2625 C C . ARG A 1 348 ? 22.004 1.495 -16.221 1.00 98.00 348 ARG A C 1
ATOM 2627 O O . ARG A 1 348 ? 20.874 1.518 -15.751 1.00 98.00 348 ARG A O 1
ATOM 2634 N N . LEU A 1 349 ? 22.384 0.652 -17.167 1.00 97.50 349 LEU A N 1
ATOM 2635 C CA . LEU A 1 349 ? 21.550 -0.375 -17.769 1.00 97.50 349 LEU A CA 1
ATOM 2636 C C . LEU A 1 349 ? 22.286 -1.701 -17.599 1.00 97.50 349 LEU A C 1
ATOM 2638 O O . LEU A 1 349 ? 23.333 -1.900 -18.217 1.00 97.50 349 LEU A O 1
ATOM 2642 N N . THR A 1 350 ? 21.754 -2.591 -16.769 1.00 98.25 350 THR A N 1
ATOM 2643 C CA . THR A 1 350 ? 22.360 -3.897 -16.486 1.00 98.25 350 THR A CA 1
ATOM 2644 C C . THR A 1 350 ? 21.368 -5.005 -16.816 1.00 98.25 350 THR A C 1
ATOM 2646 O O . THR A 1 350 ? 20.234 -4.988 -16.341 1.00 98.25 350 THR A O 1
ATOM 2649 N N . GLY A 1 351 ? 21.769 -5.961 -17.658 1.00 98.00 351 GLY A N 1
ATOM 2650 C CA . GLY A 1 351 ? 20.927 -7.114 -18.008 1.00 98.00 351 GLY A CA 1
ATOM 2651 C C . GLY A 1 351 ? 19.656 -6.769 -18.796 1.00 98.00 351 GLY A C 1
ATOM 2652 O O . GLY A 1 351 ? 18.738 -7.581 -18.866 1.00 98.00 351 GLY A O 1
ATOM 2653 N N . CYS A 1 352 ? 19.557 -5.562 -19.360 1.00 97.69 352 CYS A N 1
ATOM 2654 C CA . CYS A 1 352 ? 18.342 -5.094 -20.024 1.00 97.69 352 CYS A CA 1
ATOM 2655 C C . CYS A 1 352 ? 18.182 -5.673 -21.440 1.00 97.69 352 CYS A C 1
ATOM 2657 O O . CYS A 1 352 ? 19.153 -6.005 -22.124 1.00 97.69 352 CYS A O 1
ATOM 2659 N N . VAL A 1 353 ? 16.941 -5.747 -21.914 1.00 96.50 353 VAL A N 1
ATOM 2660 C CA . VAL A 1 353 ? 16.589 -6.202 -23.265 1.00 96.50 353 VAL A CA 1
ATOM 2661 C C . VAL A 1 353 ? 16.026 -5.031 -24.056 1.00 96.50 353 VAL A C 1
ATOM 2663 O O . VAL A 1 353 ? 15.076 -4.396 -23.621 1.00 96.50 353 VAL A O 1
ATOM 2666 N N . PHE A 1 354 ? 16.573 -4.763 -25.237 1.00 93.56 354 PHE A N 1
ATOM 2667 C CA . PHE A 1 354 ? 16.058 -3.774 -26.179 1.00 93.56 354 PHE A CA 1
ATOM 2668 C C . PHE A 1 354 ? 15.597 -4.478 -27.449 1.00 93.56 354 PHE A C 1
ATOM 2670 O O . PHE A 1 354 ? 16.419 -5.036 -28.185 1.00 93.56 354 PHE A O 1
ATOM 2677 N N . GLN A 1 355 ? 14.296 -4.433 -27.726 1.00 92.69 355 GLN A N 1
ATOM 2678 C CA . GLN A 1 355 ? 13.709 -5.124 -28.862 1.00 92.69 355 GLN A CA 1
ATOM 2679 C C . GLN A 1 355 ? 12.801 -4.229 -29.718 1.00 92.69 355 GLN A C 1
ATOM 2681 O O . GLN A 1 355 ? 11.897 -3.580 -29.211 1.00 92.69 355 GLN A O 1
ATOM 2686 N N . ASP A 1 356 ? 12.978 -4.261 -31.039 1.00 90.00 356 ASP A N 1
ATOM 2687 C CA . ASP A 1 356 ? 12.059 -3.640 -32.007 1.00 90.00 356 ASP A CA 1
ATO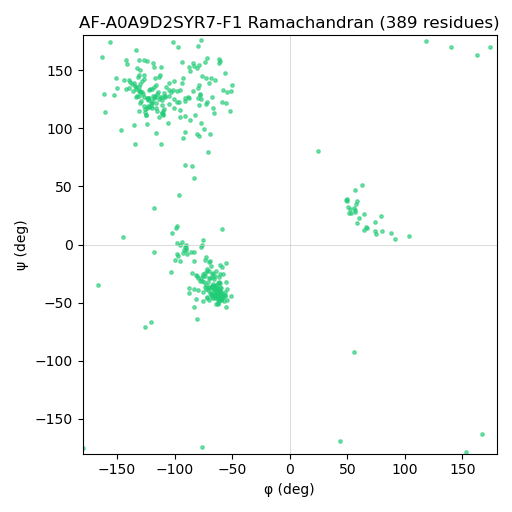M 2688 C C . ASP A 1 356 ? 11.818 -2.124 -31.781 1.00 90.00 356 ASP A C 1
ATOM 2690 O O . ASP A 1 356 ? 10.764 -1.590 -32.137 1.00 90.00 356 ASP A O 1
ATOM 2694 N N . ASN A 1 357 ? 12.788 -1.405 -31.197 1.00 87.50 357 ASN A N 1
ATOM 2695 C CA . ASN A 1 357 ? 12.694 0.041 -30.960 1.00 87.50 357 ASN A CA 1
ATOM 2696 C C . ASN A 1 357 ? 13.106 0.843 -32.207 1.00 87.50 357 ASN A C 1
ATOM 2698 O O . ASN A 1 357 ? 14.158 0.605 -32.803 1.00 87.50 357 ASN A O 1
ATOM 2702 N N . LYS A 1 358 ? 12.298 1.830 -32.599 1.00 85.25 358 LYS A N 1
ATOM 2703 C CA . LYS A 1 358 ? 12.523 2.680 -33.782 1.00 85.25 358 LYS A CA 1
ATOM 2704 C C . LYS A 1 358 ? 13.232 4.002 -33.477 1.00 85.25 358 LYS A C 1
ATOM 2706 O O . LYS A 1 358 ? 13.683 4.663 -34.413 1.00 85.25 358 LYS A O 1
ATOM 2711 N N . ASN A 1 359 ? 13.307 4.396 -32.206 1.00 80.56 359 ASN A N 1
ATOM 2712 C CA . ASN A 1 359 ? 14.044 5.582 -31.756 1.00 80.56 359 ASN A CA 1
ATOM 2713 C C . ASN A 1 359 ? 15.539 5.429 -32.111 1.00 80.56 359 ASN A C 1
ATOM 2715 O O . ASN A 1 359 ? 15.980 4.296 -32.289 1.00 80.56 359 ASN A O 1
ATOM 2719 N N . PRO A 1 360 ? 16.350 6.494 -32.221 1.00 67.81 360 PRO A N 1
ATOM 2720 C CA . PRO A 1 360 ? 17.790 6.360 -32.464 1.00 67.81 360 PRO A CA 1
ATOM 2721 C C . PRO A 1 360 ? 18.627 6.400 -31.169 1.00 67.81 360 PRO A C 1
ATOM 2723 O O . PRO A 1 360 ? 18.461 7.290 -30.363 1.00 67.81 360 PRO A O 1
ATOM 2726 N N . GLY A 1 361 ? 19.579 5.482 -30.989 1.00 80.38 361 GLY A N 1
ATOM 2727 C CA . GLY A 1 361 ? 20.705 5.512 -30.037 1.00 80.38 361 GLY A CA 1
ATOM 2728 C C . GLY A 1 361 ? 20.520 5.965 -28.570 1.00 80.38 361 GLY A C 1
ATOM 2729 O O . GLY A 1 361 ? 19.429 6.147 -28.028 1.00 80.38 361 GLY A O 1
ATOM 2730 N N . PHE A 1 362 ? 21.680 6.148 -27.930 1.00 87.38 362 PHE A N 1
ATOM 2731 C CA . PHE A 1 362 ? 21.859 6.721 -26.595 1.00 87.38 362 PHE A CA 1
ATOM 2732 C C . PHE A 1 362 ? 22.689 8.001 -26.698 1.00 87.38 362 PHE A C 1
ATOM 2734 O O . PHE A 1 362 ? 23.705 8.023 -27.396 1.00 87.38 362 PHE A O 1
ATOM 2741 N N . TYR A 1 363 ? 22.275 9.052 -25.997 1.00 86.81 363 TYR A N 1
ATOM 2742 C CA . TYR A 1 363 ? 22.868 10.380 -26.106 1.00 86.81 363 TYR A CA 1
ATOM 2743 C C . TYR A 1 363 ? 23.289 10.913 -24.740 1.00 86.81 363 TYR A C 1
ATOM 2745 O O . TYR A 1 363 ? 22.585 10.749 -23.745 1.00 86.81 363 TYR A O 1
ATOM 2753 N N . THR A 1 364 ? 24.423 11.606 -24.709 1.00 85.12 364 THR A N 1
ATOM 2754 C CA . THR A 1 364 ? 24.918 12.340 -23.541 1.00 85.12 364 THR A CA 1
ATOM 2755 C C . THR A 1 364 ? 25.218 13.783 -23.934 1.00 85.12 364 THR A C 1
ATOM 2757 O O . THR A 1 364 ? 25.649 14.059 -25.058 1.00 85.12 364 THR A O 1
ATOM 2760 N N . THR A 1 365 ? 24.994 14.732 -23.025 1.00 79.31 365 THR A N 1
ATOM 2761 C CA . THR A 1 365 ? 25.475 16.108 -23.215 1.00 79.31 365 THR A CA 1
ATOM 2762 C C . THR A 1 365 ? 27.004 16.161 -23.168 1.00 79.31 365 THR A C 1
ATOM 2764 O O . THR A 1 365 ? 27.613 15.694 -22.206 1.00 79.31 365 THR A O 1
ATOM 2767 N N . TYR A 1 366 ? 27.634 16.741 -24.199 1.00 59.59 366 TYR A N 1
ATOM 2768 C CA . TYR A 1 366 ? 29.088 16.942 -24.246 1.00 59.59 366 TYR A CA 1
ATOM 2769 C C . TYR A 1 366 ? 29.508 18.155 -23.389 1.00 59.59 366 TYR A C 1
ATOM 2771 O O . TYR A 1 366 ? 28.869 19.208 -23.473 1.00 59.59 366 TYR A O 1
ATOM 2779 N N . PRO A 1 367 ? 30.597 18.058 -22.603 1.00 57.69 367 PRO A N 1
ATOM 2780 C CA . PRO A 1 367 ? 31.019 19.094 -21.662 1.00 57.69 367 PRO A CA 1
ATOM 2781 C C . PRO A 1 367 ? 31.835 20.194 -22.357 1.00 57.69 367 PRO A C 1
ATOM 2783 O O . PRO A 1 367 ? 32.984 20.442 -21.999 1.00 57.69 367 PRO A O 1
ATOM 2786 N N . GLU A 1 368 ? 31.287 20.852 -23.383 1.00 56.91 368 GLU A N 1
ATOM 2787 C CA . GLU A 1 368 ? 32.010 21.974 -24.006 1.00 56.91 368 GLU A CA 1
ATOM 2788 C C . GLU A 1 368 ? 32.045 23.224 -23.099 1.00 56.91 368 GLU A C 1
ATOM 2790 O O . GLU A 1 368 ? 32.980 24.008 -23.223 1.00 56.91 368 GLU A O 1
ATOM 2795 N N . ASP A 1 369 ? 31.125 23.358 -22.125 1.00 54.22 369 ASP A N 1
ATOM 2796 C CA . ASP A 1 369 ? 31.025 24.541 -21.241 1.00 54.22 369 ASP A CA 1
ATOM 2797 C C . ASP A 1 369 ? 30.595 24.264 -19.770 1.00 54.22 369 ASP A C 1
ATOM 2799 O O . ASP A 1 369 ? 30.405 25.208 -18.999 1.00 54.22 369 ASP A O 1
ATOM 2803 N N . TYR A 1 370 ? 30.458 23.002 -19.329 1.00 55.81 370 TYR A N 1
ATOM 2804 C CA . TYR A 1 370 ? 29.877 22.653 -18.012 1.00 55.81 370 TYR A CA 1
ATOM 2805 C C . TYR A 1 370 ? 30.743 21.682 -17.189 1.00 55.81 370 TYR A C 1
ATOM 2807 O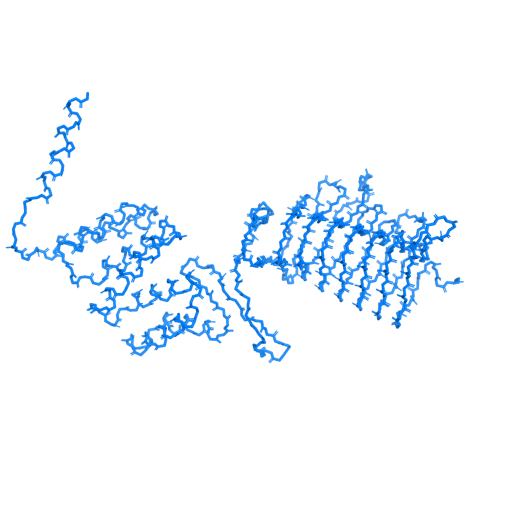 O . TYR A 1 370 ? 31.491 20.881 -17.742 1.00 55.81 370 TYR A O 1
ATOM 2815 N N . SER A 1 371 ? 30.662 21.777 -15.853 1.00 59.78 371 SER A N 1
ATOM 2816 C CA . SER A 1 371 ? 31.551 21.091 -14.894 1.00 59.78 371 SER A CA 1
ATOM 2817 C C . SER A 1 371 ? 31.152 19.664 -14.512 1.00 59.78 371 SER A C 1
ATOM 2819 O O . SER A 1 371 ? 31.901 19.021 -13.779 1.00 59.78 371 SER A O 1
ATOM 2821 N N . GLU A 1 372 ? 29.991 19.180 -14.950 1.00 67.69 372 GLU A N 1
ATOM 2822 C CA . GLU A 1 372 ? 29.463 17.870 -14.559 1.00 67.69 372 GLU A CA 1
ATOM 2823 C C . GLU A 1 372 ? 29.260 16.990 -15.792 1.00 67.69 372 GLU A C 1
ATOM 2825 O O . GLU A 1 372 ? 28.514 17.341 -16.707 1.00 67.69 372 GLU A O 1
ATOM 2830 N N . GLU A 1 373 ? 29.970 15.861 -15.825 1.00 80.06 373 GLU A N 1
ATOM 2831 C CA . GLU A 1 373 ? 29.874 14.876 -16.900 1.00 80.06 373 GLU A CA 1
ATOM 2832 C C . GLU A 1 373 ? 28.594 14.050 -16.773 1.00 80.06 373 GLU A C 1
ATOM 2834 O O . GLU A 1 373 ? 28.161 13.705 -15.673 1.00 80.06 373 GLU A O 1
ATOM 2839 N N . SER A 1 374 ? 28.030 13.687 -17.923 1.00 90.06 374 SER A N 1
ATOM 2840 C CA . SER A 1 374 ? 26.876 12.799 -18.016 1.00 90.06 374 SER A CA 1
ATOM 2841 C C . SER A 1 374 ? 27.320 11.444 -18.547 1.00 90.06 374 SER A C 1
ATOM 2843 O O . SER A 1 374 ? 28.088 11.373 -19.511 1.00 90.06 374 SER A O 1
ATOM 2845 N N . THR A 1 375 ? 26.840 10.360 -17.944 1.00 92.06 375 THR A N 1
ATOM 2846 C CA . THR A 1 375 ? 27.266 9.001 -18.294 1.00 92.06 375 THR A CA 1
ATOM 2847 C C . THR A 1 375 ? 26.079 8.090 -18.566 1.00 92.06 375 THR A C 1
ATOM 2849 O O . THR A 1 375 ? 25.066 8.137 -17.873 1.00 92.06 375 THR A O 1
ATOM 2852 N N . VAL A 1 376 ? 26.227 7.234 -19.578 1.00 93.44 376 VAL A N 1
ATOM 2853 C CA . VAL A 1 376 ? 25.333 6.104 -19.844 1.00 93.44 376 VAL A CA 1
ATOM 2854 C C . VAL A 1 376 ? 26.202 4.854 -19.871 1.00 93.44 376 VAL A C 1
ATOM 2856 O O . VAL A 1 376 ? 27.109 4.746 -20.695 1.00 93.44 376 VAL A O 1
ATOM 2859 N N . THR A 1 377 ? 25.956 3.933 -18.945 1.00 94.94 377 THR A N 1
ATOM 2860 C CA . THR A 1 377 ? 26.663 2.651 -18.852 1.00 94.94 377 THR A CA 1
ATOM 2861 C C . THR A 1 377 ? 25.719 1.530 -19.246 1.00 94.94 377 THR A C 1
ATOM 2863 O O . THR A 1 377 ? 24.605 1.456 -18.737 1.00 94.94 377 THR A O 1
ATOM 2866 N N . VAL A 1 378 ? 26.176 0.661 -20.145 1.00 94.62 378 VAL A N 1
ATOM 2867 C CA . VAL A 1 378 ? 25.423 -0.497 -20.633 1.00 94.62 378 VAL A CA 1
ATOM 2868 C C . VAL A 1 378 ? 26.251 -1.747 -20.362 1.00 94.62 378 VAL A C 1
ATOM 2870 O O . VAL A 1 378 ? 27.362 -1.876 -20.877 1.00 94.62 378 VAL A O 1
ATOM 2873 N N . GLU A 1 379 ? 25.715 -2.658 -19.560 1.00 97.19 379 GLU A N 1
ATOM 2874 C CA . GLU A 1 379 ? 26.360 -3.903 -19.146 1.00 97.19 379 GLU A CA 1
ATOM 2875 C C . GLU A 1 379 ? 25.398 -5.079 -19.349 1.00 97.19 379 GLU A C 1
ATOM 2877 O O . GLU A 1 379 ? 24.221 -5.001 -19.002 1.00 97.19 379 GLU A O 1
ATOM 2882 N N . ASP A 1 380 ? 25.881 -6.161 -19.962 1.00 96.88 380 ASP A N 1
ATOM 2883 C CA . ASP A 1 380 ? 25.130 -7.409 -20.177 1.00 96.88 380 ASP A CA 1
ATOM 2884 C C . ASP A 1 380 ? 23.737 -7.250 -20.828 1.00 96.88 380 ASP A C 1
ATOM 2886 O O . ASP A 1 380 ? 22.849 -8.081 -20.646 1.00 96.88 380 ASP A O 1
ATOM 2890 N N . CYS A 1 381 ? 23.537 -6.193 -21.619 1.00 95.31 381 CYS A N 1
ATOM 2891 C CA . CYS A 1 381 ? 22.275 -5.933 -22.308 1.00 95.31 381 CYS A CA 1
ATOM 2892 C C . CYS A 1 381 ? 22.201 -6.631 -23.675 1.00 95.31 381 CYS A C 1
ATOM 2894 O O . CYS A 1 381 ? 23.213 -6.842 -24.349 1.00 95.31 381 CYS A O 1
ATOM 2896 N N . THR A 1 382 ? 20.983 -6.938 -24.120 1.00 94.69 382 THR A N 1
ATOM 2897 C CA . THR A 1 382 ? 20.711 -7.544 -25.433 1.00 94.69 382 THR A CA 1
ATOM 2898 C C . THR A 1 382 ? 19.939 -6.590 -26.336 1.00 94.69 382 THR A C 1
ATOM 2900 O O . THR A 1 382 ? 19.098 -5.826 -25.870 1.00 94.69 382 THR A O 1
ATOM 2903 N N . PHE A 1 383 ? 20.235 -6.632 -27.635 1.00 92.81 383 PHE A N 1
ATOM 2904 C CA . PHE A 1 383 ? 19.672 -5.732 -28.641 1.00 92.81 383 PHE A CA 1
ATOM 2905 C C . PHE A 1 383 ? 19.221 -6.539 -29.861 1.00 92.81 383 PHE A C 1
ATOM 2907 O O . PHE A 1 383 ? 20.003 -7.332 -30.395 1.00 92.81 383 PHE A O 1
ATOM 2914 N N . SER A 1 384 ? 17.966 -6.376 -30.287 1.00 92.56 384 SER A N 1
ATOM 2915 C CA . SER A 1 384 ? 17.441 -7.038 -31.484 1.00 92.56 384 SER A CA 1
ATOM 2916 C C . SER A 1 384 ? 16.299 -6.275 -32.157 1.00 92.56 384 SER A C 1
ATOM 2918 O O . SER A 1 384 ? 15.288 -5.988 -31.529 1.00 92.56 384 SER A O 1
ATOM 2920 N N . GLY A 1 385 ? 16.405 -6.030 -33.461 1.00 87.81 385 GLY A N 1
ATOM 2921 C CA . GLY A 1 385 ? 15.366 -5.344 -34.231 1.00 87.81 385 GLY A CA 1
ATOM 2922 C C . GLY A 1 385 ? 15.303 -3.830 -34.000 1.00 87.81 385 GLY A C 1
ATOM 2923 O O . GLY A 1 385 ? 14.370 -3.196 -34.486 1.00 87.81 385 GLY A O 1
ATOM 2924 N N . ASN A 1 386 ? 16.272 -3.232 -33.296 1.00 86.38 386 ASN A N 1
ATOM 2925 C CA . ASN A 1 386 ? 16.280 -1.789 -33.050 1.00 86.38 386 ASN A CA 1
ATOM 2926 C C . ASN A 1 386 ? 16.885 -1.012 -34.227 1.00 86.38 386 ASN A C 1
ATOM 2928 O O . ASN A 1 386 ? 17.763 -1.502 -34.943 1.00 86.38 386 ASN A O 1
ATOM 2932 N N . ALA A 1 387 ? 16.479 0.247 -34.393 1.00 82.56 387 ALA A N 1
ATOM 2933 C CA . ALA A 1 387 ? 17.004 1.135 -35.432 1.00 82.56 387 ALA A CA 1
ATOM 2934 C C . ALA A 1 387 ? 18.522 1.382 -35.317 1.00 82.56 387 ALA A C 1
ATOM 2936 O O . ALA A 1 387 ? 19.175 1.664 -36.322 1.00 82.56 387 ALA A O 1
ATOM 2937 N N . TRP A 1 388 ? 19.089 1.246 -34.115 1.00 79.25 388 TRP A N 1
ATOM 2938 C CA . TRP A 1 388 ? 20.522 1.396 -33.849 1.00 79.25 388 TRP A CA 1
ATOM 2939 C C . TRP A 1 388 ? 21.316 0.082 -33.883 1.00 79.25 388 TRP A C 1
ATOM 2941 O O . TRP A 1 388 ? 22.523 0.116 -33.686 1.00 79.25 388 TRP A O 1
ATOM 2951 N N . ASP A 1 389 ? 20.701 -1.070 -34.177 1.00 75.75 389 ASP A N 1
ATOM 2952 C CA . ASP A 1 389 ? 21.423 -2.357 -34.213 1.00 75.75 389 ASP A CA 1
ATOM 2953 C C . ASP A 1 389 ? 22.432 -2.458 -35.376 1.00 75.75 389 ASP A C 1
ATOM 2955 O O . ASP A 1 389 ? 23.303 -3.328 -35.389 1.00 75.75 389 ASP A O 1
ATOM 2959 N N . GLY A 1 390 ? 22.291 -1.603 -36.396 1.00 63.50 390 GLY A N 1
ATOM 2960 C CA . GLY A 1 390 ? 23.126 -1.605 -37.601 1.00 63.50 390 GLY A CA 1
ATOM 2961 C C . GLY A 1 390 ? 24.278 -0.594 -37.614 1.00 63.50 390 GLY A C 1
ATOM 2962 O O . GLY A 1 390 ? 24.945 -0.498 -38.648 1.00 63.50 390 GLY A O 1
ATOM 2963 N N . GLY A 1 391 ? 24.468 0.183 -36.539 1.00 47.16 391 GLY A N 1
ATOM 2964 C CA . GLY A 1 391 ? 25.397 1.319 -36.461 1.00 47.16 391 GLY A CA 1
ATOM 2965 C C . GLY A 1 391 ? 26.467 1.156 -35.398 1.00 47.16 391 GLY A C 1
ATOM 2966 O O . GLY A 1 391 ? 26.082 0.948 -34.231 1.00 47.16 391 GLY A O 1
#

Foldseek 3Di:
DVVVVVVVVVVVVVVPDDPDDQPDPVQLVVLQVQLVVCLVVLVLVSSLVSLVRSCVNPVLPLSSLLSNLSSLVSVDQDPVSLVSSLVSLVSSCVSAVQPLSSLLSNLLSCLSVVVLVVSLVSLVSSCVSNVNDVVSVVQNVCVVLAWHAHPVGFTQKGFDADPVSDGPDMAGEREDEDPALVVVQVQQ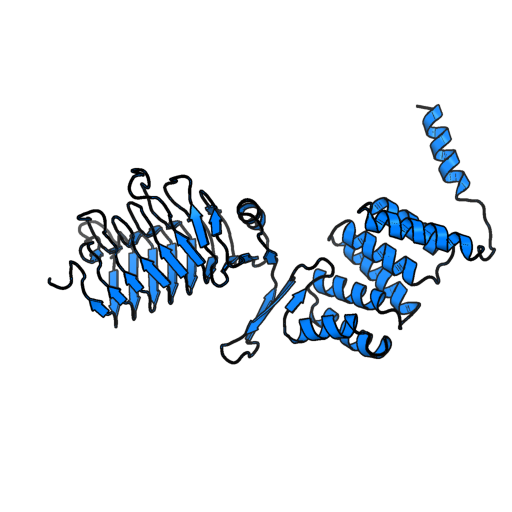DEDPGAYEYEYEQEEHANQAAERELEENYEYEYDHNAEQEHPPLEQERYEHYNYENYEYELYEFEYPDPPPDPGNEHEHYHEECYEYEYYNYEQEYEHQEHYEEELYEYHYENYEREHYQAEHYDYENYEYEYYQYEYYHYNVNHEHPAHYEWEFQYEYEAENYEYEQHAYDYYYYDDPPPDDGGTDYHYYNYYYYNYPHPVD

Organism: NCBI:txid2838623

pLDDT: mean 81.99, std 17.15, range [33.81, 98.81]

Nearest PDB structures (foldseek):
  4cgv-assembly4_D  TM=8.912E-01  e=4.559E-05  Homo sapiens
  2vyi-assembly2_B  TM=8.771E-01  e=2.308E-04  Homo sapiens
  3upv-assembly1_A  TM=8.771E-01  e=2.532E-04  Saccharomyces cerevisiae S288C
  6fdt-assembly1_A  TM=8.181E-01  e=1.342E-03  Homo sapiens
  6hft-assembly1_A  TM=7.007E-01  e=2.096E-01  Saccharomyces cerevisiae